Protein AF-0000000077524424 (afdb_homodimer)

Organism: NCBI:txid2777116

Nearest PDB structures (foldseek):
  2on5-assembly4_E  TM=9.846E-01  e=3.321E-24  Necator americanus
  4oft-assembly1_B  TM=9.859E-01  e=3.679E-24  Necator americanus
  3w8s-assembly1_A-2  TM=9.842E-01  e=3.004E-23  Necator americanus
  4q5f-assembly1_A  TM=9.660E-01  e=2.588E-21  Ascaris suum
  2ws2-assembly1_B  TM=9.306E-01  e=5.580E-21  Haemonchus contortus

Solvent-accessible surface area (backbone atoms only — not comparable to full-atom values): 22034 Å² total; per-residue (Å²): 132,87,58,40,36,41,36,33,55,77,39,41,65,73,46,38,47,46,52,45,50,30,35,60,63,69,46,77,65,42,79,44,58,44,57,74,87,52,40,78,76,47,32,82,75,35,82,76,59,58,74,30,35,38,35,42,91,92,40,79,44,41,44,46,68,25,44,36,52,46,52,18,56,75,63,72,20,39,50,93,44,76,62,42,28,30,50,39,42,21,52,44,52,50,49,52,53,43,49,62,58,28,38,72,32,49,37,30,66,72,65,76,43,85,73,61,52,67,58,28,40,63,71,32,35,35,56,42,41,53,54,50,51,50,42,53,44,51,42,27,60,73,55,64,58,67,26,60,56,65,83,50,76,30,54,48,47,50,44,53,26,51,53,49,52,53,34,55,74,76,44,44,73,60,46,68,90,34,62,67,55,54,51,36,24,52,56,56,51,58,37,67,45,36,33,52,43,68,72,66,50,82,91,49,94,67,133,85,59,38,35,42,37,34,54,73,42,40,61,73,47,36,46,45,53,44,51,29,34,61,62,69,46,76,64,42,79,44,58,45,56,74,87,52,40,80,75,48,30,82,77,35,83,75,58,58,76,30,36,39,34,42,91,93,40,79,42,41,43,46,67,24,44,36,52,45,52,18,55,76,63,74,20,40,49,92,42,77,66,43,28,29,51,38,41,21,52,42,52,49,49,51,51,43,49,60,57,27,38,71,31,52,37,30,66,73,64,78,44,84,74,59,52,67,57,28,39,64,71,32,35,36,56,41,42,54,53,50,50,48,42,53,45,50,41,27,60,73,55,64,58,68,25,60,53,66,83,50,75,31,54,49,46,49,43,52,26,52,51,48,52,53,35,54,73,75,44,46,74,61,46,66,90,35,61,68,54,52,51,34,24,50,54,56,51,58,36,66,45,36,32,53,43,67,73,66,50,80,90,52,64,95

Secondary structure (DSSP, 8-state):
-PPPEEEE-SSSGGGHHHHHHHHHHT---EEEE--GGGHHHHGGGSSSS-S-EEEETTEEEESHHHHHHHHHHHTT-S-SSHHHHHHHHHHHHHHHHHHHHHHHHHHHHTTSS-S-HHHHIIIIIHHHHHHHHHHHHHHHHHH-SSSSSSSS--HHHHHHHHHHHHHHHH-GGGGTT-HHHHHHHHHHHTSHHHHHHHHHSPP---/-PPPEEEE-SSSGGGHHHHHHHHHHT---EEEE--GGGHHHHGGGSSSS-S-EEEETTEEEESHHHHHHHHHHHTT-S-SSHHHHHHHHHHHHHHHHHHHHHHHHHHHHTTSS-S-HHHHIIIIIHHHHHHHHHHHHHHHHHH-SSSSSSSS--HHHHHHHHHHHHHHHH-GGGGTT-HHHHHHHHHHHTSHHHHHHHHHS-----

Foldseek 3Di:
DKEKEKEEALACPLCVLVVLLCLLLVHDYHDHHDYPVCLVVCQVVAPNSDDIWMDIPNDIGHDSVVSQCVSLVVRVQQADDPVLNVVLVVLVVLVVVLCVQLVVLVCVVVPVDDDDNVVSCVPGNLVSLVPSVVVQLVQCVVQPCLESGDNDHHSSLSVLLVVLVLCCVPPVPSCVVPVSSVSSSVVVCVPPSNVVCVVPPDDHND/DKEKEKEEALACPLQVLVVLLCLLLVHDYHDHHDYPVCLVVCQVVAPNSDDIWMDIPNDIGHDSVVSQCVSLVVRVQQADDPVLNVVLVVLVVLVVVLCVQLVVLVCVVVPVDDDDNVVSCVPGNLVSCVPSVVVQLVQCVVQPCLESGDNDHHSSLSVLLVVLVLCCVPPVPSCVVPVSSVSSSVVVCVPPSNVVCVVPPDDHDD

Structure (mmCIF, N/CA/C/O backbone):
data_AF-0000000077524424-model_v1
#
loop_
_entity.id
_entity.type
_entity.pdbx_description
1 polymer 'glutathione transferase'
#
loop_
_atom_site.group_PDB
_atom_site.id
_atom_site.type_symbol
_atom_site.label_atom_id
_atom_site.label_alt_id
_atom_site.label_comp_id
_atom_site.label_asym_id
_atom_site.label_entity_id
_atom_site.label_seq_id
_atom_site.pdbx_PDB_ins_code
_atom_site.Cartn_x
_atom_site.Cartn_y
_atom_site.Cartn_z
_atom_site.occupancy
_atom_site.B_iso_or_equiv
_atom_site.auth_seq_id
_atom_site.auth_comp_id
_atom_site.auth_asym_id
_atom_site.auth_atom_id
_atom_site.pdbx_PDB_model_num
ATOM 1 N N . MET A 1 1 ? 12.211 1.437 -28.141 1 83.12 1 MET A N 1
ATOM 2 C CA . MET A 1 1 ? 11.383 0.75 -27.141 1 83.12 1 MET A CA 1
ATOM 3 C C . MET A 1 1 ? 11.969 0.907 -25.75 1 83.12 1 MET A C 1
ATOM 5 O O . MET A 1 1 ? 13.188 0.968 -25.578 1 83.12 1 MET A O 1
ATOM 9 N N . THR A 1 2 ? 11.094 1.125 -24.641 1 92.94 2 THR A N 1
ATOM 10 C CA . THR A 1 2 ? 11.57 1.375 -23.281 1 92.94 2 THR A CA 1
ATOM 11 C C . THR A 1 2 ? 12.297 0.15 -22.734 1 92.94 2 THR A C 1
ATOM 13 O O . THR A 1 2 ? 11.812 -0.977 -22.875 1 92.94 2 THR A O 1
ATOM 16 N N . HIS A 1 3 ? 13.453 0.315 -22.344 1 97.56 3 HIS A N 1
ATOM 17 C CA . HIS A 1 3 ? 14.211 -0.736 -21.672 1 97.56 3 HIS A CA 1
ATOM 18 C C . HIS A 1 3 ? 13.961 -0.728 -20.172 1 97.56 3 HIS A C 1
ATOM 20 O O . HIS A 1 3 ? 14.305 0.239 -19.484 1 97.56 3 HIS A O 1
ATOM 26 N N . TYR A 1 4 ? 13.375 -1.815 -19.688 1 98.75 4 TYR A N 1
ATOM 27 C CA . TYR A 1 4 ? 13.109 -1.957 -18.266 1 98.75 4 TYR A CA 1
ATOM 28 C C . TYR A 1 4 ? 14.172 -2.818 -17.594 1 98.75 4 TYR A C 1
ATOM 30 O O . TYR A 1 4 ? 14.539 -3.875 -18.109 1 98.75 4 TYR A O 1
ATOM 38 N N . LYS A 1 5 ? 14.656 -2.367 -16.453 1 98.88 5 LYS A N 1
ATOM 39 C CA . LYS A 1 5 ? 15.547 -3.145 -15.594 1 98.88 5 LYS A CA 1
ATOM 40 C C . LYS A 1 5 ? 14.992 -3.275 -14.188 1 98.88 5 LYS A C 1
ATOM 42 O O . LYS A 1 5 ? 14.852 -2.281 -13.469 1 98.88 5 LYS A O 1
ATOM 47 N N . LEU A 1 6 ? 14.609 -4.496 -13.836 1 98.94 6 LEU A N 1
ATOM 48 C CA . LEU A 1 6 ? 14.109 -4.793 -12.5 1 98.94 6 LEU A CA 1
ATOM 49 C C . LEU A 1 6 ? 15.211 -5.379 -11.617 1 98.94 6 LEU A C 1
ATOM 51 O O . LEU A 1 6 ? 15.828 -6.383 -11.984 1 98.94 6 LEU A O 1
ATOM 55 N N . THR A 1 7 ? 15.453 -4.746 -10.484 1 98.88 7 THR A N 1
ATOM 56 C CA . THR A 1 7 ? 16.547 -5.156 -9.602 1 98.88 7 THR A CA 1
ATOM 57 C C . THR A 1 7 ? 16 -5.699 -8.289 1 98.88 7 THR A C 1
ATOM 59 O O . THR A 1 7 ? 15.195 -5.043 -7.621 1 98.88 7 THR A O 1
ATOM 62 N N . TYR A 1 8 ? 16.438 -6.902 -7.938 1 98.31 8 TYR A N 1
ATOM 63 C CA . TYR A 1 8 ? 16.031 -7.566 -6.699 1 98.31 8 TYR A CA 1
ATOM 64 C C . TYR A 1 8 ? 17.016 -8.672 -6.336 1 98.31 8 TYR A C 1
ATOM 66 O O . TYR A 1 8 ? 18.016 -8.875 -7.027 1 98.31 8 TYR A O 1
ATOM 74 N N . PHE A 1 9 ? 16.828 -9.289 -5.156 1 96.75 9 PHE A N 1
ATOM 75 C CA . PHE A 1 9 ? 17.609 -10.453 -4.762 1 96.75 9 PHE A CA 1
ATOM 76 C C . PHE A 1 9 ? 17.297 -11.648 -5.664 1 96.75 9 PHE A C 1
ATOM 78 O O . PHE A 1 9 ? 16.281 -11.648 -6.371 1 96.75 9 PHE A O 1
ATOM 85 N N . PRO A 1 10 ? 18.172 -12.664 -5.672 1 95.81 10 PRO A N 1
ATOM 86 C CA . PRO A 1 10 ? 17.891 -13.852 -6.488 1 95.81 10 PRO A CA 1
ATOM 87 C C . PRO A 1 10 ? 16.828 -14.758 -5.871 1 95.81 10 PRO A C 1
ATOM 89 O O . PRO A 1 10 ? 17.078 -15.953 -5.672 1 95.81 10 PRO A O 1
ATOM 92 N N . ILE A 1 11 ? 15.664 -14.219 -5.633 1 94.94 11 ILE A N 1
ATOM 93 C CA . ILE A 1 11 ? 14.477 -14.891 -5.121 1 94.94 11 ILE A CA 1
ATOM 94 C C . ILE A 1 11 ? 13.234 -14.32 -5.805 1 94.94 11 ILE A C 1
ATOM 96 O O . ILE A 1 11 ? 13.32 -13.344 -6.551 1 94.94 11 ILE A O 1
ATOM 100 N N . ARG A 1 12 ? 12.094 -14.883 -5.703 1 95 12 ARG A N 1
ATOM 101 C CA . ARG A 1 12 ? 10.852 -14.359 -6.266 1 95 12 ARG A CA 1
ATOM 102 C C . ARG A 1 12 ? 10.367 -13.141 -5.488 1 95 12 ARG A C 1
ATOM 104 O O . ARG A 1 12 ? 10.398 -12.016 -6 1 95 12 ARG A O 1
ATOM 111 N N . GLY A 1 13 ? 10.094 -13.359 -4.141 1 93.81 13 GLY A N 1
ATOM 112 C CA . GLY A 1 13 ? 9.758 -12.328 -3.174 1 93.81 13 GLY A CA 1
ATOM 113 C C . GLY A 1 13 ? 8.938 -11.195 -3.773 1 93.81 13 GLY A C 1
ATOM 114 O O . GLY A 1 13 ? 8.016 -11.438 -4.547 1 93.81 13 GLY A O 1
ATOM 115 N N . ALA A 1 14 ? 9.281 -10.031 -3.455 1 96.25 14 ALA A N 1
ATOM 116 C CA . ALA A 1 14 ? 8.508 -8.828 -3.75 1 96.25 14 ALA A CA 1
ATOM 117 C C . ALA A 1 14 ? 8.609 -8.461 -5.227 1 96.25 14 ALA A C 1
ATOM 119 O O . ALA A 1 14 ? 7.84 -7.633 -5.719 1 96.25 14 ALA A O 1
ATOM 120 N N . ALA A 1 15 ? 9.477 -9.062 -6.008 1 98.12 15 ALA A N 1
ATOM 121 C CA . ALA A 1 15 ? 9.688 -8.672 -7.398 1 98.12 15 ALA A CA 1
ATOM 122 C C . ALA A 1 15 ? 8.93 -9.586 -8.352 1 98.12 15 ALA A C 1
ATOM 124 O O . ALA A 1 15 ? 8.805 -9.289 -9.547 1 98.12 15 ALA A O 1
ATOM 125 N N . GLU A 1 16 ? 8.43 -10.672 -7.82 1 98.25 16 GLU A N 1
ATOM 126 C CA . GLU A 1 16 ? 7.887 -11.695 -8.711 1 98.25 16 GLU A CA 1
ATOM 127 C C . GLU A 1 16 ? 6.641 -11.195 -9.438 1 98.25 16 GLU A C 1
ATOM 129 O O . GLU A 1 16 ? 6.414 -11.523 -10.602 1 98.25 16 GLU A O 1
ATOM 134 N N . CYS A 1 17 ? 5.785 -10.469 -8.742 1 98.81 17 CYS A N 1
ATOM 135 C CA . CYS A 1 17 ? 4.594 -9.945 -9.406 1 98.81 17 CYS A CA 1
ATOM 136 C C . CYS A 1 17 ? 4.969 -9.094 -10.609 1 98.81 17 CYS A C 1
ATOM 138 O O . CYS A 1 17 ? 4.375 -9.234 -11.68 1 98.81 17 CYS A O 1
ATOM 140 N N . ALA A 1 18 ? 5.965 -8.219 -10.477 1 98.94 18 ALA A N 1
ATOM 141 C CA . ALA A 1 18 ? 6.418 -7.395 -11.594 1 98.94 18 ALA A CA 1
ATOM 142 C C . ALA A 1 18 ? 6.93 -8.258 -12.742 1 98.94 18 ALA A C 1
ATOM 144 O O . ALA A 1 18 ? 6.641 -7.988 -13.914 1 98.94 18 ALA A O 1
ATOM 145 N N . ARG A 1 19 ? 7.684 -9.305 -12.422 1 98.88 19 ARG A N 1
ATOM 146 C CA . ARG A 1 19 ? 8.18 -10.227 -13.438 1 98.88 19 ARG A CA 1
ATOM 147 C C . ARG A 1 19 ? 7.031 -10.875 -14.195 1 98.88 19 ARG A C 1
ATOM 149 O O . ARG A 1 19 ? 7.082 -11.008 -15.422 1 98.88 19 ARG A O 1
ATOM 156 N N . GLN A 1 20 ? 6.039 -11.211 -13.469 1 98.88 20 GLN A N 1
ATOM 157 C CA . GLN A 1 20 ? 4.879 -11.852 -14.086 1 98.88 20 GLN A CA 1
ATOM 158 C C . GLN A 1 20 ? 4.086 -10.852 -14.93 1 98.88 20 GLN A C 1
ATOM 160 O O . GLN A 1 20 ? 3.512 -11.211 -15.953 1 98.88 20 GLN A O 1
ATOM 165 N N . ILE A 1 21 ? 4.02 -9.578 -14.5 1 98.94 21 ILE A N 1
ATOM 166 C CA . ILE A 1 21 ? 3.385 -8.555 -15.32 1 98.94 21 ILE A CA 1
ATOM 167 C C . ILE A 1 21 ? 4.113 -8.438 -16.656 1 98.94 21 ILE A C 1
ATOM 169 O O . ILE A 1 21 ? 3.479 -8.406 -17.719 1 98.94 21 ILE A O 1
ATOM 173 N N . PHE A 1 22 ? 5.477 -8.391 -16.641 1 98.88 22 PHE A N 1
ATOM 174 C CA . PHE A 1 22 ? 6.262 -8.344 -17.859 1 98.88 22 PHE A CA 1
ATOM 175 C C . PHE A 1 22 ? 5.957 -9.555 -18.75 1 98.88 22 PHE A C 1
ATOM 177 O O . PHE A 1 22 ? 5.758 -9.414 -19.953 1 98.88 22 PHE A O 1
ATOM 184 N N . ALA A 1 23 ? 5.895 -10.703 -18.125 1 98.62 23 ALA A N 1
ATOM 185 C CA . ALA A 1 23 ? 5.641 -11.945 -18.859 1 98.62 23 ALA A CA 1
ATOM 186 C C . ALA A 1 23 ? 4.27 -11.914 -19.531 1 98.62 23 ALA A C 1
ATOM 188 O O . ALA A 1 23 ? 4.145 -12.203 -20.719 1 98.62 23 ALA A O 1
ATOM 189 N N . LEU A 1 24 ? 3.291 -11.602 -18.719 1 98.56 24 LEU A N 1
ATOM 190 C CA . LEU A 1 24 ? 1.925 -11.578 -19.234 1 98.56 24 LEU A CA 1
ATOM 191 C C . LEU A 1 24 ? 1.793 -10.586 -20.391 1 98.56 24 LEU A C 1
ATOM 193 O O . LEU A 1 24 ? 1.052 -10.836 -21.344 1 98.56 24 LEU A O 1
ATOM 197 N N . ALA A 1 25 ? 2.5 -9.492 -20.344 1 97.94 25 ALA A N 1
ATOM 198 C CA . ALA A 1 25 ? 2.434 -8.43 -21.344 1 97.94 25 ALA A CA 1
ATOM 199 C C . ALA A 1 25 ? 3.309 -8.766 -22.547 1 97.94 25 ALA A C 1
ATOM 201 O O . ALA A 1 25 ? 3.244 -8.086 -23.578 1 97.94 25 ALA A O 1
ATOM 202 N N . GLY A 1 26 ? 4.176 -9.781 -22.406 1 97.62 26 GLY A N 1
ATOM 203 C CA . GLY A 1 26 ? 5.148 -10.086 -23.453 1 97.62 26 GLY A CA 1
ATOM 204 C C . GLY A 1 26 ? 6.227 -9.023 -23.578 1 97.62 26 GLY A C 1
ATOM 205 O O . GLY A 1 26 ? 6.738 -8.781 -24.672 1 97.62 26 GLY A O 1
ATOM 206 N N . GLN A 1 27 ? 6.469 -8.281 -22.516 1 98.06 27 GLN A N 1
ATOM 207 C CA . GLN A 1 27 ? 7.457 -7.215 -22.484 1 98.06 27 GLN A CA 1
ATOM 208 C C . GLN A 1 27 ? 8.805 -7.73 -21.984 1 98.06 27 GLN A C 1
ATOM 210 O O . GLN A 1 27 ? 8.898 -8.281 -20.875 1 98.06 27 GLN A O 1
ATOM 215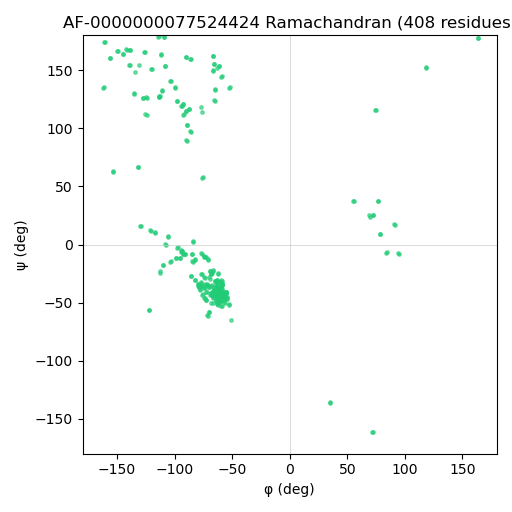 N N . GLU A 1 28 ? 9.82 -7.594 -22.812 1 97.75 28 GLU A N 1
ATOM 216 C CA . GLU A 1 28 ? 11.172 -7.938 -22.375 1 97.75 28 GLU A CA 1
ATOM 217 C C . GLU A 1 28 ? 11.656 -6.984 -21.281 1 97.75 28 GLU A C 1
ATOM 219 O O . GLU A 1 28 ? 11.297 -5.805 -21.281 1 97.75 28 GLU A O 1
ATOM 224 N N . PHE A 1 29 ? 12.477 -7.523 -20.438 1 98.56 29 PHE A N 1
ATOM 225 C CA . PHE A 1 29 ? 13.086 -6.723 -19.391 1 98.56 29 PHE A CA 1
ATOM 226 C C . PHE A 1 29 ? 14.391 -7.352 -18.922 1 98.56 29 PHE A C 1
ATOM 228 O O . PHE A 1 29 ? 14.648 -8.531 -19.172 1 98.56 29 PHE A O 1
ATOM 235 N N . GLU A 1 30 ? 15.203 -6.523 -18.281 1 98.62 30 GLU A N 1
ATOM 236 C CA . GLU A 1 30 ? 16.406 -7.016 -17.609 1 98.62 30 GLU A CA 1
ATOM 237 C C . GLU A 1 30 ? 16.109 -7.391 -16.172 1 98.62 30 GLU A C 1
ATOM 239 O O . GLU A 1 30 ? 15.742 -6.535 -15.359 1 98.62 30 GLU A O 1
ATOM 244 N N . ASP A 1 31 ? 16.234 -8.664 -15.883 1 98.38 31 ASP A N 1
ATOM 245 C CA . ASP A 1 31 ? 16.062 -9.172 -14.531 1 98.38 31 ASP A CA 1
ATOM 246 C C . ASP A 1 31 ? 17.375 -9.164 -13.766 1 98.38 31 ASP A C 1
ATOM 248 O O . ASP A 1 31 ? 18.094 -10.172 -13.742 1 98.38 31 ASP A O 1
ATOM 252 N N . ASN A 1 32 ? 17.672 -8.07 -13.094 1 98.56 32 ASN A N 1
ATOM 253 C CA . ASN A 1 32 ? 18.922 -7.914 -12.375 1 98.56 32 ASN A CA 1
ATOM 254 C C . ASN A 1 32 ? 18.844 -8.5 -10.969 1 98.56 32 ASN A C 1
ATOM 256 O O . ASN A 1 32 ? 18.375 -7.84 -10.039 1 98.56 32 ASN A O 1
ATOM 260 N N . ARG A 1 33 ? 19.312 -9.68 -10.852 1 97.69 33 ARG A N 1
ATOM 261 C CA . ARG A 1 33 ? 19.312 -10.383 -9.57 1 97.69 33 ARG A CA 1
ATOM 262 C C . ARG A 1 33 ? 20.609 -10.156 -8.82 1 97.69 33 ARG A C 1
ATOM 264 O O . ARG A 1 33 ? 21.672 -10.648 -9.234 1 97.69 33 ARG A O 1
ATOM 271 N N . VAL A 1 34 ? 20.531 -9.438 -7.707 1 97.69 34 VAL A N 1
ATOM 272 C CA . VAL A 1 34 ? 21.688 -8.984 -6.938 1 97.69 34 VAL A CA 1
ATOM 273 C C . VAL A 1 34 ? 21.984 -9.977 -5.824 1 97.69 34 VAL A C 1
ATOM 275 O O . VAL A 1 34 ? 21.156 -10.203 -4.938 1 97.69 34 VAL A O 1
ATOM 278 N N . PRO A 1 35 ? 23.188 -10.57 -5.855 1 96.06 35 PRO A N 1
ATOM 279 C CA . PRO A 1 35 ? 23.562 -11.43 -4.73 1 96.06 35 PRO A CA 1
ATOM 280 C C . PRO A 1 35 ? 23.625 -10.672 -3.404 1 96.06 35 PRO A C 1
ATOM 282 O O . PRO A 1 35 ? 23.953 -9.484 -3.377 1 96.06 35 PRO A O 1
ATOM 285 N N . ARG A 1 36 ? 23.422 -11.352 -2.375 1 93.12 36 ARG A N 1
ATOM 286 C CA . ARG A 1 36 ? 23.328 -10.766 -1.04 1 93.12 36 ARG A CA 1
ATOM 287 C C . ARG A 1 36 ? 24.609 -10.023 -0.676 1 93.12 36 ARG A C 1
ATOM 289 O O . ARG A 1 36 ? 24.562 -9.008 0.022 1 93.12 36 ARG A O 1
ATOM 296 N N . GLU A 1 37 ? 25.672 -10.492 -1.13 1 96.5 37 GLU A N 1
ATOM 297 C CA . GLU A 1 37 ? 26.969 -9.93 -0.791 1 96.5 37 GLU A CA 1
ATOM 298 C C . GLU A 1 37 ? 27.125 -8.523 -1.359 1 96.5 37 GLU A C 1
ATOM 300 O O . GLU A 1 37 ? 27.922 -7.727 -0.845 1 96.5 37 GLU A O 1
ATOM 305 N N . GLN A 1 38 ? 26.406 -8.195 -2.354 1 97.81 38 GLN A N 1
ATOM 306 C CA . GLN A 1 38 ? 26.516 -6.898 -3.016 1 97.81 38 GLN A CA 1
ATOM 307 C C . GLN A 1 38 ? 25.531 -5.891 -2.418 1 97.81 38 GLN A C 1
ATOM 309 O O . GLN A 1 38 ? 25.641 -4.691 -2.68 1 97.81 38 GLN A O 1
ATOM 314 N N . TRP A 1 39 ? 24.688 -6.348 -1.595 1 96.81 39 TRP A N 1
ATOM 315 C CA . TRP A 1 39 ? 23.594 -5.527 -1.077 1 96.81 39 TRP A CA 1
ATOM 316 C C . TRP A 1 39 ? 24.141 -4.352 -0.271 1 96.81 39 TRP A C 1
ATOM 318 O O . TRP A 1 39 ? 23.703 -3.211 -0.463 1 96.81 39 TRP A O 1
ATOM 328 N N . PRO A 1 40 ? 25.141 -4.531 0.598 1 97.25 40 PRO A N 1
ATOM 329 C CA . PRO A 1 40 ? 25.625 -3.402 1.399 1 97.25 40 PRO A CA 1
ATOM 330 C C . PRO A 1 40 ? 26.125 -2.242 0.543 1 97.25 40 PRO A C 1
ATOM 332 O O . PRO A 1 40 ? 25.938 -1.078 0.905 1 97.25 40 PRO A O 1
ATOM 335 N N . THR A 1 41 ? 26.656 -2.516 -0.597 1 97.94 41 THR A N 1
ATOM 336 C CA . THR A 1 41 ? 27.172 -1.488 -1.497 1 97.94 41 THR A CA 1
ATOM 337 C C . THR A 1 41 ? 26.031 -0.83 -2.271 1 97.94 41 THR A C 1
ATOM 339 O O . THR A 1 41 ? 26.062 0.376 -2.527 1 97.94 41 THR A O 1
ATOM 342 N N . LEU A 1 42 ? 25.047 -1.608 -2.568 1 98.12 42 LEU A N 1
ATOM 343 C CA . LEU A 1 42 ? 23.953 -1.141 -3.4 1 98.12 42 LEU A CA 1
ATOM 344 C C . LEU A 1 42 ? 22.938 -0.362 -2.568 1 98.12 42 LEU A C 1
ATOM 346 O O . LEU A 1 42 ? 22.312 0.582 -3.064 1 98.12 42 LEU A O 1
ATOM 350 N N . LYS A 1 43 ? 22.797 -0.712 -1.315 1 97.69 43 LYS A N 1
ATOM 351 C CA . LYS A 1 43 ? 21.719 -0.248 -0.442 1 97.69 43 LYS A CA 1
ATOM 352 C C . LYS A 1 43 ? 21.656 1.276 -0.412 1 97.69 43 LYS A C 1
ATOM 354 O O . LYS A 1 43 ? 20.594 1.863 -0.624 1 97.69 43 LYS A O 1
ATOM 359 N N . PRO A 1 44 ? 22.734 1.983 -0.283 1 97 44 PRO A N 1
ATOM 360 C CA . PRO A 1 44 ? 22.672 3.441 -0.173 1 97 44 PRO A CA 1
ATOM 361 C C . PRO A 1 44 ? 22.281 4.113 -1.488 1 97 44 PRO A C 1
ATOM 363 O O . PRO A 1 44 ? 21.953 5.305 -1.505 1 97 44 PRO A O 1
ATOM 366 N N . THR A 1 45 ? 22.312 3.363 -2.586 1 97.06 45 THR A N 1
ATOM 367 C CA . THR A 1 45 ? 22.016 3.947 -3.889 1 97.06 45 THR A CA 1
ATOM 368 C C . THR A 1 45 ? 20.531 3.766 -4.238 1 97.06 45 THR A C 1
ATOM 370 O O . THR A 1 45 ? 20.062 4.285 -5.254 1 97.06 45 THR A O 1
ATOM 373 N N . THR A 1 46 ? 19.812 3.041 -3.41 1 98.12 46 THR A N 1
ATOM 374 C CA . THR A 1 46 ? 18.391 2.781 -3.668 1 98.12 46 THR A CA 1
ATOM 375 C C . THR A 1 46 ? 17.531 3.908 -3.109 1 98.12 46 THR A C 1
ATOM 377 O O . THR A 1 46 ? 17.953 4.637 -2.209 1 98.12 46 THR A O 1
ATOM 380 N N . PRO A 1 47 ? 16.344 4.047 -3.588 1 98.12 47 PRO A N 1
ATOM 381 C CA . PRO A 1 47 ? 15.5 5.168 -3.176 1 98.12 47 PRO A CA 1
ATOM 382 C C . PRO A 1 47 ? 15.156 5.137 -1.688 1 98.12 47 PRO A C 1
ATOM 384 O O . PRO A 1 47 ? 15.094 6.188 -1.043 1 98.12 47 PRO A O 1
ATOM 387 N N . PHE A 1 48 ? 14.922 3.941 -1.15 1 98.56 48 PHE A N 1
ATOM 388 C CA . PHE A 1 48 ? 14.461 3.855 0.231 1 98.56 48 PHE A CA 1
ATOM 389 C C . PHE A 1 48 ? 15.312 2.867 1.022 1 98.56 48 PHE A C 1
ATOM 391 O O . PHE A 1 48 ? 14.867 2.338 2.043 1 98.56 48 PHE A O 1
ATOM 398 N N . GLY A 1 49 ? 16.484 2.51 0.476 1 97.69 49 GLY A N 1
ATOM 399 C CA . GLY A 1 49 ? 17.328 1.535 1.163 1 97.69 49 GLY A CA 1
ATOM 400 C C . GLY A 1 49 ? 16.766 0.125 1.098 1 97.69 49 GLY A C 1
ATOM 401 O O . GLY A 1 49 ? 17 -0.684 1.997 1 97.69 49 GLY A O 1
ATOM 402 N N . GLN A 1 50 ? 16 -0.122 0.105 1 97.19 50 GLN A N 1
ATOM 403 C CA . GLN A 1 50 ? 15.375 -1.425 -0.072 1 97.19 50 GLN A CA 1
ATOM 404 C C . GLN A 1 50 ? 15.273 -1.794 -1.549 1 97.19 50 GLN A C 1
ATOM 406 O O . GLN A 1 50 ? 15.5 -0.952 -2.422 1 97.19 50 GLN A O 1
ATOM 411 N N . MET A 1 51 ? 15.047 -3.02 -1.835 1 97.81 51 MET A N 1
ATOM 412 C CA . MET A 1 51 ? 14.695 -3.568 -3.143 1 97.81 51 MET A CA 1
ATOM 413 C C . MET A 1 51 ? 13.336 -4.258 -3.098 1 97.81 51 MET A C 1
ATOM 415 O O . MET A 1 51 ? 12.852 -4.613 -2.023 1 97.81 51 MET A O 1
ATOM 419 N N . PRO A 1 52 ? 12.625 -4.27 -4.223 1 98.62 52 PRO A N 1
ATOM 420 C CA . PRO A 1 52 ? 13.023 -4.039 -5.609 1 98.62 52 PRO A CA 1
ATOM 421 C C . PRO A 1 52 ? 12.922 -2.568 -6.016 1 98.62 52 PRO A C 1
ATOM 423 O O . PRO A 1 52 ? 12.273 -1.777 -5.324 1 98.62 52 PRO A O 1
ATOM 426 N N . TYR A 1 53 ? 13.594 -2.24 -7.07 1 98.88 53 TYR A N 1
ATOM 427 C CA . TYR A 1 53 ? 13.352 -1.01 -7.812 1 98.88 53 TYR A CA 1
ATOM 428 C C . TYR A 1 53 ? 13.438 -1.254 -9.312 1 98.88 53 TYR A C 1
ATOM 430 O O . TYR A 1 53 ? 14.039 -2.234 -9.758 1 98.88 53 TYR A O 1
ATOM 438 N N . LEU A 1 54 ? 12.766 -0.437 -10.047 1 98.94 54 LEU A N 1
ATOM 439 C CA . LEU A 1 54 ? 12.664 -0.49 -11.5 1 98.94 54 LEU A CA 1
ATOM 440 C C . LEU A 1 54 ? 13.344 0.715 -12.141 1 98.94 54 LEU A C 1
ATOM 442 O O . LEU A 1 54 ? 13.109 1.855 -11.734 1 98.94 54 LEU A O 1
ATOM 446 N N . GLU A 1 55 ? 14.219 0.476 -13.07 1 98.81 55 GLU A N 1
ATOM 447 C CA . GLU A 1 55 ? 14.875 1.539 -13.828 1 98.81 55 GLU A CA 1
ATOM 448 C C . GLU A 1 55 ? 14.406 1.544 -15.281 1 98.81 55 GLU A C 1
ATOM 450 O O . GLU A 1 55 ? 14.289 0.488 -15.906 1 98.81 55 GLU A O 1
ATOM 455 N N . PHE A 1 56 ? 14.055 2.652 -15.805 1 98.44 56 PHE A N 1
ATOM 456 C CA . PHE A 1 56 ? 13.664 2.854 -17.203 1 98.44 56 PHE A CA 1
ATOM 457 C C . PHE A 1 56 ? 13.758 4.324 -17.578 1 98.44 56 PHE A C 1
ATOM 459 O O . PHE A 1 56 ? 13.43 5.203 -16.781 1 98.44 56 PHE A O 1
ATOM 466 N N . ASP A 1 57 ? 14.305 4.637 -18.734 1 96.75 57 ASP A N 1
ATOM 467 C CA . ASP A 1 57 ? 14.367 5.988 -19.297 1 96.75 57 ASP A CA 1
ATOM 468 C C . ASP A 1 57 ? 15.031 6.953 -18.312 1 96.75 57 ASP A C 1
ATOM 470 O O . ASP A 1 57 ? 14.539 8.062 -18.094 1 96.75 57 ASP A O 1
ATOM 474 N N . GLY A 1 58 ? 16 6.461 -17.656 1 96.5 58 GLY A N 1
ATOM 475 C CA . GLY A 1 58 ? 16.766 7.297 -16.734 1 96.5 58 GLY A CA 1
ATOM 476 C C . GLY A 1 58 ? 16.062 7.531 -15.414 1 96.5 58 GLY A C 1
ATOM 477 O O . GLY A 1 58 ? 16.516 8.328 -14.594 1 96.5 58 GLY A O 1
ATOM 478 N N . LYS A 1 59 ? 14.961 6.82 -15.195 1 97.06 59 LYS A N 1
ATOM 479 C CA . LYS A 1 59 ? 14.172 6.953 -13.977 1 97.06 59 LYS A CA 1
ATOM 480 C C . LYS A 1 59 ? 14.328 5.723 -13.086 1 97.06 59 LYS A C 1
ATOM 482 O O . LYS A 1 59 ? 14.688 4.645 -13.57 1 97.06 59 LYS A O 1
ATOM 487 N N . LYS A 1 60 ? 14.133 5.949 -11.812 1 98.56 60 LYS A N 1
ATOM 488 C CA . LYS A 1 60 ? 14.156 4.879 -10.82 1 98.56 60 LYS A CA 1
ATOM 489 C C . LYS A 1 60 ? 12.891 4.895 -9.961 1 98.56 60 LYS A C 1
ATOM 491 O O . LYS A 1 60 ? 12.508 5.938 -9.422 1 98.56 60 LYS A O 1
ATOM 496 N N . LEU A 1 61 ? 12.203 3.736 -9.898 1 98.81 61 LEU A N 1
ATOM 497 C CA . LEU A 1 61 ? 10.961 3.582 -9.148 1 98.81 61 LEU A CA 1
ATOM 498 C C . LEU A 1 61 ? 11.07 2.441 -8.141 1 98.81 61 LEU A C 1
ATOM 500 O O . LEU A 1 61 ? 11.453 1.324 -8.5 1 98.81 61 LEU A O 1
ATOM 504 N N . ALA A 1 62 ? 10.773 2.762 -6.871 1 98.69 62 ALA A N 1
ATOM 505 C CA . ALA A 1 62 ? 10.82 1.735 -5.836 1 98.69 62 ALA A CA 1
ATOM 506 C C . ALA A 1 62 ? 9.43 1.458 -5.273 1 98.69 62 ALA A C 1
ATOM 508 O O . ALA A 1 62 ? 8.445 2.061 -5.707 1 98.69 62 ALA A O 1
ATOM 509 N N . GLN A 1 63 ? 9.391 0.512 -4.328 1 98.69 63 GLN A N 1
ATOM 510 C CA . GLN A 1 63 ? 8.172 -0.025 -3.744 1 98.69 63 GLN A CA 1
ATOM 511 C C . GLN A 1 63 ? 7.453 -0.955 -4.719 1 98.69 63 GLN A C 1
ATOM 513 O O . GLN A 1 63 ? 6.98 -0.516 -5.77 1 98.69 63 GLN A O 1
ATOM 518 N N . SER A 1 64 ? 7.375 -2.203 -4.32 1 98.69 64 SER A N 1
ATOM 519 C CA . SER A 1 64 ? 6.922 -3.262 -5.219 1 98.69 64 SER A CA 1
ATOM 520 C C . SER A 1 64 ? 5.516 -2.98 -5.738 1 98.69 64 SER A C 1
ATOM 522 O O . SER A 1 64 ? 5.258 -3.098 -6.938 1 98.69 64 SER A O 1
ATOM 524 N N .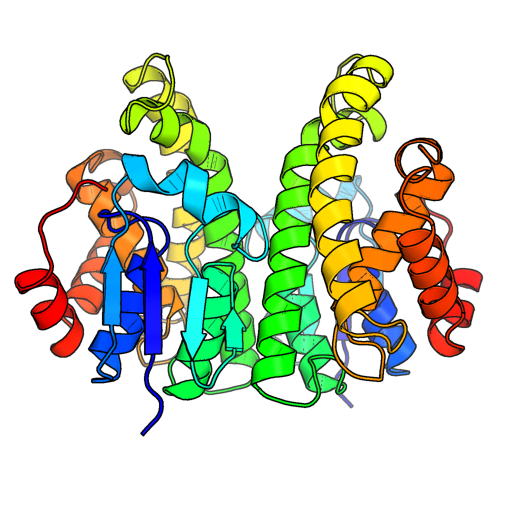 HIS A 1 65 ? 4.629 -2.498 -4.863 1 98.81 65 HIS A N 1
ATOM 525 C CA . HIS A 1 65 ? 3.262 -2.254 -5.312 1 98.81 65 HIS A CA 1
ATOM 526 C C . HIS A 1 65 ? 3.197 -1.066 -6.266 1 98.81 65 HIS A C 1
ATOM 528 O O . HIS A 1 65 ? 2.385 -1.054 -7.195 1 98.81 65 HIS A O 1
ATOM 534 N N . ALA A 1 66 ? 4.027 -0.04 -6 1 98.88 66 ALA A N 1
ATOM 535 C CA . ALA A 1 66 ? 4.09 1.094 -6.918 1 98.88 66 ALA A CA 1
ATOM 536 C C . ALA A 1 66 ? 4.609 0.664 -8.289 1 98.88 66 ALA A C 1
ATOM 538 O O . ALA A 1 66 ? 4.09 1.092 -9.32 1 98.88 66 ALA A O 1
ATOM 539 N N . ILE A 1 67 ? 5.641 -0.193 -8.305 1 98.94 67 ILE A N 1
ATOM 540 C CA . ILE A 1 67 ? 6.176 -0.75 -9.539 1 98.94 67 ILE A CA 1
ATOM 541 C C . ILE A 1 67 ? 5.082 -1.519 -10.273 1 98.94 67 ILE A C 1
ATOM 543 O O . ILE A 1 67 ? 4.855 -1.299 -11.469 1 98.94 67 ILE A O 1
ATOM 547 N N . ASN A 1 68 ? 4.406 -2.375 -9.523 1 98.94 68 ASN A N 1
ATOM 548 C CA . ASN A 1 68 ? 3.355 -3.193 -10.117 1 98.94 68 ASN A CA 1
ATOM 549 C C . ASN A 1 68 ? 2.236 -2.332 -10.695 1 98.94 68 ASN A C 1
ATOM 551 O O . ASN A 1 68 ? 1.775 -2.576 -11.812 1 98.94 68 ASN A O 1
ATOM 555 N N . ARG A 1 69 ? 1.789 -1.314 -9.938 1 98.81 69 ARG A N 1
ATOM 556 C CA . ARG A 1 69 ? 0.729 -0.424 -10.398 1 98.81 69 ARG A CA 1
ATOM 557 C C . ARG A 1 69 ? 1.142 0.303 -11.68 1 98.81 69 ARG A C 1
ATOM 559 O O . ARG A 1 69 ? 0.347 0.428 -12.609 1 98.81 69 ARG A O 1
ATOM 566 N N . TYR A 1 70 ? 2.387 0.78 -11.703 1 98.88 70 TYR A N 1
ATOM 567 C CA . TYR A 1 70 ? 2.877 1.498 -12.875 1 98.88 70 TYR A CA 1
ATOM 568 C C . TYR A 1 70 ? 2.889 0.595 -14.102 1 98.88 70 TYR A C 1
ATOM 570 O O . TYR A 1 70 ? 2.314 0.939 -15.141 1 98.88 70 TYR A O 1
ATOM 578 N N . LEU A 1 71 ? 3.469 -0.586 -13.992 1 98.94 71 LEU A N 1
ATOM 579 C CA . LEU A 1 71 ? 3.566 -1.521 -15.109 1 98.94 71 LEU A CA 1
ATOM 580 C C . LEU A 1 71 ? 2.182 -1.972 -15.562 1 98.94 71 LEU A C 1
ATOM 582 O O . LEU A 1 71 ? 1.921 -2.082 -16.766 1 98.94 71 LEU A O 1
ATOM 586 N N . ALA A 1 72 ? 1.331 -2.236 -14.57 1 98.81 72 ALA A N 1
ATOM 587 C CA . ALA A 1 72 ? -0.015 -2.709 -14.883 1 98.81 72 ALA A CA 1
ATOM 588 C C . ALA A 1 72 ? -0.773 -1.685 -15.727 1 98.81 72 ALA A C 1
ATOM 590 O O . ALA A 1 72 ? -1.524 -2.051 -16.625 1 98.81 72 ALA A O 1
ATOM 591 N N . ARG A 1 73 ? -0.617 -0.414 -15.383 1 98.31 73 ARG A N 1
ATOM 592 C CA . ARG A 1 73 ? -1.257 0.632 -16.172 1 98.31 73 ARG A CA 1
ATOM 593 C C . ARG A 1 73 ? -0.667 0.692 -17.578 1 98.31 73 ARG A C 1
ATOM 595 O O . ARG A 1 73 ? -1.4 0.844 -18.562 1 98.31 73 ARG A O 1
ATOM 602 N N . GLN A 1 74 ? 0.646 0.54 -17.672 1 98.06 74 GLN A N 1
ATOM 603 C CA . GLN A 1 74 ? 1.319 0.596 -18.953 1 98.06 74 GLN A CA 1
ATOM 604 C C . GLN A 1 74 ? 0.854 -0.534 -19.875 1 98.06 74 GLN A C 1
ATOM 606 O O . GLN A 1 74 ? 0.765 -0.359 -21.094 1 98.06 74 GLN A O 1
ATOM 611 N N . PHE A 1 75 ? 0.484 -1.64 -19.281 1 98.25 75 PHE A N 1
ATOM 612 C CA . PHE A 1 75 ? 0.277 -2.826 -20.094 1 98.25 75 PHE A CA 1
ATOM 613 C C . PHE A 1 75 ? -1.175 -3.285 -20.031 1 98.25 75 PHE A C 1
ATOM 615 O O . PHE A 1 75 ? -1.498 -4.402 -20.438 1 98.25 75 PHE A O 1
ATOM 622 N N . GLY A 1 76 ? -2.051 -2.467 -19.453 1 97.88 76 GLY A N 1
ATOM 623 C CA . GLY A 1 76 ? -3.482 -2.721 -19.484 1 97.88 76 GLY A CA 1
ATOM 624 C C . GLY A 1 76 ? -3.918 -3.801 -18.516 1 97.88 76 GLY A C 1
ATOM 625 O O . GLY A 1 76 ? -4.809 -4.594 -18.828 1 97.88 76 GLY A O 1
ATOM 626 N N . LEU A 1 77 ? -3.312 -3.857 -17.344 1 98.69 77 LEU A N 1
ATOM 627 C CA . LEU A 1 77 ? -3.582 -4.898 -16.359 1 98.69 77 LEU A CA 1
ATOM 628 C C . LEU A 1 77 ? -4.082 -4.293 -15.055 1 98.69 77 LEU A C 1
ATOM 630 O O . LEU A 1 77 ? -4.125 -4.973 -14.023 1 98.69 77 LEU A O 1
ATOM 634 N N . ALA A 1 78 ? -4.441 -2.98 -15.039 1 98.62 78 ALA A N 1
ATOM 635 C CA . ALA A 1 78 ? -4.75 -2.268 -13.797 1 98.62 78 ALA A CA 1
ATOM 636 C C . ALA A 1 78 ? -6.25 -2.295 -13.508 1 98.62 78 ALA A C 1
ATOM 638 O O . ALA A 1 78 ? -6.68 -1.944 -12.406 1 98.62 78 ALA A O 1
ATOM 639 N N . GLY A 1 79 ? -7.07 -2.82 -14.391 1 98.06 79 GLY A N 1
ATOM 640 C CA . GLY A 1 79 ? -8.523 -2.736 -14.328 1 98.06 79 GLY A CA 1
ATOM 641 C C . GLY A 1 79 ? -9.125 -2.012 -15.516 1 98.06 79 GLY A C 1
ATOM 642 O O . GLY A 1 79 ? -8.516 -1.094 -16.078 1 98.06 79 GLY A O 1
ATOM 643 N N . ALA A 1 80 ? -10.359 -2.322 -15.898 1 97.69 80 ALA A N 1
ATOM 644 C CA . ALA A 1 80 ? -10.969 -1.843 -17.141 1 97.69 80 ALA A CA 1
ATOM 645 C C . ALA A 1 80 ? -11.602 -0.468 -16.938 1 97.69 80 ALA A C 1
ATOM 647 O O . ALA A 1 80 ? -11.797 0.273 -17.906 1 97.69 80 ALA A O 1
ATOM 648 N N . THR A 1 81 ? -12.023 -0.131 -15.766 1 97.81 81 THR A N 1
ATOM 649 C CA . THR A 1 81 ? -12.617 1.154 -15.422 1 97.81 81 THR A CA 1
ATOM 650 C C . THR A 1 81 ? -11.883 1.792 -14.242 1 97.81 81 THR A C 1
ATOM 652 O O . THR A 1 81 ? -11.078 1.137 -13.578 1 97.81 81 THR A O 1
ATOM 655 N N . ALA A 1 82 ? -12.148 3.062 -14.039 1 97.38 82 ALA A N 1
ATOM 656 C CA . ALA A 1 82 ? -11.57 3.756 -12.898 1 97.38 82 ALA A CA 1
ATOM 657 C C . ALA A 1 82 ? -11.898 3.035 -11.594 1 97.38 82 ALA A C 1
ATOM 659 O O . ALA A 1 82 ? -11.039 2.918 -10.711 1 97.38 82 ALA A O 1
ATOM 660 N N . PHE A 1 83 ? -13.094 2.568 -11.492 1 98 83 PHE A N 1
ATOM 661 C CA . PHE A 1 83 ? -13.484 1.876 -10.266 1 98 83 PHE A CA 1
ATOM 662 C C . PHE A 1 83 ? -12.82 0.507 -10.188 1 98 83 PHE A C 1
ATOM 664 O O . PHE A 1 83 ? -12.398 0.079 -9.109 1 98 83 PHE A O 1
ATOM 671 N N . ASP A 1 84 ? -12.742 -0.243 -11.305 1 98.56 84 ASP A N 1
ATOM 672 C CA . ASP A 1 84 ? -12.031 -1.518 -11.305 1 98.56 84 ASP A CA 1
ATOM 673 C C . ASP A 1 84 ? -10.602 -1.346 -10.812 1 98.56 84 ASP A C 1
ATOM 675 O O . ASP A 1 84 ? -10.117 -2.141 -10 1 98.56 84 ASP A O 1
ATOM 679 N N . GLU A 1 85 ? -9.945 -0.321 -11.352 1 98.69 85 GLU A N 1
ATOM 680 C CA . GLU A 1 85 ? -8.578 -0.054 -10.914 1 98.69 85 GLU A CA 1
ATOM 681 C C . GLU A 1 85 ? -8.516 0.225 -9.414 1 98.69 85 GLU A C 1
ATOM 683 O O . GLU A 1 85 ? -7.59 -0.216 -8.734 1 98.69 85 GLU A O 1
ATOM 688 N N . ALA A 1 86 ? -9.484 0.946 -8.867 1 98.81 86 ALA A N 1
ATOM 689 C CA . ALA A 1 86 ? -9.547 1.246 -7.441 1 98.81 86 ALA A CA 1
ATOM 690 C C . ALA A 1 86 ? -9.734 -0.027 -6.621 1 98.81 86 ALA A C 1
ATOM 692 O O . ALA A 1 86 ? -9.133 -0.184 -5.559 1 98.81 86 ALA A O 1
ATOM 693 N N . LEU A 1 87 ? -10.586 -0.896 -7.098 1 98.81 87 LEU A N 1
ATOM 694 C CA . LEU A 1 87 ? -10.82 -2.162 -6.414 1 98.81 87 LEU A CA 1
ATOM 695 C C . LEU A 1 87 ? -9.562 -3.027 -6.426 1 98.81 87 LEU A C 1
ATOM 697 O O . LEU A 1 87 ? -9.234 -3.662 -5.426 1 98.81 87 LEU A O 1
ATOM 701 N N . VAL A 1 88 ? -8.883 -3.021 -7.559 1 98.88 88 VAL A N 1
ATOM 702 C CA . VAL A 1 88 ? -7.613 -3.729 -7.668 1 98.88 88 VAL A CA 1
ATOM 703 C C . VAL A 1 88 ? -6.637 -3.203 -6.621 1 98.88 88 VAL A C 1
ATOM 705 O O . VAL A 1 88 ? -6.02 -3.982 -5.895 1 98.88 88 VAL A O 1
ATOM 708 N N . ASP A 1 89 ? -6.551 -1.91 -6.516 1 98.81 89 ASP A N 1
ATOM 709 C CA . ASP A 1 89 ? -5.664 -1.285 -5.539 1 98.81 89 ASP A CA 1
ATOM 710 C C . ASP A 1 89 ? -6.074 -1.652 -4.113 1 98.81 89 ASP A C 1
ATOM 712 O O . ASP A 1 89 ? -5.215 -1.873 -3.256 1 98.81 89 ASP A O 1
ATOM 716 N N . SER A 1 90 ? -7.336 -1.686 -3.875 1 98.88 90 SER A N 1
ATOM 717 C CA . SER A 1 90 ? -7.859 -2.029 -2.557 1 98.88 90 SER A CA 1
ATOM 718 C C . SER A 1 90 ? -7.461 -3.445 -2.156 1 98.88 90 SER A C 1
ATOM 720 O O . SER A 1 90 ? -6.992 -3.672 -1.038 1 98.88 90 SER A O 1
ATOM 722 N N . LEU A 1 91 ? -7.617 -4.367 -3.045 1 98.94 91 LEU A N 1
ATOM 723 C CA . LEU A 1 91 ? -7.258 -5.762 -2.801 1 98.94 91 LEU A CA 1
ATOM 724 C C . LEU A 1 91 ? -5.75 -5.91 -2.627 1 98.94 91 LEU A C 1
ATOM 726 O O . LEU A 1 91 ? -5.293 -6.68 -1.775 1 98.94 91 LEU A O 1
ATOM 730 N N . ALA A 1 92 ? -5 -5.176 -3.416 1 98.88 92 ALA A N 1
ATOM 731 C CA . ALA A 1 92 ? -3.545 -5.207 -3.299 1 98.88 92 ALA A CA 1
ATOM 732 C C . ALA A 1 92 ? -3.094 -4.688 -1.937 1 98.88 92 ALA A C 1
ATOM 734 O O . ALA A 1 92 ? -2.176 -5.238 -1.327 1 98.88 92 ALA A O 1
ATOM 735 N N . ASP A 1 93 ? -3.725 -3.586 -1.541 1 98.69 93 ASP A N 1
ATOM 736 C CA . ASP A 1 93 ? -3.396 -3.035 -0.23 1 98.69 93 ASP A CA 1
ATOM 737 C C . ASP A 1 93 ? -3.76 -4.012 0.884 1 98.69 93 ASP A C 1
ATOM 739 O O . ASP A 1 93 ? -3.043 -4.121 1.881 1 98.69 93 ASP A O 1
ATOM 743 N N . GLN A 1 94 ? -4.859 -4.746 0.712 1 98.81 94 GLN A N 1
ATOM 744 C CA . GLN A 1 94 ? -5.219 -5.766 1.69 1 98.81 94 GLN A CA 1
ATOM 745 C C . GLN A 1 94 ? -4.195 -6.898 1.705 1 98.81 94 GLN A C 1
ATOM 747 O O . GLN A 1 94 ? -3.861 -7.426 2.768 1 98.81 94 GLN A O 1
ATOM 752 N N . MET A 1 95 ? -3.756 -7.238 0.563 1 98.75 95 MET A N 1
ATOM 753 C CA . MET A 1 95 ? -2.707 -8.25 0.481 1 98.75 95 MET A CA 1
ATOM 754 C C . MET A 1 95 ? -1.445 -7.789 1.203 1 98.75 95 MET A C 1
ATOM 756 O O . MET A 1 95 ? -0.787 -8.578 1.881 1 98.75 95 MET A O 1
ATOM 760 N N . LYS A 1 96 ? -1.09 -6.535 1.049 1 97.94 96 LYS A N 1
ATOM 761 C CA . LYS A 1 96 ? 0.061 -5.992 1.766 1 97.94 96 LYS A CA 1
ATOM 762 C C . LYS A 1 96 ? -0.13 -6.109 3.275 1 97.94 96 LYS A C 1
ATOM 764 O O . LYS A 1 96 ? 0.813 -6.426 4.004 1 97.94 96 LYS A O 1
ATOM 769 N N . ASP A 1 97 ? -1.334 -5.801 3.762 1 97.31 97 ASP A N 1
ATOM 770 C CA . ASP A 1 97 ? -1.64 -5.977 5.18 1 97.31 97 ASP A CA 1
ATOM 771 C C . ASP A 1 97 ? -1.465 -7.434 5.602 1 97.31 97 ASP A C 1
ATOM 773 O O . ASP A 1 97 ? -0.913 -7.711 6.668 1 97.31 97 ASP A O 1
ATOM 777 N N . HIS A 1 98 ? -1.922 -8.344 4.77 1 98.31 98 HIS A N 1
ATOM 778 C CA . HIS A 1 98 ? -1.771 -9.773 5.012 1 98.31 98 HIS A CA 1
ATOM 779 C C . HIS A 1 98 ? -0.302 -10.156 5.145 1 98.31 98 HIS A C 1
ATOM 781 O O . HIS A 1 98 ? 0.073 -10.883 6.07 1 98.31 98 HIS A O 1
ATOM 787 N N . MET A 1 99 ? 0.491 -9.625 4.25 1 97.06 99 MET A N 1
ATOM 788 C CA . MET A 1 99 ? 1.914 -9.953 4.266 1 97.06 99 MET A CA 1
ATOM 789 C C . MET A 1 99 ? 2.58 -9.422 5.531 1 97.06 99 MET A C 1
ATOM 791 O O . MET A 1 99 ? 3.469 -10.062 6.09 1 97.06 99 MET A O 1
ATOM 795 N N . SER A 1 100 ? 2.17 -8.25 5.957 1 95.19 100 SER A N 1
ATOM 796 C CA . SER A 1 100 ? 2.682 -7.699 7.207 1 95.19 100 SER A CA 1
ATOM 797 C C . SER A 1 100 ? 2.32 -8.586 8.391 1 95.19 100 SER A C 1
ATOM 799 O O . SER A 1 100 ? 3.143 -8.805 9.289 1 95.19 100 SER A O 1
ATOM 801 N N . GLU A 1 101 ? 1.125 -9.094 8.406 1 95.75 101 GLU A N 1
ATOM 802 C CA . GLU A 1 101 ? 0.665 -9.977 9.477 1 95.75 101 GLU A CA 1
ATOM 803 C C . GLU A 1 101 ? 1.457 -11.281 9.5 1 95.75 101 GLU A C 1
ATOM 805 O O . GLU A 1 101 ? 1.686 -11.859 10.562 1 95.75 101 GLU A O 1
ATOM 810 N N . CYS A 1 102 ? 1.896 -11.719 8.367 1 96.88 102 CYS A N 1
ATOM 811 C CA . CYS A 1 102 ? 2.562 -13.008 8.234 1 96.88 102 CYS A CA 1
ATOM 812 C C . CYS A 1 102 ? 4.07 -12.859 8.398 1 96.88 102 CYS A C 1
ATOM 814 O O . CYS A 1 102 ? 4.789 -13.859 8.5 1 96.88 102 CYS A O 1
ATOM 816 N N . ARG A 1 103 ? 4.527 -11.703 8.461 1 93.94 103 ARG A N 1
ATOM 817 C CA . ARG A 1 103 ? 5.953 -11.398 8.375 1 93.94 103 ARG A CA 1
ATOM 818 C C . ARG A 1 103 ? 6.742 -12.18 9.422 1 93.94 103 ARG A C 1
ATOM 820 O O . ARG A 1 103 ? 7.797 -12.742 9.117 1 93.94 103 ARG A O 1
ATOM 827 N N . PRO A 1 104 ? 6.242 -12.297 10.695 1 94.94 104 PRO A N 1
ATOM 828 C CA . PRO A 1 104 ? 7.016 -13.062 11.68 1 94.94 104 PRO A CA 1
ATOM 829 C C . PRO A 1 104 ? 7.238 -14.516 11.25 1 94.94 104 PRO A C 1
ATOM 831 O O . PRO A 1 104 ? 8.305 -15.07 11.5 1 94.94 104 PRO A O 1
ATOM 834 N N . TYR A 1 105 ? 6.285 -15.078 10.609 1 96.56 105 TYR A N 1
ATOM 835 C CA . TYR A 1 105 ? 6.426 -16.453 10.117 1 96.56 105 TYR A CA 1
ATOM 836 C C . TYR A 1 105 ? 7.465 -16.516 9.008 1 96.56 105 TYR A C 1
ATOM 838 O O . TYR A 1 105 ? 8.383 -17.344 9.062 1 96.56 105 TYR A O 1
ATOM 846 N N . PHE A 1 106 ? 7.441 -15.609 8.117 1 93.62 106 PHE A N 1
ATOM 847 C CA . PHE A 1 106 ? 8.266 -15.711 6.922 1 93.62 106 PHE A CA 1
ATOM 848 C C . PHE A 1 106 ? 9.719 -15.367 7.238 1 93.62 106 PHE A C 1
ATOM 850 O O . PHE A 1 106 ? 10.641 -15.93 6.641 1 93.62 106 PHE A O 1
ATOM 857 N N . VAL A 1 107 ? 9.922 -14.461 8.164 1 92.38 107 VAL A N 1
ATOM 858 C CA . VAL A 1 107 ? 11.273 -14.102 8.578 1 92.38 107 VAL A CA 1
ATOM 859 C C . VAL A 1 107 ? 11.984 -15.328 9.133 1 92.38 107 VAL A C 1
ATOM 861 O O . VAL A 1 107 ? 13.141 -15.594 8.797 1 92.38 107 VAL A O 1
ATOM 864 N N . VAL A 1 108 ? 11.305 -16.109 9.938 1 93.81 108 VAL A N 1
ATOM 865 C CA . VAL A 1 108 ? 11.875 -17.312 10.555 1 93.81 108 VAL A CA 1
ATOM 866 C C . VAL A 1 108 ? 11.961 -18.422 9.523 1 93.81 108 VAL A C 1
ATOM 868 O O . VAL A 1 108 ? 12.984 -19.109 9.414 1 93.81 108 VAL A O 1
ATOM 871 N N . PHE A 1 109 ? 10.938 -18.547 8.766 1 92.94 109 PHE A N 1
ATOM 872 C CA . PHE A 1 109 ? 10.852 -19.578 7.742 1 92.94 109 PHE A CA 1
ATOM 873 C C . PHE A 1 109 ? 11.992 -19.453 6.738 1 92.94 109 PHE A C 1
ATOM 875 O O . PHE A 1 109 ? 12.586 -20.453 6.324 1 92.94 109 PHE A O 1
ATOM 882 N N . ALA A 1 110 ? 12.336 -18.219 6.398 1 89.12 110 ALA A N 1
ATOM 883 C CA . ALA A 1 110 ? 13.367 -17.953 5.398 1 89.12 110 ALA A CA 1
ATOM 884 C C . ALA A 1 110 ? 14.758 -17.969 6.027 1 89.12 110 ALA A C 1
ATOM 886 O O . ALA A 1 110 ? 15.766 -17.828 5.328 1 89.12 110 ALA A O 1
ATOM 887 N N . GLY A 1 111 ? 14.852 -18.047 7.367 1 88.62 111 GLY A N 1
ATOM 888 C CA . GLY A 1 111 ? 16.141 -18.172 8.047 1 88.62 111 GLY A CA 1
ATOM 889 C C . GLY A 1 111 ? 16.734 -16.828 8.43 1 88.62 111 GLY A C 1
ATOM 890 O O . GLY A 1 111 ? 17.938 -16.75 8.711 1 88.62 111 GLY A O 1
ATOM 891 N N . PHE A 1 112 ? 15.898 -15.781 8.43 1 86.69 112 PHE A N 1
ATOM 892 C CA . PHE A 1 112 ? 16.406 -14.445 8.734 1 86.69 112 PHE A CA 1
ATOM 893 C C . PHE A 1 112 ? 16.156 -14.094 10.203 1 86.69 112 PHE A C 1
ATOM 895 O O . PHE A 1 112 ? 16.547 -13.016 10.656 1 86.69 112 PHE A O 1
ATOM 902 N N . GLY A 1 113 ? 15.539 -14.961 10.867 1 90.31 113 GLY A N 1
ATOM 903 C CA . GLY A 1 113 ? 15.242 -14.781 12.281 1 90.31 113 GLY A CA 1
ATOM 904 C C . GLY A 1 113 ? 15.188 -16.078 13.047 1 90.31 113 GLY A C 1
ATOM 905 O O . GLY A 1 113 ? 15.234 -17.172 12.453 1 90.31 113 GLY A O 1
ATOM 906 N N . GLU A 1 114 ? 15.203 -15.859 14.289 1 93.38 114 GLU A N 1
ATOM 907 C CA . GLU A 1 114 ? 15.117 -17.031 15.148 1 93.38 114 GLU A CA 1
ATOM 908 C C . GLU A 1 114 ? 13.727 -17.188 15.75 1 93.38 114 GLU A C 1
ATOM 910 O O . GLU A 1 114 ? 13.039 -16.188 16 1 93.38 114 GLU A O 1
ATOM 915 N N . GLY A 1 115 ? 13.32 -18.516 15.789 1 95.44 115 GLY A N 1
ATOM 916 C CA . GLY A 1 115 ? 12.031 -18.781 16.391 1 95.44 115 GLY A CA 1
ATOM 917 C C . GLY A 1 115 ? 11.492 -20.156 16.047 1 95.44 115 GLY A C 1
ATOM 918 O O . GLY A 1 115 ? 12.156 -20.938 15.359 1 95.44 115 GLY A O 1
ATOM 919 N N . ASP A 1 116 ? 10.375 -20.438 16.594 1 97.19 116 ASP A N 1
ATOM 920 C CA . ASP A 1 116 ? 9.672 -21.703 16.328 1 97.19 116 ASP A CA 1
ATOM 921 C C . ASP A 1 116 ? 8.742 -21.562 15.133 1 97.19 116 ASP A C 1
ATOM 923 O O . ASP A 1 116 ? 7.625 -21.062 15.258 1 97.19 116 ASP A O 1
ATOM 927 N N . VAL A 1 117 ? 9.227 -22.109 14.008 1 95.81 117 VAL A N 1
ATOM 928 C CA . VAL A 1 117 ? 8.523 -21.953 12.734 1 95.81 117 VAL A CA 1
ATOM 929 C C . VAL A 1 117 ? 7.137 -22.594 12.828 1 95.81 117 VAL A C 1
ATOM 931 O O . VAL A 1 117 ? 6.16 -22.047 12.312 1 95.81 117 VAL A O 1
ATOM 934 N N . ASP A 1 118 ? 7 -23.688 13.484 1 96.62 118 ASP A N 1
ATOM 935 C CA . ASP A 1 118 ? 5.727 -24.391 13.609 1 96.62 118 ASP A CA 1
ATOM 936 C C . ASP A 1 118 ? 4.742 -23.594 14.461 1 96.62 118 ASP A C 1
ATOM 938 O O . ASP A 1 118 ? 3.551 -23.531 14.156 1 96.62 118 ASP A O 1
ATOM 942 N N . LYS A 1 119 ? 5.297 -23.078 15.477 1 97.69 119 LYS A N 1
ATOM 943 C CA . LYS A 1 119 ? 4.461 -22.234 16.328 1 97.69 119 LYS A CA 1
ATOM 944 C C . LYS A 1 119 ? 3.957 -21.016 15.555 1 97.69 119 LYS A C 1
ATOM 946 O O . LYS A 1 119 ? 2.773 -20.672 15.625 1 97.69 119 LYS A O 1
ATOM 951 N N . LEU A 1 120 ? 4.801 -20.391 14.789 1 97.69 120 LEU A N 1
ATOM 952 C CA . LEU A 1 120 ? 4.438 -19.219 14.016 1 97.69 120 LEU A CA 1
ATOM 953 C C . LEU A 1 120 ? 3.457 -19.562 12.906 1 97.69 120 LEU A C 1
ATOM 955 O O . LEU A 1 120 ? 2.586 -18.766 12.555 1 97.69 120 LEU A O 1
ATOM 959 N N . ARG A 1 121 ? 3.615 -20.703 12.367 1 97.5 121 ARG A N 1
ATOM 960 C CA . ARG A 1 121 ? 2.674 -21.172 11.352 1 97.5 121 ARG A CA 1
ATOM 961 C C . ARG A 1 121 ? 1.262 -21.266 11.922 1 97.5 121 ARG A C 1
ATOM 963 O O . ARG A 1 121 ? 0.303 -20.797 11.297 1 97.5 121 ARG A O 1
ATOM 970 N N . ARG A 1 122 ? 1.14 -21.797 13.125 1 97.12 122 ARG A N 1
ATOM 971 C CA . ARG A 1 122 ? -0.153 -22.047 13.758 1 97.12 122 ARG A CA 1
ATOM 972 C C . ARG A 1 122 ? -0.748 -20.766 14.32 1 97.12 122 ARG A C 1
ATOM 974 O O . ARG A 1 122 ? -1.957 -20.531 14.234 1 97.12 122 ARG A O 1
ATOM 981 N N . GLU A 1 123 ? 0.14 -19.938 14.805 1 97.69 123 GLU A N 1
ATOM 982 C CA . GLU A 1 123 ? -0.367 -18.844 15.609 1 97.69 123 GLU A CA 1
ATOM 983 C C . GLU A 1 123 ? -0.344 -17.531 14.836 1 97.69 123 GLU A C 1
ATOM 985 O O . GLU A 1 123 ? -0.989 -16.547 15.227 1 97.69 123 GLU A O 1
ATOM 990 N N . THR A 1 124 ? 0.383 -17.531 13.734 1 97.88 124 THR A N 1
ATOM 991 C CA . THR A 1 124 ? 0.523 -16.297 12.977 1 97.88 124 THR A CA 1
ATOM 992 C C . THR A 1 124 ? 0.04 -16.469 11.547 1 97.88 124 THR A C 1
ATOM 994 O O . THR A 1 124 ? -0.922 -15.828 11.117 1 97.88 124 THR A O 1
ATOM 997 N N . LEU A 1 125 ? 0.603 -17.422 10.867 1 98.44 125 LEU A N 1
ATOM 998 C CA . LEU A 1 125 ? 0.283 -17.594 9.453 1 98.44 125 LEU A CA 1
ATOM 999 C C . LEU A 1 125 ? -1.16 -18.062 9.281 1 98.44 125 LEU A C 1
ATOM 1001 O O . LEU A 1 125 ? -1.917 -17.469 8.508 1 98.44 125 LEU A O 1
ATOM 1005 N N . ALA A 1 126 ? -1.55 -19.078 9.992 1 98.31 126 ALA A N 1
ATOM 1006 C CA . ALA A 1 126 ? -2.857 -19.688 9.797 1 98.31 126 ALA A CA 1
ATOM 1007 C C . ALA A 1 126 ? -3.982 -18.703 10.078 1 98.31 126 ALA A C 1
ATOM 1009 O O . ALA A 1 126 ? -4.879 -18.516 9.25 1 98.31 126 ALA A O 1
ATOM 1010 N N . PRO A 1 127 ? -3.949 -18 11.211 1 98.25 127 PRO A N 1
ATOM 1011 C CA . PRO A 1 127 ? -5.016 -17.031 11.453 1 98.25 127 PRO A CA 1
ATOM 1012 C C . PRO A 1 127 ? -5.031 -15.906 10.414 1 98.25 127 PRO A C 1
ATOM 1014 O O . PRO A 1 127 ? -6.102 -15.422 10.039 1 98.25 127 PRO A O 1
ATOM 1017 N N . ALA A 1 128 ? -3.83 -15.469 9.977 1 98.56 128 ALA A N 1
ATOM 1018 C CA . ALA A 1 128 ? -3.754 -14.414 8.969 1 98.56 128 ALA A CA 1
ATOM 1019 C C . ALA A 1 128 ? -4.379 -14.859 7.656 1 98.56 128 ALA A C 1
ATOM 1021 O O . ALA A 1 128 ? -5.129 -14.109 7.027 1 98.56 128 ALA A O 1
ATOM 1022 N N . VAL A 1 129 ? -4.07 -16.062 7.277 1 98.75 129 VAL A N 1
ATOM 1023 C CA . VAL A 1 129 ? -4.602 -16.609 6.031 1 98.75 129 VAL A CA 1
ATOM 1024 C C . VAL A 1 129 ? -6.113 -16.781 6.148 1 98.75 129 VAL A C 1
ATOM 1026 O O . VAL A 1 129 ? -6.863 -16.391 5.25 1 98.75 129 VAL A O 1
ATOM 1029 N N . LEU A 1 130 ? -6.574 -17.344 7.262 1 98.56 130 LEU A N 1
ATOM 1030 C CA . LEU A 1 130 ? -8 -17.547 7.461 1 98.56 130 LEU A CA 1
ATOM 1031 C C . LEU A 1 130 ? -8.773 -16.234 7.324 1 98.56 130 LEU A C 1
ATOM 1033 O O . LEU A 1 130 ? -9.797 -16.188 6.641 1 98.56 130 LEU A O 1
ATOM 1037 N N . LYS A 1 131 ? -8.234 -15.242 7.871 1 98.38 131 LYS A N 1
ATOM 1038 C CA . LYS A 1 131 ? -8.867 -13.93 7.852 1 98.38 131 LYS A CA 1
ATOM 1039 C C . LYS A 1 131 ? -8.836 -13.328 6.449 1 98.38 131 LYS A C 1
ATOM 1041 O O . LYS A 1 131 ? -9.883 -13.078 5.852 1 98.38 131 LYS A O 1
ATOM 1046 N N . ASN A 1 132 ? -7.73 -13.18 5.906 1 98.81 132 ASN A N 1
ATOM 1047 C CA . ASN A 1 132 ? -7.562 -12.391 4.691 1 98.81 132 ASN A CA 1
ATOM 1048 C C . ASN A 1 132 ? -8.016 -13.156 3.453 1 98.81 132 ASN A C 1
ATOM 1050 O O . ASN A 1 132 ? -8.586 -12.57 2.529 1 98.81 132 ASN A O 1
ATOM 1054 N N . TYR A 1 133 ? -7.758 -14.445 3.383 1 98.88 133 TYR A N 1
ATOM 1055 C CA . TYR A 1 133 ? -8.242 -15.234 2.254 1 98.88 133 TYR A CA 1
ATOM 1056 C C . TYR A 1 133 ? -9.758 -15.367 2.289 1 98.88 133 TYR A C 1
ATOM 1058 O O . TYR A 1 133 ? -10.391 -15.602 1.256 1 98.88 133 TYR A O 1
ATOM 1066 N N . GLY A 1 134 ? -10.305 -15.25 3.525 1 98.75 134 GLY A N 1
ATOM 1067 C CA . GLY A 1 134 ? -11.75 -15.109 3.586 1 98.75 134 GLY A CA 1
ATOM 1068 C C . GLY A 1 134 ? -12.258 -13.898 2.822 1 98.75 134 GLY A C 1
ATOM 1069 O O . GLY A 1 134 ? -13.25 -13.992 2.092 1 98.75 134 GLY A O 1
ATOM 1070 N N . PHE A 1 135 ? -11.594 -12.789 2.969 1 98.75 135 PHE A N 1
ATOM 1071 C CA . PHE A 1 135 ? -11.953 -11.578 2.24 1 98.75 135 PHE A CA 1
ATOM 1072 C C . PHE A 1 135 ? -11.766 -11.773 0.74 1 98.75 135 PHE A C 1
ATOM 1074 O O . PHE A 1 135 ? -12.656 -11.453 -0.047 1 98.75 135 PHE A O 1
ATOM 1081 N N . PHE A 1 136 ? -10.602 -12.305 0.329 1 98.88 136 PHE A N 1
ATOM 1082 C CA . PHE A 1 136 ? -10.32 -12.484 -1.091 1 98.88 136 PHE A CA 1
ATOM 1083 C C . PHE A 1 136 ? -11.328 -13.422 -1.735 1 98.88 136 PHE A C 1
ATOM 1085 O O . PHE A 1 136 ? -11.773 -13.188 -2.861 1 98.88 136 PHE A O 1
ATOM 1092 N N . THR A 1 137 ? -11.688 -14.469 -0.992 1 98.81 137 THR A N 1
ATOM 1093 C CA . THR A 1 137 ? -12.672 -15.43 -1.487 1 98.81 137 THR A CA 1
ATOM 1094 C C . THR A 1 137 ? -14.016 -14.75 -1.721 1 98.81 137 THR A C 1
ATOM 1096 O O . THR A 1 137 ? -14.688 -15.016 -2.721 1 98.81 137 THR A O 1
ATOM 1099 N N . LYS A 1 138 ? -14.391 -13.891 -0.812 1 98.31 138 LYS A N 1
ATOM 1100 C CA . LYS A 1 138 ? -15.641 -13.156 -0.973 1 98.31 138 LYS A CA 1
ATOM 1101 C C . LYS A 1 138 ? -15.633 -12.336 -2.262 1 98.31 138 LYS A C 1
ATOM 1103 O O . LYS A 1 138 ? -16.609 -12.352 -3.018 1 98.31 138 LYS A O 1
ATOM 1108 N N . PHE A 1 139 ? -14.547 -11.656 -2.555 1 98.44 139 PHE A N 1
ATOM 1109 C CA . PHE A 1 139 ? -14.43 -10.859 -3.77 1 98.44 139 PHE A CA 1
ATOM 1110 C C . PHE A 1 139 ? -14.477 -11.75 -5.008 1 98.44 139 PHE A C 1
ATOM 1112 O O . PHE A 1 139 ? -15.109 -11.398 -6.008 1 98.44 139 PHE A O 1
ATOM 1119 N N . LEU A 1 140 ? -13.805 -12.859 -4.918 1 98.56 140 LEU A N 1
ATOM 1120 C CA . LEU A 1 140 ? -13.766 -13.805 -6.027 1 98.56 140 LEU A CA 1
ATOM 1121 C C . LEU A 1 140 ? -15.164 -14.328 -6.348 1 98.56 140 LEU A C 1
ATOM 1123 O O . LEU A 1 140 ? -15.578 -14.344 -7.512 1 98.56 140 LEU A O 1
ATOM 1127 N N . LYS A 1 141 ? -15.891 -14.672 -5.344 1 98.31 141 LYS A N 1
ATOM 1128 C CA . LYS A 1 141 ? -17.234 -15.211 -5.516 1 98.31 141 LYS A CA 1
ATOM 1129 C C . LYS A 1 141 ? -18.203 -14.148 -6.039 1 98.31 141 LYS A C 1
ATOM 1131 O O . LYS A 1 141 ? -19 -14.422 -6.934 1 98.31 141 LYS A O 1
ATOM 1136 N N . GLU A 1 142 ? -18.109 -12.984 -5.5 1 97.5 142 GLU A N 1
ATOM 1137 C CA . GLU A 1 142 ? -18.984 -11.891 -5.91 1 97.5 142 GLU A CA 1
ATOM 1138 C C . GLU A 1 142 ? -18.734 -11.5 -7.363 1 97.5 142 GLU A C 1
ATOM 1140 O O . GLU A 1 142 ? -19.672 -11.133 -8.078 1 97.5 142 GLU A O 1
ATOM 1145 N N . ASN A 1 143 ? -17.516 -11.562 -7.766 1 98.06 143 ASN A N 1
ATOM 1146 C CA . ASN A 1 143 ? -17.188 -11.219 -9.148 1 98.06 143 ASN A CA 1
ATOM 1147 C C . ASN A 1 143 ? -17.656 -12.305 -10.117 1 98.06 143 ASN A C 1
ATOM 1149 O O . ASN A 1 143 ? -18.203 -12 -11.18 1 98.06 143 ASN A O 1
ATOM 1153 N N . GLY A 1 144 ? -17.391 -13.57 -9.852 1 97.81 144 GLY A N 1
ATOM 1154 C CA . GLY A 1 144 ? -17.938 -14.711 -10.562 1 97.81 144 GLY A CA 1
ATOM 1155 C C . GLY A 1 144 ? -17.188 -15.047 -11.836 1 97.81 144 GLY A C 1
ATOM 1156 O O . GLY A 1 144 ? -17.469 -16.062 -12.477 1 97.81 144 GLY A O 1
ATOM 1157 N N . SER A 1 145 ? -16.219 -14.25 -12.305 1 98 145 SER A N 1
ATOM 1158 C CA . SER A 1 145 ? -15.516 -14.453 -13.562 1 98 145 SER A CA 1
ATOM 1159 C C . SER A 1 145 ? -14.359 -15.438 -13.398 1 98 145 SER A C 1
ATOM 1161 O O . SER A 1 145 ? -13.789 -15.906 -14.391 1 98 145 SER A O 1
ATOM 1163 N N . GLY A 1 146 ? -13.984 -15.703 -12.125 1 98.25 146 GLY A N 1
ATOM 1164 C CA . GLY A 1 146 ? -12.781 -16.469 -11.844 1 98.25 146 GLY A CA 1
ATOM 1165 C C . GLY A 1 146 ? -11.57 -15.586 -11.586 1 98.25 146 GLY A C 1
ATOM 1166 O O . GLY A 1 146 ? -10.5 -16.078 -11.219 1 98.25 14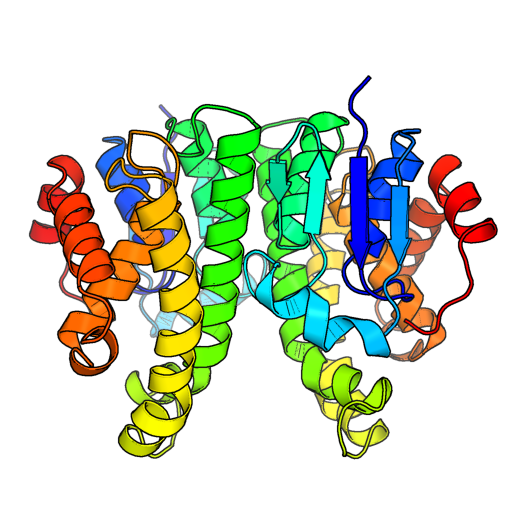6 GLY A O 1
ATOM 1167 N N . PHE A 1 147 ? -11.742 -14.305 -11.812 1 98.75 147 PHE A N 1
ATOM 1168 C CA . PHE A 1 147 ? -10.75 -13.297 -11.438 1 98.75 147 PHE A CA 1
ATOM 1169 C C . PHE A 1 147 ? -11.281 -12.414 -10.312 1 98.75 147 PHE A C 1
ATOM 1171 O O . PHE A 1 147 ? -12.469 -12.445 -10 1 98.75 147 PHE A O 1
ATOM 1178 N N . LEU A 1 148 ? -10.406 -11.711 -9.664 1 98.81 148 LEU A N 1
ATOM 1179 C CA . LEU A 1 148 ? -10.797 -10.938 -8.492 1 98.81 148 LEU A CA 1
ATOM 1180 C C . LEU A 1 148 ? -11.586 -9.695 -8.891 1 98.81 148 LEU A C 1
ATOM 1182 O O . LEU A 1 148 ? -12.508 -9.289 -8.188 1 98.81 148 LEU A O 1
ATOM 1186 N N . VAL A 1 149 ? -11.172 -9.086 -10.008 1 98.69 149 VAL A N 1
ATOM 1187 C CA . VAL A 1 149 ? -11.828 -7.883 -10.508 1 98.69 149 VAL A CA 1
ATOM 1188 C C . VAL A 1 149 ? -12.031 -7.996 -12.016 1 98.69 149 VAL A C 1
ATOM 1190 O O . VAL A 1 149 ? -11.102 -8.336 -12.75 1 98.69 149 VAL A O 1
ATOM 1193 N N . GLY A 1 150 ? -13.203 -7.758 -12.484 1 98.25 150 GLY A N 1
ATOM 1194 C CA . GLY A 1 150 ? -13.469 -7.754 -13.914 1 98.25 150 GLY A CA 1
ATOM 1195 C C . GLY A 1 150 ? -13.453 -9.141 -14.531 1 98.25 150 GLY A C 1
ATOM 1196 O O . GLY A 1 150 ? -13.602 -10.141 -13.82 1 98.25 150 GLY A O 1
ATOM 1197 N N . SER A 1 151 ? -13.312 -9.195 -15.844 1 98 151 SER A N 1
ATOM 1198 C CA . SER A 1 151 ? -13.492 -10.453 -16.562 1 98 151 SER A CA 1
ATOM 1199 C C . SER A 1 151 ? -12.156 -11.008 -17.047 1 98 151 SER A C 1
ATOM 1201 O O . SER A 1 151 ? -12.117 -12.039 -17.719 1 98 151 SER A O 1
ATOM 1203 N N . SER A 1 152 ? -11.102 -10.312 -16.766 1 97.69 152 SER A N 1
ATOM 1204 C CA . SER A 1 152 ? -9.758 -10.742 -17.141 1 97.69 152 SER A CA 1
ATOM 1205 C C . SER A 1 152 ? -8.758 -10.484 -16.016 1 97.69 152 SER A C 1
ATOM 1207 O O . SER A 1 152 ? -9.07 -9.781 -15.055 1 97.69 152 SER A O 1
ATOM 1209 N N . ALA A 1 153 ? -7.582 -11.07 -16.156 1 98.56 153 ALA A N 1
ATOM 1210 C CA . ALA A 1 153 ? -6.562 -10.953 -15.109 1 98.56 153 ALA A CA 1
ATOM 1211 C C . ALA A 1 153 ? -6.098 -9.508 -14.961 1 98.56 153 ALA A C 1
ATOM 1213 O O . ALA A 1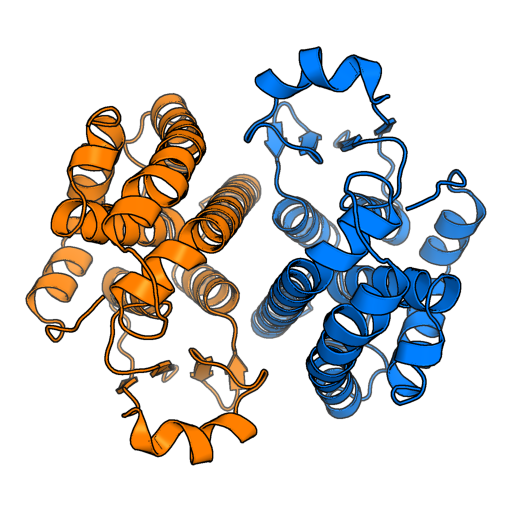 153 ? -5.871 -8.812 -15.953 1 98.56 153 ALA A O 1
ATOM 1214 N N . THR A 1 154 ? -6.023 -9.055 -13.766 1 98.81 154 THR A N 1
ATOM 1215 C CA . THR A 1 154 ? -5.301 -7.844 -13.398 1 98.81 154 THR A CA 1
ATOM 1216 C C . THR A 1 154 ? -4.043 -8.188 -12.609 1 98.81 154 THR A C 1
ATOM 1218 O O . THR A 1 154 ? -3.799 -9.352 -12.289 1 98.81 154 THR A O 1
ATOM 1221 N N . TRP A 1 155 ? -3.258 -7.199 -12.219 1 98.88 155 TRP A N 1
ATOM 1222 C CA . TRP A 1 155 ? -2.006 -7.484 -11.523 1 98.88 155 TRP A CA 1
ATOM 1223 C C . TRP A 1 155 ? -2.271 -8.039 -10.133 1 98.88 155 TRP A C 1
ATOM 1225 O O . TRP A 1 155 ? -1.446 -8.773 -9.578 1 98.88 155 TRP A O 1
ATOM 1235 N N . VAL A 1 156 ? -3.453 -7.777 -9.547 1 98.94 156 VAL A N 1
ATOM 1236 C CA . VAL A 1 156 ? -3.717 -8.281 -8.203 1 98.94 156 VAL A CA 1
ATOM 1237 C C . VAL A 1 156 ? -3.979 -9.789 -8.258 1 98.94 156 VAL A C 1
ATOM 1239 O O . VAL A 1 156 ? -3.723 -10.5 -7.285 1 98.94 156 VAL A O 1
ATOM 1242 N N . ASP A 1 157 ? -4.504 -10.273 -9.406 1 98.94 157 ASP A N 1
ATOM 1243 C CA . ASP A 1 157 ? -4.617 -11.719 -9.578 1 98.94 157 ASP A CA 1
ATOM 1244 C C . ASP A 1 157 ? -3.244 -12.383 -9.555 1 98.94 157 ASP A C 1
ATOM 1246 O O . ASP A 1 157 ? -3.07 -13.438 -8.93 1 98.94 157 ASP A O 1
ATOM 1250 N N . LEU A 1 158 ? -2.273 -11.766 -10.227 1 98.94 158 LEU A N 1
ATOM 1251 C CA . LEU A 1 158 ? -0.911 -12.289 -10.242 1 98.94 158 LEU A CA 1
ATOM 1252 C C . LEU A 1 158 ? -0.309 -12.289 -8.844 1 98.94 158 LEU A C 1
ATOM 1254 O O . LEU A 1 158 ? 0.311 -13.273 -8.43 1 98.94 158 LEU A O 1
ATOM 1258 N N . LEU A 1 159 ? -0.484 -11.242 -8.148 1 98.88 159 LEU A N 1
ATOM 1259 C CA . LEU A 1 159 ? 0.054 -11.039 -6.809 1 98.88 159 LEU A CA 1
ATOM 1260 C C . LEU A 1 159 ? -0.454 -12.109 -5.848 1 98.88 159 LEU A C 1
ATOM 1262 O O . LEU A 1 159 ? 0.34 -12.781 -5.188 1 98.88 159 LEU A O 1
ATOM 1266 N N . ILE A 1 160 ? -1.758 -12.258 -5.809 1 98.88 160 ILE A N 1
ATOM 1267 C CA . 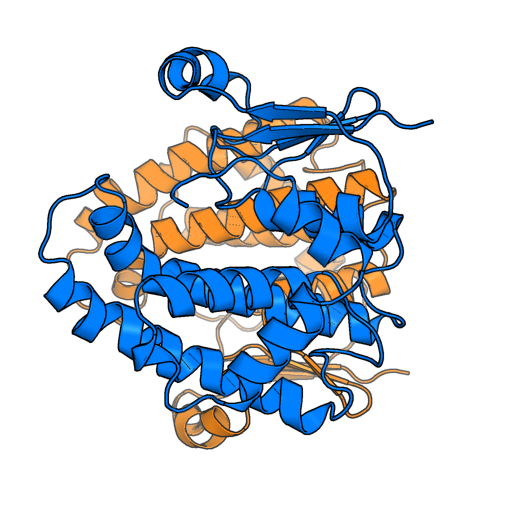ILE A 1 160 ? -2.377 -13.156 -4.836 1 98.88 160 ILE A CA 1
ATOM 1268 C C . ILE A 1 160 ? -2.18 -14.602 -5.266 1 98.88 160 ILE A C 1
ATOM 1270 O O . ILE A 1 160 ? -1.944 -15.477 -4.43 1 98.88 160 ILE A O 1
ATOM 1274 N N . ALA A 1 161 ? -2.213 -14.891 -6.562 1 98.81 161 ALA A N 1
ATOM 1275 C CA . ALA A 1 161 ? -1.967 -16.25 -7.051 1 98.81 161 ALA A CA 1
ATOM 1276 C C . ALA A 1 161 ? -0.55 -16.703 -6.715 1 98.81 161 ALA A C 1
ATOM 1278 O O . ALA A 1 161 ? -0.331 -17.859 -6.367 1 98.81 161 ALA A O 1
ATOM 1279 N N . GLN A 1 162 ? 0.377 -15.797 -6.859 1 98.06 162 GLN A N 1
ATOM 1280 C CA . GLN A 1 162 ? 1.754 -16.156 -6.527 1 98.06 162 GLN A CA 1
ATOM 1281 C C . GLN A 1 162 ? 1.895 -16.5 -5.047 1 98.06 162 GLN A C 1
ATOM 1283 O O . GLN A 1 162 ? 2.566 -17.469 -4.691 1 98.06 162 GLN A O 1
ATOM 1288 N N . HIS A 1 163 ? 1.332 -15.68 -4.199 1 98.06 163 HIS A N 1
ATOM 1289 C CA . HIS A 1 163 ? 1.372 -15.969 -2.768 1 98.06 163 HIS A CA 1
ATOM 1290 C C . HIS A 1 163 ? 0.686 -17.297 -2.449 1 98.06 163 HIS A C 1
ATOM 1292 O O . HIS A 1 163 ? 1.188 -18.078 -1.646 1 98.06 163 HIS A O 1
ATOM 1298 N N . THR A 1 164 ? -0.475 -17.531 -3.07 1 98.56 164 THR A N 1
ATOM 1299 C CA . THR A 1 164 ? -1.197 -18.797 -2.896 1 98.56 164 THR A CA 1
ATOM 1300 C C . THR A 1 164 ? -0.327 -19.969 -3.305 1 98.56 164 THR A C 1
ATOM 1302 O O . THR A 1 164 ? -0.287 -20.984 -2.607 1 98.56 164 THR A O 1
ATOM 1305 N N . ALA A 1 165 ? 0.358 -19.844 -4.402 1 97.44 165 ALA A N 1
ATOM 1306 C CA . ALA A 1 165 ? 1.251 -20.906 -4.859 1 97.44 165 ALA A CA 1
ATOM 1307 C C . ALA A 1 165 ? 2.324 -21.219 -3.816 1 97.44 165 ALA A C 1
ATOM 1309 O O . ALA A 1 165 ? 2.645 -22.375 -3.561 1 97.44 165 ALA A O 1
ATOM 1310 N N . ASP A 1 166 ? 2.898 -20.172 -3.236 1 95.94 166 ASP A N 1
ATOM 1311 C CA . ASP A 1 166 ? 3.914 -20.344 -2.203 1 95.94 166 ASP A CA 1
ATOM 1312 C C . ASP A 1 166 ? 3.342 -21.047 -0.981 1 95.94 166 ASP A C 1
ATOM 1314 O O . ASP A 1 166 ? 4.012 -21.891 -0.375 1 95.94 166 ASP A O 1
ATOM 1318 N N . LEU A 1 167 ? 2.127 -20.719 -0.631 1 97.06 167 LEU A N 1
ATOM 1319 C CA . LEU A 1 167 ? 1.472 -21.359 0.503 1 97.06 167 LEU A CA 1
ATOM 1320 C C . LEU A 1 167 ? 1.196 -22.828 0.21 1 97.06 167 LEU A C 1
ATOM 1322 O O . LEU A 1 167 ? 1.385 -23.688 1.078 1 97.06 167 LEU A O 1
ATOM 1326 N N . LEU A 1 168 ? 0.75 -23.125 -0.996 1 97.31 168 LEU A N 1
ATOM 1327 C CA . LEU A 1 168 ? 0.459 -24.5 -1.384 1 97.31 168 LEU A CA 1
ATOM 1328 C C . LEU A 1 168 ? 1.71 -25.359 -1.284 1 97.31 168 LEU A C 1
ATOM 1330 O O . LEU A 1 168 ? 1.626 -26.547 -0.931 1 97.31 168 LEU A O 1
ATOM 1334 N N . LYS A 1 169 ? 2.807 -24.766 -1.522 1 95.12 169 LYS A N 1
ATOM 1335 C CA . LYS A 1 169 ? 4.074 -25.5 -1.483 1 95.12 169 LYS A CA 1
ATOM 1336 C C . LYS A 1 169 ? 4.551 -25.688 -0.048 1 95.12 169 LYS A C 1
ATOM 1338 O O . LYS A 1 169 ? 5.086 -26.75 0.297 1 95.12 169 LYS A O 1
ATOM 1343 N N . ASN A 1 170 ? 4.324 -24.703 0.817 1 94 170 ASN A N 1
ATOM 1344 C CA . ASN A 1 170 ? 5.039 -24.703 2.09 1 94 170 ASN A CA 1
ATOM 1345 C C . ASN A 1 170 ? 4.094 -24.938 3.266 1 94 170 ASN A C 1
ATOM 1347 O O . ASN A 1 170 ? 4.527 -25.359 4.34 1 94 170 ASN A O 1
ATOM 1351 N N . ALA A 1 171 ? 2.859 -24.641 3.047 1 96.38 171 ALA A N 1
ATOM 1352 C CA . ALA A 1 171 ? 1.845 -24.766 4.09 1 96.38 171 ALA A CA 1
ATOM 1353 C C . ALA A 1 171 ? 0.462 -25 3.484 1 96.38 171 ALA A C 1
ATOM 1355 O O . ALA A 1 171 ? -0.464 -24.219 3.732 1 96.38 171 ALA A O 1
ATOM 1356 N N . PRO A 1 172 ? 0.315 -26.109 2.787 1 97.31 172 PRO A N 1
ATOM 1357 C CA . PRO A 1 172 ? -0.923 -26.312 2.029 1 97.31 172 PRO A CA 1
ATOM 1358 C C . PRO A 1 172 ? -2.158 -26.375 2.924 1 97.31 172 PRO A C 1
ATOM 1360 O O . PRO A 1 172 ? -3.256 -26 2.496 1 97.31 172 PRO A O 1
ATOM 1363 N N . GLU A 1 173 ? -2.014 -26.719 4.145 1 97.31 173 GLU A N 1
ATOM 1364 C CA . GLU A 1 173 ? -3.139 -26.938 5.051 1 97.31 173 GLU A CA 1
ATOM 1365 C C . GLU A 1 173 ? -3.852 -25.625 5.355 1 97.31 173 GLU A C 1
ATOM 1367 O O . GLU A 1 173 ? -5.051 -25.609 5.641 1 97.31 173 GLU A O 1
ATOM 1372 N N . VAL A 1 174 ? -3.137 -24.531 5.23 1 97.94 174 VAL A N 1
ATOM 1373 C CA . VAL A 1 174 ? -3.746 -23.25 5.578 1 97.94 174 VAL A CA 1
ATOM 1374 C C . VAL A 1 174 ? -4.762 -22.844 4.512 1 97.94 174 VAL A C 1
ATOM 1376 O O . VAL A 1 174 ? -5.559 -21.938 4.715 1 97.94 174 VAL A O 1
ATOM 1379 N N . LEU A 1 175 ? -4.77 -23.547 3.377 1 98.5 175 LEU A N 1
ATOM 1380 C CA . LEU A 1 175 ? -5.668 -23.219 2.273 1 98.5 175 LEU A CA 1
ATOM 1381 C C . LEU A 1 175 ? -6.805 -24.234 2.178 1 98.5 175 LEU A C 1
ATOM 1383 O O . LEU A 1 175 ? -7.609 -24.172 1.244 1 98.5 175 LEU A O 1
ATOM 1387 N N . ASP A 1 176 ? -6.941 -25.125 3.094 1 98.19 176 ASP A N 1
ATOM 1388 C CA . ASP A 1 176 ? -7.926 -26.203 3.051 1 98.19 176 ASP A CA 1
ATOM 1389 C C . ASP A 1 176 ? -9.344 -25.641 2.979 1 98.19 176 ASP A C 1
ATOM 1391 O O . ASP A 1 176 ? -10.211 -26.219 2.311 1 98.19 176 ASP A O 1
ATOM 1395 N N . ALA A 1 177 ? -9.578 -24.547 3.623 1 98.12 177 ALA A N 1
ATOM 1396 C CA . ALA A 1 177 ? -10.922 -23.969 3.693 1 98.12 177 ALA A CA 1
ATOM 1397 C C . ALA A 1 177 ? -11.219 -23.109 2.465 1 98.12 177 ALA A C 1
ATOM 1399 O O . ALA A 1 177 ? -12.305 -22.547 2.344 1 98.12 177 ALA A O 1
ATOM 1400 N N . PHE A 1 178 ? -10.219 -23.094 1.519 1 98.69 178 PHE A N 1
ATOM 1401 C CA . PHE A 1 178 ? -10.352 -22.094 0.458 1 98.69 178 PHE A CA 1
ATOM 1402 C C . PHE A 1 178 ? -10.125 -22.734 -0.909 1 98.69 178 PHE A C 1
ATOM 1404 O O . PHE A 1 178 ? -9.219 -22.328 -1.64 1 98.69 178 PHE A O 1
ATOM 1411 N N . PRO A 1 179 ? -11.031 -23.625 -1.31 1 98.5 179 PRO A N 1
ATOM 1412 C CA . PRO A 1 179 ? -10.883 -24.25 -2.629 1 98.5 179 PRO A CA 1
ATOM 1413 C C . PRO A 1 179 ? -10.969 -23.234 -3.768 1 98.5 179 PRO A C 1
ATOM 1415 O O . PRO A 1 179 ? -10.328 -23.406 -4.805 1 98.5 179 PRO A O 1
ATOM 1418 N N . GLU A 1 180 ? -11.75 -22.203 -3.584 1 98.69 180 GLU A N 1
ATOM 1419 C CA . GLU A 1 180 ? -11.898 -21.172 -4.609 1 98.69 180 GLU A CA 1
ATOM 1420 C C . GLU A 1 180 ? -10.562 -20.484 -4.891 1 98.69 180 GLU A C 1
ATOM 1422 O O . GLU A 1 180 ? -10.266 -20.141 -6.039 1 98.69 180 GLU A O 1
ATOM 1427 N N . MET A 1 181 ? -9.797 -20.297 -3.832 1 98.81 181 MET A N 1
ATOM 1428 C CA . MET A 1 181 ? -8.516 -19.625 -3.996 1 98.81 181 MET A CA 1
ATOM 1429 C C . MET A 1 181 ? -7.508 -20.547 -4.684 1 98.81 181 MET A C 1
ATOM 1431 O O . MET A 1 181 ? -6.652 -20.078 -5.441 1 98.81 181 MET A O 1
ATOM 1435 N N . LYS A 1 182 ? -7.574 -21.812 -4.434 1 98.75 182 LYS A N 1
ATOM 1436 C CA . LYS A 1 182 ? -6.75 -22.781 -5.156 1 98.75 182 LYS A CA 1
ATOM 1437 C C . LYS A 1 182 ? -7.086 -22.797 -6.645 1 98.75 182 LYS A C 1
ATOM 1439 O O . LYS A 1 182 ? -6.188 -22.797 -7.488 1 98.75 182 LYS A O 1
ATOM 1444 N N . ALA A 1 183 ? -8.367 -22.75 -6.898 1 98.81 183 ALA A N 1
ATOM 1445 C CA . ALA A 1 183 ? -8.812 -22.703 -8.289 1 98.81 183 ALA A CA 1
ATOM 1446 C C . ALA A 1 183 ? -8.359 -21.422 -8.977 1 98.81 183 ALA A C 1
ATOM 1448 O O . ALA A 1 183 ? -7.953 -21.438 -10.141 1 98.81 183 ALA A O 1
ATOM 1449 N N . HIS A 1 184 ? -8.484 -20.328 -8.242 1 98.88 184 HIS A N 1
ATOM 1450 C CA . HIS A 1 184 ? -8.023 -19.031 -8.742 1 98.88 184 HIS A CA 1
ATOM 1451 C C . HIS A 1 184 ? -6.535 -19.078 -9.086 1 98.88 184 HIS A C 1
ATOM 1453 O O . HIS A 1 184 ? -6.125 -18.609 -10.141 1 98.88 184 HIS A O 1
ATOM 1459 N N . GLN A 1 185 ? -5.762 -19.641 -8.172 1 98.88 185 GLN A N 1
ATOM 1460 C CA . GLN A 1 185 ? -4.324 -19.766 -8.383 1 98.88 185 GLN A CA 1
ATOM 1461 C C . GLN A 1 185 ? -4.027 -20.578 -9.633 1 98.88 185 GLN A C 1
ATOM 1463 O O . GLN A 1 185 ? -3.193 -20.188 -10.453 1 98.88 185 GLN A O 1
ATOM 1468 N N . GLN A 1 186 ? -4.66 -21.656 -9.805 1 98.75 186 GLN A N 1
ATOM 1469 C CA . GLN A 1 186 ? -4.469 -22.516 -10.969 1 98.75 186 GLN A CA 1
ATOM 1470 C C . GLN A 1 186 ? -4.84 -21.797 -12.258 1 98.75 186 GLN A C 1
ATOM 1472 O O . GLN A 1 186 ? -4.113 -21.875 -13.25 1 98.75 186 GLN A O 1
ATOM 1477 N N . LYS A 1 187 ? -5.949 -21.141 -12.242 1 98.81 187 LYS A N 1
ATOM 1478 C CA . LYS A 1 187 ? -6.402 -20.391 -13.414 1 98.81 187 LYS A CA 1
ATOM 1479 C C . LYS A 1 187 ? -5.367 -19.359 -13.844 1 98.81 187 LYS A C 1
ATOM 1481 O O . LYS A 1 187 ? -5.004 -19.297 -15.016 1 98.81 187 LYS A O 1
ATOM 1486 N N . VAL A 1 188 ? -4.902 -18.594 -12.93 1 98.88 188 VAL A N 1
ATOM 1487 C CA . VAL A 1 188 ? -3.971 -17.5 -13.219 1 98.88 188 VAL A CA 1
ATOM 1488 C C . VAL A 1 188 ? -2.643 -18.078 -13.703 1 98.88 188 VAL A C 1
ATOM 1490 O O . VAL A 1 188 ? -2.09 -17.609 -14.703 1 98.88 188 VAL A O 1
ATOM 1493 N N . HIS A 1 189 ? -2.164 -19.125 -13.055 1 98.69 189 HIS A N 1
ATOM 1494 C CA . HIS A 1 189 ? -0.86 -19.703 -13.391 1 98.69 189 HIS A CA 1
ATOM 1495 C C . HIS A 1 189 ? -0.924 -20.516 -14.664 1 98.69 189 HIS A C 1
ATOM 1497 O O . HIS A 1 189 ? 0.111 -20.906 -15.219 1 98.69 189 HIS A O 1
ATOM 1503 N N . SER A 1 190 ? -2.111 -20.734 -15.188 1 98.44 190 SER A N 1
ATOM 1504 C CA . SER A 1 190 ? -2.27 -21.484 -16.422 1 98.44 190 SER A CA 1
ATOM 1505 C C . SER A 1 190 ? -2.354 -20.562 -17.625 1 98.44 190 SER A C 1
ATOM 1507 O O . SER A 1 190 ? -2.375 -21.016 -18.781 1 98.44 190 SER A O 1
ATOM 1509 N N . LEU A 1 191 ? -2.512 -19.266 -17.375 1 98.5 191 LEU A N 1
ATOM 1510 C CA . LEU A 1 191 ? -2.451 -18.344 -18.516 1 98.5 191 LEU A CA 1
ATOM 1511 C C . LEU A 1 191 ? -1.178 -18.578 -19.328 1 98.5 191 LEU A C 1
ATOM 1513 O O . LEU A 1 191 ? -0.09 -18.703 -18.75 1 98.5 191 LEU A O 1
ATOM 1517 N N . PRO A 1 192 ? -1.232 -18.625 -20.594 1 97.75 192 PRO A N 1
ATOM 1518 C CA . PRO A 1 192 ? -0.123 -19.094 -21.422 1 97.75 192 PRO A CA 1
ATOM 1519 C C . PRO A 1 192 ? 1.191 -18.391 -21.125 1 97.75 192 PRO A C 1
ATOM 1521 O O . PRO A 1 192 ? 2.203 -19.031 -20.844 1 97.75 192 PRO A O 1
ATOM 1524 N N . ASN A 1 193 ? 1.264 -17.078 -21.109 1 98 193 ASN A N 1
ATOM 1525 C CA . ASN A 1 193 ? 2.504 -16.344 -20.891 1 98 193 ASN A CA 1
ATOM 1526 C C . ASN A 1 193 ? 2.994 -16.484 -19.453 1 98 193 ASN A C 1
ATOM 1528 O O . ASN A 1 193 ? 4.199 -16.438 -19.203 1 98 193 ASN A O 1
ATOM 1532 N N . ILE A 1 194 ? 2.076 -16.688 -18.516 1 98.69 194 ILE A N 1
ATOM 1533 C CA . ILE A 1 194 ? 2.455 -16.906 -17.109 1 98.69 194 ILE A CA 1
ATOM 1534 C C . ILE A 1 194 ? 3.025 -18.312 -16.938 1 98.69 194 ILE A C 1
ATOM 1536 O O . ILE A 1 194 ? 4.066 -18.484 -16.312 1 98.69 194 ILE A O 1
ATOM 1540 N N . LYS A 1 195 ? 2.342 -19.25 -17.516 1 98.5 195 LYS A N 1
ATOM 1541 C CA . LYS A 1 195 ? 2.814 -20.625 -17.469 1 98.5 195 LYS A CA 1
ATOM 1542 C C . LYS A 1 195 ? 4.227 -20.734 -18.047 1 98.5 195 LYS A C 1
ATOM 1544 O O . LYS A 1 195 ? 5.094 -21.375 -17.453 1 98.5 195 LYS A O 1
ATOM 1549 N N . LYS A 1 196 ? 4.426 -20.125 -19.172 1 98.38 196 LYS A N 1
ATOM 1550 C CA . LYS A 1 196 ? 5.742 -20.125 -19.797 1 98.38 196 LYS A CA 1
ATOM 1551 C C . LYS A 1 196 ? 6.793 -19.516 -18.875 1 98.38 196 LYS A C 1
ATOM 1553 O O . LYS A 1 196 ? 7.898 -20.047 -18.75 1 98.38 196 LYS A O 1
ATOM 1558 N N . TRP A 1 197 ? 6.473 -18.391 -18.234 1 98.5 197 TRP A N 1
ATOM 1559 C CA . TRP A 1 197 ? 7.383 -17.75 -17.297 1 98.5 197 TRP A CA 1
ATOM 1560 C C . TRP A 1 197 ? 7.734 -18.688 -16.141 1 98.5 197 TRP A C 1
ATOM 1562 O O . TRP A 1 197 ? 8.906 -18.844 -15.805 1 98.5 197 TRP A O 1
ATOM 1572 N N . LEU A 1 198 ? 6.723 -19.312 -15.586 1 97.75 198 LEU A N 1
ATOM 1573 C CA . LEU A 1 198 ? 6.898 -20.172 -14.414 1 97.75 198 LEU A CA 1
ATOM 1574 C C . LEU A 1 198 ? 7.766 -21.391 -14.758 1 97.75 198 LEU A C 1
ATOM 1576 O O . LEU A 1 198 ? 8.539 -21.859 -13.922 1 97.75 198 LEU A O 1
ATOM 1580 N N . GLU A 1 199 ? 7.668 -21.812 -15.953 1 97.19 199 GLU A N 1
ATOM 1581 C CA . GLU A 1 199 ? 8.414 -23 -16.391 1 97.19 199 GLU A CA 1
ATOM 1582 C C . GLU A 1 199 ? 9.883 -22.656 -16.641 1 97.19 199 GLU A C 1
ATOM 1584 O O . GLU A 1 199 ? 10.758 -23.516 -16.516 1 97.19 199 GLU A O 1
ATOM 1589 N N . ASN A 1 200 ? 10.148 -21.375 -16.953 1 96.88 200 ASN A N 1
ATOM 1590 C CA . ASN A 1 200 ? 11.477 -21.031 -17.438 1 96.88 200 ASN A CA 1
ATOM 1591 C C . ASN A 1 200 ? 12.25 -20.219 -16.406 1 96.88 200 ASN A C 1
ATOM 1593 O O . ASN A 1 200 ? 13.477 -20.094 -16.484 1 96.88 200 ASN A O 1
ATOM 1597 N N . ARG A 1 201 ? 11.531 -19.656 -15.453 1 96 201 ARG A N 1
ATOM 1598 C CA . ARG A 1 201 ? 12.227 -18.812 -14.492 1 96 201 ARG A CA 1
ATOM 1599 C C . ARG A 1 201 ? 13.188 -19.625 -13.633 1 96 201 ARG A C 1
ATOM 1601 O O . ARG A 1 201 ? 13.008 -20.828 -13.469 1 96 201 ARG A O 1
ATOM 1608 N N . PRO A 1 202 ? 14.188 -18.984 -13.109 1 94.75 202 PRO A N 1
ATOM 1609 C CA . PRO A 1 202 ? 15.094 -19.703 -12.203 1 94.75 202 PRO A CA 1
ATOM 1610 C C . PRO A 1 202 ? 14.375 -20.266 -10.977 1 94.75 202 PRO A C 1
ATOM 1612 O O . PRO A 1 202 ? 13.453 -19.641 -10.453 1 94.75 202 PRO A O 1
ATOM 1615 N N . GLU A 1 203 ? 14.812 -21.406 -10.555 1 92.69 203 GLU A N 1
ATOM 1616 C CA . GLU A 1 203 ? 14.328 -21.969 -9.297 1 92.69 203 GLU A CA 1
ATOM 1617 C C . GLU A 1 203 ? 14.984 -21.266 -8.102 1 92.69 203 GLU A C 1
ATOM 1619 O O . GLU A 1 203 ? 16.203 -21.266 -7.98 1 92.69 203 GLU A O 1
ATOM 1624 N N . THR A 1 204 ? 14.117 -20.672 -7.34 1 91.19 204 THR A N 1
ATOM 1625 C CA . THR A 1 204 ? 14.594 -19.938 -6.168 1 91.19 204 THR A CA 1
ATOM 1626 C C . THR A 1 204 ? 13.742 -20.266 -4.945 1 91.19 204 THR A C 1
ATOM 1628 O O . THR A 1 204 ? 12.641 -20.797 -5.074 1 91.19 204 THR A O 1
ATOM 1631 N N . PRO A 1 205 ? 14.219 -20.281 -3.715 1 77.88 205 PRO A N 1
ATOM 1632 C CA . PRO A 1 205 ? 13.438 -20.578 -2.514 1 77.88 205 PRO A CA 1
ATOM 1633 C C . PRO A 1 205 ? 12.164 -19.75 -2.416 1 77.88 205 PRO A C 1
ATOM 1635 O O . PRO A 1 205 ? 11.109 -20.266 -2.041 1 77.88 205 PRO A O 1
ATOM 1638 N N . PHE A 1 206 ? 12.305 -18.609 -2.293 1 79.12 206 PHE A N 1
ATOM 1639 C CA . PHE A 1 206 ? 11.195 -17.672 -2.166 1 79.12 206 PHE A CA 1
ATOM 1640 C C . PHE A 1 206 ? 11.43 -16.438 -3.039 1 79.12 206 PHE A C 1
ATOM 1642 O O . PHE A 1 206 ? 12.57 -16.109 -3.365 1 79.12 206 PHE A O 1
ATOM 1649 N N . MET B 1 1 ? -24.641 15.016 -9.789 1 82.94 1 MET B N 1
ATOM 1650 C CA . MET B 1 1 ? -23.297 15.031 -9.227 1 82.94 1 MET B CA 1
ATOM 1651 C C . MET B 1 1 ? -23.094 13.859 -8.273 1 82.94 1 MET B C 1
ATOM 1653 O O . MET B 1 1 ? -24.016 13.43 -7.598 1 82.94 1 MET B O 1
ATOM 1657 N N . THR B 1 2 ? -21.828 13.156 -8.281 1 93.06 2 THR B N 1
ATOM 1658 C CA . THR B 1 2 ? -21.578 11.961 -7.473 1 93.06 2 THR B CA 1
ATOM 1659 C C . THR B 1 2 ? -21.609 12.305 -5.988 1 93.06 2 THR B C 1
ATOM 1661 O O . THR B 1 2 ? -21.031 13.312 -5.562 1 93.06 2 THR B O 1
ATOM 1664 N N . HIS B 1 3 ? -22.406 11.664 -5.277 1 97.62 3 HIS B N 1
ATOM 1665 C CA . HIS B 1 3 ? -22.438 11.797 -3.824 1 97.62 3 HIS B CA 1
ATOM 1666 C C . HIS B 1 3 ? -21.453 10.844 -3.158 1 97.62 3 HIS B C 1
ATOM 1668 O O . HIS B 1 3 ? -21.594 9.625 -3.258 1 97.62 3 HIS B O 1
ATOM 1674 N N . TYR B 1 4 ? -20.484 11.438 -2.488 1 98.75 4 TYR B N 1
ATOM 1675 C CA . TYR B 1 4 ? -19.484 10.648 -1.771 1 98.75 4 TYR B CA 1
ATOM 1676 C C . TYR B 1 4 ? -19.828 10.578 -0.285 1 98.75 4 TYR B C 1
ATOM 1678 O O . TYR B 1 4 ? -20.156 11.594 0.334 1 98.75 4 TYR B O 1
ATOM 1686 N N . LYS B 1 5 ? -19.719 9.391 0.281 1 98.88 5 LYS B N 1
ATOM 1687 C CA . LYS B 1 5 ? -19.844 9.172 1.72 1 98.88 5 LYS B CA 1
ATOM 1688 C C . LYS B 1 5 ? -18.625 8.445 2.273 1 98.88 5 LYS B C 1
ATOM 1690 O O . LYS B 1 5 ? -18.375 7.293 1.923 1 98.88 5 LYS B O 1
ATOM 1695 N N . LEU B 1 6 ? -17.859 9.156 3.076 1 98.94 6 LEU B N 1
ATOM 1696 C CA . LEU B 1 6 ? -16.688 8.586 3.73 1 98.94 6 LEU B CA 1
ATOM 1697 C C . LEU B 1 6 ? -17 8.172 5.16 1 98.94 6 LEU B C 1
ATOM 1699 O O . LEU B 1 6 ? -17.469 8.984 5.957 1 98.94 6 LEU B O 1
ATOM 1703 N N . THR B 1 7 ? -16.766 6.922 5.473 1 98.88 7 THR B N 1
ATOM 1704 C CA . THR B 1 7 ? -17.109 6.383 6.781 1 98.88 7 THR B CA 1
ATOM 1705 C C . THR B 1 7 ? -15.852 6.012 7.566 1 98.88 7 THR B C 1
ATOM 1707 O O . THR B 1 7 ? -15 5.277 7.07 1 98.88 7 THR B O 1
ATOM 1710 N N . TYR B 1 8 ? -15.766 6.539 8.773 1 98.25 8 TYR B N 1
ATOM 1711 C CA . TYR B 1 8 ? -14.641 6.277 9.672 1 98.25 8 TYR B CA 1
ATOM 1712 C C . TYR B 1 8 ? -15.008 6.609 11.109 1 98.25 8 TYR B C 1
ATOM 1714 O O . TYR B 1 8 ? -16.141 7.012 11.398 1 98.25 8 TYR B O 1
ATOM 1722 N N . PHE B 1 9 ? -14.094 6.301 12.055 1 96.56 9 PHE B N 1
ATOM 1723 C CA . PHE B 1 9 ? -14.266 6.691 13.445 1 96.56 9 PHE B CA 1
ATOM 1724 C C . PHE B 1 9 ? -14.203 8.211 13.594 1 96.56 9 PHE B C 1
ATOM 1726 O O . PHE B 1 9 ? -13.734 8.906 12.695 1 96.56 9 PHE B O 1
ATOM 1733 N N . PRO B 1 10 ? -14.703 8.742 14.719 1 95.62 10 PRO B N 1
ATOM 1734 C CA . PRO B 1 10 ? -14.633 10.195 14.93 1 95.62 10 PRO B CA 1
ATOM 1735 C C . PRO B 1 10 ? -13.234 10.664 15.32 1 95.62 10 PRO B C 1
ATOM 1737 O O . PRO B 1 10 ? -13.07 11.336 16.344 1 95.62 10 PRO B O 1
ATOM 1740 N N . ILE B 1 11 ? -12.266 10.383 14.5 1 94.81 11 ILE B N 1
ATOM 1741 C CA . ILE B 1 11 ? -10.867 10.781 14.602 1 94.81 11 ILE B CA 1
ATOM 1742 C C . ILE B 1 11 ? -10.328 11.125 13.211 1 94.81 11 ILE B C 1
ATOM 1744 O O . ILE B 1 11 ? -11 10.898 12.203 1 94.81 11 ILE B O 1
ATOM 1748 N N . ARG B 1 12 ? -9.211 11.727 13.047 1 94.69 12 ARG B N 1
ATOM 1749 C CA . ARG B 1 12 ? -8.594 12.008 11.758 1 94.69 12 ARG B CA 1
ATOM 1750 C C . ARG B 1 12 ? -8.078 10.727 11.102 1 94.69 12 ARG B C 1
ATOM 1752 O O . ARG B 1 12 ? -8.625 10.273 10.102 1 94.69 12 ARG B O 1
ATOM 1759 N N . GLY B 1 13 ? -7.09 10.047 11.836 1 93.56 13 GLY B N 1
ATOM 1760 C CA . GLY B 1 13 ? -6.555 8.742 11.492 1 93.56 13 GLY B CA 1
ATOM 1761 C C . GLY B 1 13 ? -6.453 8.516 9.992 1 93.56 13 GLY B C 1
ATOM 1762 O O . GLY B 1 13 ? -6.047 9.414 9.25 1 93.56 13 GLY B O 1
ATOM 1763 N N . ALA B 1 14 ? -6.824 7.398 9.562 1 96.12 14 ALA B N 1
ATOM 1764 C CA . ALA B 1 14 ? -6.609 6.91 8.203 1 96.12 14 ALA B CA 1
ATOM 1765 C C . ALA B 1 14 ? -7.547 7.609 7.215 1 96.12 14 ALA B C 1
ATOM 1767 O O . ALA B 1 14 ? -7.352 7.527 6 1 96.12 14 ALA B O 1
ATOM 1768 N N . ALA B 1 15 ? -8.531 8.367 7.652 1 98 15 ALA B N 1
ATOM 1769 C CA . ALA B 1 15 ? -9.516 8.961 6.754 1 98 15 ALA B CA 1
ATOM 1770 C C . ALA B 1 15 ? -9.172 10.422 6.457 1 98 15 ALA B C 1
ATOM 1772 O O . ALA B 1 15 ? -9.75 11.023 5.555 1 98 15 ALA B O 1
ATOM 1773 N N . GLU B 1 16 ? -8.25 10.953 7.203 1 98.12 16 GLU B N 1
ATOM 1774 C CA . GLU B 1 16 ? -8.039 12.391 7.125 1 98.12 16 GLU B CA 1
ATOM 1775 C C . GLU B 1 16 ? -7.496 12.797 5.754 1 98.12 16 GLU B C 1
ATOM 1777 O O . GLU B 1 16 ? -7.832 13.859 5.234 1 98.12 16 GLU B O 1
ATOM 1782 N N . CYS B 1 17 ? -6.594 12.008 5.199 1 98.75 17 CYS B N 1
ATOM 1783 C CA . CYS B 1 17 ? -6.07 12.344 3.881 1 98.75 17 CYS B CA 1
ATOM 1784 C C . CYS B 1 17 ? -7.195 12.461 2.859 1 98.75 17 CYS B C 1
ATOM 1786 O O . CYS B 1 17 ? -7.23 13.406 2.068 1 98.75 17 CYS B O 1
ATOM 1788 N N . ALA B 1 18 ? -8.148 11.531 2.863 1 98.94 18 ALA B N 1
ATOM 1789 C CA . ALA B 1 18 ? -9.289 11.586 1.949 1 98.94 18 ALA B CA 1
ATOM 1790 C C . ALA B 1 18 ? -10.109 12.852 2.178 1 98.94 18 ALA B C 1
ATOM 1792 O O . ALA B 1 18 ? -10.539 13.5 1.222 1 98.94 18 ALA B O 1
ATOM 1793 N N . ARG B 1 19 ? -10.336 13.203 3.441 1 98.88 19 ARG B N 1
ATOM 1794 C CA . ARG B 1 19 ? -11.062 14.422 3.771 1 98.88 19 ARG B CA 1
ATOM 1795 C C . ARG B 1 19 ? -10.367 15.648 3.197 1 98.88 19 ARG B C 1
ATOM 1797 O O . ARG B 1 19 ? -11.016 16.547 2.65 1 98.88 19 ARG B O 1
ATOM 1804 N N . GLN B 1 20 ? -9.086 15.633 3.297 1 98.88 20 GLN B N 1
ATOM 1805 C CA . GLN B 1 20 ? -8.312 16.766 2.787 1 98.88 20 GLN B CA 1
ATOM 1806 C C . GLN B 1 20 ? -8.32 16.781 1.261 1 98.88 20 GLN B C 1
ATOM 1808 O O . GLN B 1 20 ? -8.297 17.859 0.651 1 98.88 20 GLN B O 1
ATOM 1813 N N . ILE B 1 21 ? -8.328 15.609 0.612 1 98.94 21 ILE B N 1
ATOM 1814 C CA . ILE B 1 21 ? -8.461 15.562 -0.84 1 98.94 21 ILE B CA 1
ATOM 1815 C C . ILE B 1 21 ? -9.781 16.219 -1.258 1 98.94 21 ILE B C 1
ATOM 1817 O O . ILE B 1 21 ? -9.812 17.031 -2.178 1 98.94 21 ILE B O 1
ATOM 1821 N N . PHE B 1 22 ? -10.906 15.859 -0.574 1 98.88 22 PHE B N 1
ATOM 1822 C CA . PHE B 1 22 ? -12.203 16.469 -0.855 1 98.88 22 PHE B CA 1
ATOM 1823 C C . PHE B 1 22 ? -12.141 17.984 -0.683 1 98.88 22 PHE B C 1
ATOM 1825 O O . PHE B 1 22 ? -12.633 18.734 -1.528 1 98.88 22 PHE B O 1
ATOM 1832 N N . ALA B 1 23 ? -11.508 18.406 0.377 1 98.69 23 ALA B N 1
ATOM 1833 C CA . ALA B 1 23 ? -11.398 19.828 0.677 1 98.69 23 ALA B CA 1
ATOM 1834 C C . ALA B 1 23 ? -10.617 20.562 -0.412 1 98.69 23 ALA B C 1
ATOM 1836 O O . ALA B 1 23 ? -11.07 21.594 -0.925 1 98.69 23 ALA B O 1
ATOM 1837 N N . LEU B 1 24 ? -9.461 20.016 -0.698 1 98.56 24 LEU B N 1
ATOM 1838 C CA . LEU B 1 24 ? -8.609 20.641 -1.697 1 98.56 24 LEU B CA 1
ATOM 1839 C C . LEU B 1 24 ? -9.32 20.734 -3.043 1 98.56 24 LEU B C 1
ATOM 1841 O O . LEU B 1 24 ? -9.148 21.719 -3.773 1 98.56 24 LEU B O 1
ATOM 1845 N N . ALA B 1 25 ? -10.125 19.766 -3.375 1 98 25 ALA B N 1
ATOM 1846 C CA . ALA B 1 25 ? -10.836 19.703 -4.652 1 98 25 ALA B CA 1
ATOM 1847 C C . ALA B 1 25 ? -12.102 20.547 -4.625 1 98 25 ALA B C 1
ATOM 1849 O O . ALA B 1 25 ? -12.742 20.75 -5.664 1 98 25 ALA B O 1
ATOM 1850 N N . GLY B 1 26 ? -12.516 20.984 -3.426 1 97.62 26 GLY B N 1
ATOM 1851 C CA . GLY B 1 26 ? -13.797 21.656 -3.279 1 97.62 26 GLY B CA 1
ATOM 1852 C C . GLY B 1 26 ? -14.984 20.75 -3.494 1 97.62 26 GLY B C 1
ATOM 1853 O O . GLY B 1 26 ? -16.031 21.188 -3.98 1 97.62 26 GLY B O 1
ATOM 1854 N N . GLN B 1 27 ? -14.805 19.484 -3.283 1 98.06 27 GLN B N 1
ATOM 1855 C CA . GLN B 1 27 ? -15.844 18.469 -3.457 1 98.06 27 GLN B CA 1
ATOM 1856 C C . GLN B 1 27 ? -16.578 18.203 -2.146 1 98.06 27 GLN B C 1
ATOM 1858 O O . GLN B 1 27 ? -15.961 17.844 -1.143 1 98.06 27 GLN B O 1
ATOM 1863 N N . GLU B 1 28 ? -17.875 18.422 -2.162 1 97.81 28 GLU B N 1
ATOM 1864 C CA . GLU B 1 28 ? -18.672 18.062 -0.999 1 97.81 28 GLU B CA 1
ATOM 1865 C C . GLU B 1 28 ? -18.719 16.562 -0.792 1 97.81 28 GLU B C 1
ATOM 1867 O O . GLU B 1 28 ? -18.688 15.789 -1.758 1 97.81 28 GLU B O 1
ATOM 1872 N N . PHE B 1 29 ? -18.844 16.203 0.442 1 98.56 29 PHE B N 1
ATOM 1873 C CA . PHE B 1 29 ? -18.969 14.789 0.792 1 98.56 29 PHE B CA 1
ATOM 1874 C C . PHE B 1 29 ? -19.672 14.633 2.141 1 98.56 29 PHE B C 1
ATOM 1876 O O . PHE B 1 29 ? -19.75 15.578 2.92 1 98.56 29 PHE B O 1
ATOM 1883 N N . GLU B 1 30 ? -20.188 13.445 2.352 1 98.62 30 GLU B N 1
ATOM 1884 C CA . GLU B 1 30 ? -20.719 13.078 3.66 1 98.62 30 GLU B CA 1
ATOM 1885 C C . GLU B 1 30 ? -19.641 12.445 4.539 1 98.62 30 GLU B C 1
ATOM 1887 O O . GLU B 1 30 ? -19.109 11.383 4.207 1 98.62 30 GLU B O 1
ATOM 1892 N N . ASP B 1 31 ? -19.328 13.133 5.594 1 98.38 31 ASP B N 1
ATOM 1893 C CA . ASP B 1 31 ? -18.359 12.625 6.57 1 98.38 31 ASP B CA 1
ATOM 1894 C C . ASP B 1 31 ? -19.062 11.812 7.66 1 98.38 31 ASP B C 1
ATOM 1896 O O . ASP B 1 31 ? -19.422 12.359 8.703 1 98.38 31 ASP B O 1
ATOM 1900 N N . ASN B 1 32 ? -19.188 10.531 7.43 1 98.56 32 ASN B N 1
ATOM 1901 C CA . ASN B 1 32 ? -19.891 9.656 8.367 1 98.56 32 ASN B CA 1
ATOM 1902 C C . ASN B 1 32 ? -18.953 9.148 9.469 1 98.56 32 ASN B C 1
ATOM 1904 O O . ASN B 1 32 ? -18.25 8.164 9.281 1 98.56 32 ASN B O 1
ATOM 1908 N N . ARG B 1 33 ? -19.016 9.805 10.555 1 97.62 33 ARG B N 1
ATOM 1909 C CA . ARG B 1 33 ? -18.188 9.453 11.711 1 97.62 33 ARG B CA 1
ATOM 1910 C C . ARG B 1 33 ? -18.922 8.5 12.641 1 97.62 33 ARG B C 1
ATOM 1912 O O . ARG B 1 33 ? -19.906 8.883 13.297 1 97.62 33 ARG B O 1
ATOM 1919 N N . VAL B 1 34 ? -18.453 7.273 12.711 1 97.56 34 VAL B N 1
ATOM 1920 C CA . VAL B 1 34 ? -19.109 6.176 13.414 1 97.56 34 VAL B CA 1
ATOM 1921 C C . VAL B 1 34 ? -18.562 6.078 14.836 1 97.56 34 VAL B C 1
ATOM 1923 O O . VAL B 1 34 ? -17.359 5.836 15.031 1 97.56 34 VAL B O 1
ATOM 1926 N N . PRO B 1 35 ? -19.438 6.238 15.828 1 95.94 35 PRO B N 1
ATOM 1927 C CA . PRO B 1 35 ? -18.969 6.02 17.203 1 95.94 35 PRO B CA 1
ATOM 1928 C C . PRO B 1 35 ? -18.484 4.586 17.438 1 95.94 35 PRO B C 1
ATOM 1930 O O . PRO B 1 35 ? -19.016 3.648 16.828 1 95.94 35 PRO B O 1
ATOM 1933 N N . ARG B 1 36 ? -17.625 4.418 18.344 1 92.94 36 ARG B N 1
ATOM 1934 C CA . ARG B 1 36 ? -17 3.135 18.625 1 92.94 36 ARG B CA 1
ATOM 1935 C C . ARG B 1 36 ? -18.031 2.074 18.984 1 92.94 36 ARG B C 1
ATOM 1937 O O . ARG B 1 36 ? -17.859 0.897 18.656 1 92.94 36 ARG B O 1
ATOM 1944 N N . GLU B 1 37 ? -19.031 2.477 19.609 1 96.38 37 GLU B N 1
ATOM 1945 C CA . GLU B 1 37 ? -20.047 1.559 20.094 1 96.38 37 GLU B CA 1
ATOM 1946 C C . GLU B 1 37 ? -20.797 0.902 18.938 1 96.38 37 GLU B C 1
ATOM 1948 O O . GLU B 1 37 ? -21.359 -0.186 19.078 1 96.38 37 GLU B O 1
ATOM 1953 N N . GLN B 1 38 ? -20.781 1.491 17.797 1 97.75 38 GLN B N 1
ATOM 1954 C CA . GLN B 1 38 ? -21.5 0.987 16.641 1 97.75 38 GLN B CA 1
ATOM 1955 C C . GLN B 1 38 ? -20.625 0.089 15.781 1 97.75 38 GLN B C 1
ATOM 1957 O O . GLN B 1 38 ? -21.109 -0.611 14.891 1 97.75 38 GLN B O 1
ATOM 1962 N N . TRP B 1 39 ? -19.391 0.054 16.094 1 96.69 39 TRP B N 1
ATOM 1963 C CA . TRP B 1 39 ? -18.406 -0.626 15.258 1 96.69 39 TRP B CA 1
ATOM 1964 C C . TRP B 1 39 ? -18.703 -2.121 15.18 1 96.69 39 TRP B C 1
ATOM 1966 O O . TRP B 1 39 ? -18.703 -2.705 14.094 1 96.69 39 TRP B O 1
ATOM 1976 N N . PRO B 1 40 ? -19.047 -2.799 16.281 1 97.19 40 PRO B N 1
ATOM 1977 C CA . PRO B 1 40 ? -19.281 -4.242 16.203 1 97.19 40 PRO B CA 1
ATOM 1978 C C . PRO B 1 40 ? -20.406 -4.605 15.234 1 97.19 40 PRO B C 1
ATOM 1980 O O . PRO B 1 40 ? -20.328 -5.637 14.562 1 97.19 40 PRO B O 1
ATOM 1983 N N . THR B 1 41 ? -21.359 -3.775 15.078 1 97.88 41 THR B N 1
ATOM 1984 C CA . THR B 1 41 ? -22.484 -4.02 14.18 1 97.88 41 THR B CA 1
ATOM 1985 C C . THR B 1 41 ? -22.094 -3.717 12.734 1 97.88 41 THR B C 1
ATOM 1987 O O . THR B 1 41 ? -22.531 -4.41 11.812 1 97.88 41 THR B O 1
ATOM 1990 N N . LEU B 1 42 ? -21.266 -2.742 12.602 1 98.06 42 LEU B N 1
ATOM 1991 C CA . LEU B 1 42 ? -20.891 -2.273 11.266 1 98.06 42 LEU B CA 1
ATOM 1992 C C . LEU B 1 42 ? -19.797 -3.152 10.672 1 98.06 42 LEU B C 1
ATOM 1994 O O . LEU B 1 42 ? -19.75 -3.348 9.453 1 98.06 42 LEU B O 1
ATOM 1998 N N . LYS B 1 43 ? -18.953 -3.717 11.5 1 97.62 43 LYS B N 1
ATOM 1999 C CA . LYS B 1 43 ? -17.719 -4.387 11.102 1 97.62 43 LYS B CA 1
ATOM 2000 C C . LYS B 1 43 ? -18 -5.477 10.07 1 97.62 43 LYS B C 1
ATOM 2002 O O . LYS B 1 43 ? -17.359 -5.512 9.016 1 97.62 43 LYS B O 1
ATOM 2007 N N . PRO B 1 44 ? -18.969 -6.305 10.227 1 96.94 44 PRO B N 1
ATOM 2008 C CA . PRO B 1 44 ? -19.188 -7.398 9.281 1 96.94 44 PRO B CA 1
ATOM 2009 C C . PRO B 1 44 ? -19.703 -6.914 7.926 1 96.94 44 PRO B C 1
ATOM 2011 O O . PRO B 1 44 ? -19.719 -7.676 6.957 1 96.94 44 PRO B O 1
ATOM 2014 N N . THR B 1 45 ? -20.125 -5.66 7.848 1 97 45 THR B N 1
ATOM 2015 C CA . THR B 1 45 ? -20.688 -5.141 6.605 1 97 45 THR B CA 1
ATOM 2016 C C . THR B 1 45 ? -19.609 -4.445 5.773 1 97 45 THR B C 1
ATOM 2018 O O . THR B 1 45 ? -19.875 -4.031 4.641 1 97 45 THR B O 1
ATOM 2021 N N . THR B 1 46 ? -18.422 -4.312 6.332 1 98.12 46 THR B N 1
ATOM 2022 C CA . THR B 1 46 ? -17.344 -3.639 5.629 1 98.12 46 THR B CA 1
ATOM 2023 C C . THR B 1 46 ? -16.594 -4.617 4.727 1 98.12 46 THR B C 1
ATOM 2025 O O . THR B 1 46 ? -16.641 -5.832 4.938 1 98.12 46 THR B O 1
ATOM 2028 N N . PRO B 1 47 ? -15.891 -4.129 3.758 1 98.12 47 PRO B N 1
ATOM 2029 C CA . PRO B 1 47 ? -15.234 -5.012 2.791 1 98.12 47 PRO B CA 1
ATOM 2030 C C . PRO B 1 47 ? -14.172 -5.906 3.43 1 98.12 47 PRO B C 1
ATOM 2032 O O . PRO B 1 47 ? -14.023 -7.066 3.043 1 98.12 47 PRO B O 1
ATOM 2035 N N . PHE B 1 48 ? -13.438 -5.363 4.406 1 98.56 48 PHE B N 1
ATOM 2036 C CA . PHE B 1 48 ? -12.32 -6.117 4.965 1 98.56 48 PHE B CA 1
ATOM 2037 C C . PHE B 1 48 ? -12.383 -6.133 6.488 1 98.56 48 PHE B C 1
ATOM 2039 O O . PHE B 1 48 ? -11.367 -6.328 7.156 1 98.56 48 PHE B O 1
ATOM 2046 N N . GLY B 1 49 ? -13.562 -5.777 7.047 1 97.62 49 GLY B N 1
ATOM 2047 C CA . GLY B 1 49 ? -13.672 -5.727 8.5 1 97.62 49 GLY B CA 1
ATOM 2048 C C . GLY B 1 49 ? -12.93 -4.555 9.109 1 97.62 49 GLY B C 1
ATOM 2049 O O . GLY B 1 49 ? -12.469 -4.633 10.25 1 97.62 49 GLY B O 1
ATOM 2050 N N . GLN B 1 50 ? -12.766 -3.547 8.336 1 97.12 50 GLN B N 1
ATOM 2051 C CA . GLN B 1 50 ? -12.039 -2.361 8.781 1 97.12 50 GLN B CA 1
ATOM 2052 C C . GLN B 1 50 ? -12.648 -1.092 8.188 1 97.12 50 GLN B C 1
ATOM 2054 O O . GLN B 1 50 ? -13.477 -1.16 7.277 1 97.12 50 GLN B O 1
ATOM 2059 N N . MET B 1 51 ? -12.32 0.03 8.734 1 97.75 51 MET B N 1
ATOM 2060 C CA . MET B 1 51 ? -12.586 1.37 8.219 1 97.75 51 MET B CA 1
ATOM 2061 C C . MET B 1 51 ? -11.281 2.135 7.996 1 97.75 51 MET B C 1
ATOM 2063 O O . MET B 1 51 ? -10.25 1.783 8.562 1 97.75 51 MET B O 1
ATOM 2067 N N . PRO B 1 52 ? -11.281 3.055 7.031 1 98.62 52 PRO B N 1
ATOM 2068 C CA . PRO B 1 52 ? -12.383 3.723 6.34 1 98.62 52 PRO B CA 1
ATOM 2069 C C . PRO B 1 52 ? -12.836 2.969 5.09 1 98.62 52 PRO B C 1
ATOM 2071 O O . PRO B 1 52 ? -12.125 2.094 4.598 1 98.62 52 PRO B O 1
ATOM 2074 N N . TYR B 1 53 ? -14.023 3.283 4.664 1 98.88 53 TYR B N 1
ATOM 2075 C CA . TYR B 1 53 ? -14.477 2.961 3.316 1 98.88 53 TYR B CA 1
ATOM 2076 C C . TYR B 1 53 ? -15.273 4.117 2.719 1 98.88 53 TYR B C 1
ATOM 2078 O O . TYR B 1 53 ? -15.781 4.973 3.447 1 98.88 53 TYR B O 1
ATOM 2086 N N . LEU B 1 54 ? -15.281 4.172 1.441 1 98.94 54 LEU B N 1
ATOM 2087 C CA . LEU B 1 54 ? -15.938 5.203 0.643 1 98.94 54 LEU B CA 1
ATOM 2088 C C . LEU B 1 54 ? -17.109 4.617 -0.147 1 98.94 54 LEU B C 1
ATOM 2090 O O . LEU B 1 54 ? -16.953 3.588 -0.808 1 98.94 54 LEU B O 1
ATOM 2094 N N . GLU B 1 55 ? -18.266 5.215 -0.027 1 98.81 55 GLU B N 1
ATOM 2095 C CA . GLU B 1 55 ? -19.438 4.816 -0.804 1 98.81 55 GLU B CA 1
ATOM 2096 C C . GLU B 1 55 ? -19.797 5.887 -1.829 1 98.81 55 GLU B C 1
ATOM 2098 O O . GLU B 1 55 ? -19.797 7.082 -1.521 1 98.81 55 GLU B O 1
ATOM 2103 N N . PHE B 1 56 ? -20.047 5.52 -3.035 1 98.44 56 PHE B N 1
ATOM 2104 C CA . PHE B 1 56 ? -20.484 6.391 -4.117 1 98.44 56 PHE B CA 1
ATOM 2105 C C . PHE B 1 56 ? -21.094 5.578 -5.254 1 98.44 56 PHE B C 1
ATOM 2107 O O . PHE B 1 56 ? -20.609 4.492 -5.578 1 98.44 56 PHE B O 1
ATOM 2114 N N . ASP B 1 57 ? -22.219 6 -5.789 1 96.75 57 ASP B N 1
ATOM 2115 C CA . ASP B 1 57 ? -22.859 5.395 -6.945 1 96.75 57 ASP B CA 1
ATOM 2116 C C . ASP 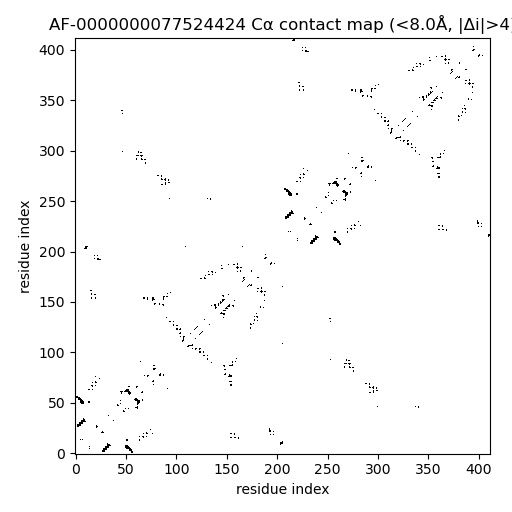B 1 57 ? -23.125 3.904 -6.719 1 96.75 57 ASP B C 1
ATOM 2118 O O . ASP B 1 57 ? -22.859 3.084 -7.602 1 96.75 57 ASP B O 1
ATOM 2122 N N . GLY B 1 58 ? -23.469 3.604 -5.535 1 96.5 58 GLY B N 1
ATOM 2123 C CA . GLY B 1 58 ? -23.812 2.229 -5.203 1 96.5 58 GLY B CA 1
ATOM 2124 C C . GLY B 1 58 ? -22.594 1.339 -5.02 1 96.5 58 GLY B C 1
ATOM 2125 O O . GLY B 1 58 ? -22.719 0.122 -4.871 1 96.5 58 GLY B O 1
ATOM 2126 N N . LYS B 1 59 ? -21.422 1.941 -5.004 1 97.06 59 LYS B N 1
ATOM 2127 C CA . LYS B 1 59 ? -20.156 1.21 -4.848 1 97.06 59 LYS B CA 1
ATOM 2128 C C . LYS B 1 59 ? -19.547 1.457 -3.471 1 97.06 59 LYS B C 1
ATOM 2130 O O . LYS B 1 59 ? -19.844 2.465 -2.826 1 97.06 59 LYS B O 1
ATOM 2135 N N . LYS B 1 60 ? -18.766 0.493 -3.045 1 98.56 60 LYS B N 1
ATOM 2136 C CA . LYS B 1 60 ? -18.031 0.588 -1.789 1 98.56 60 LYS B CA 1
ATOM 2137 C C . LYS B 1 60 ? -16.547 0.292 -2 1 98.56 60 LYS B C 1
ATOM 2139 O O . LYS B 1 60 ? -16.188 -0.718 -2.611 1 98.56 60 LYS B O 1
ATOM 2144 N N . LEU B 1 61 ? -15.68 1.219 -1.555 1 98.81 61 LEU B N 1
ATOM 2145 C CA . LEU B 1 61 ? -14.234 1.107 -1.693 1 98.81 61 LEU B CA 1
ATOM 2146 C C . LEU B 1 61 ? -13.547 1.225 -0.337 1 98.81 61 LEU B C 1
ATOM 2148 O O . LEU B 1 61 ? -13.797 2.172 0.411 1 98.81 61 LEU B O 1
ATOM 2152 N N . ALA B 1 62 ? -12.711 0.225 -0.032 1 98.69 62 ALA B N 1
ATOM 2153 C CA . ALA B 1 62 ? -11.984 0.255 1.234 1 98.69 62 ALA B CA 1
ATOM 2154 C C . ALA B 1 62 ? -10.484 0.389 1.001 1 98.69 62 ALA B C 1
ATOM 2156 O O . ALA B 1 62 ? -10.031 0.462 -0.144 1 98.69 62 ALA B O 1
ATOM 2157 N N . GLN B 1 63 ? -9.75 0.45 2.105 1 98.69 63 GLN B N 1
ATOM 2158 C CA . GLN B 1 63 ? -8.312 0.72 2.139 1 98.69 63 GLN B CA 1
ATOM 2159 C C . GLN B 1 63 ? -8.023 2.193 1.868 1 98.69 63 GLN B C 1
ATOM 2161 O O . GLN B 1 63 ? -8.281 2.689 0.77 1 98.69 63 GLN B O 1
ATOM 2166 N N . SER B 1 64 ? -7.477 2.832 2.887 1 98.69 64 SER B N 1
ATOM 2167 C CA . SER B 1 64 ? -7.332 4.285 2.873 1 98.69 64 SER B CA 1
ATOM 2168 C C . SER B 1 64 ? -6.504 4.746 1.677 1 98.69 64 SER B C 1
ATOM 2170 O O . SER B 1 64 ? -6.887 5.688 0.979 1 98.69 64 SER B O 1
ATOM 2172 N N . HIS B 1 65 ? -5.43 4.016 1.362 1 98.81 65 HIS B N 1
ATOM 2173 C CA . HIS B 1 65 ? -4.594 4.445 0.25 1 98.81 65 HIS B CA 1
ATOM 2174 C C . HIS B 1 65 ? -5.305 4.25 -1.085 1 98.81 65 HIS B C 1
ATOM 2176 O O . HIS B 1 65 ? -5.117 5.039 -2.014 1 98.81 65 HIS B O 1
ATOM 2182 N N . ALA B 1 66 ? -6.082 3.158 -1.194 1 98.88 66 ALA B N 1
ATOM 2183 C CA . ALA B 1 66 ? -6.863 2.949 -2.41 1 98.88 66 ALA B CA 1
ATOM 2184 C C . ALA B 1 66 ? -7.906 4.051 -2.588 1 98.88 66 ALA B C 1
ATOM 2186 O O . ALA B 1 66 ? -8.102 4.551 -3.697 1 98.88 66 ALA B O 1
ATOM 2187 N N . ILE B 1 67 ? -8.57 4.438 -1.49 1 98.94 67 ILE B N 1
ATOM 2188 C CA . ILE B 1 67 ? -9.523 5.535 -1.505 1 98.94 67 ILE B CA 1
ATOM 2189 C C . ILE B 1 67 ? -8.836 6.82 -1.954 1 98.94 67 ILE B C 1
ATOM 2191 O O . ILE B 1 67 ? -9.312 7.508 -2.859 1 98.94 67 ILE B O 1
ATOM 2195 N N . ASN B 1 68 ? -7.695 7.078 -1.328 1 98.94 68 ASN B N 1
ATOM 2196 C CA . ASN B 1 68 ? -6.953 8.289 -1.649 1 98.94 68 ASN B CA 1
ATOM 2197 C C . ASN B 1 68 ? -6.523 8.312 -3.113 1 98.94 68 ASN B C 1
ATOM 2199 O O . ASN B 1 68 ? -6.668 9.336 -3.789 1 98.94 68 ASN B O 1
ATOM 2203 N N . ARG B 1 69 ? -5.992 7.188 -3.615 1 98.81 69 ARG B N 1
ATOM 2204 C CA . ARG B 1 69 ? -5.559 7.098 -5.004 1 98.81 69 ARG B CA 1
ATOM 2205 C C . ARG B 1 69 ? -6.723 7.336 -5.961 1 98.81 69 ARG B C 1
ATOM 2207 O O . ARG B 1 69 ? -6.582 8.047 -6.953 1 98.81 69 ARG B O 1
ATOM 2214 N N . TYR B 1 70 ? -7.871 6.738 -5.645 1 98.88 70 TYR B N 1
ATOM 2215 C CA . TYR B 1 70 ? -9.039 6.898 -6.496 1 98.88 70 TYR B CA 1
ATOM 2216 C C . TYR B 1 70 ? -9.484 8.352 -6.551 1 98.88 70 TYR B C 1
ATOM 2218 O O . TYR B 1 70 ? -9.633 8.93 -7.633 1 98.88 70 TYR B O 1
ATOM 2226 N N . LEU B 1 71 ? -9.641 8.992 -5.406 1 98.94 71 LEU B N 1
ATOM 2227 C CA . LEU B 1 71 ? -10.086 10.383 -5.332 1 98.94 71 LEU B CA 1
ATOM 2228 C C . LEU B 1 71 ? -9.078 11.312 -5.996 1 98.94 71 LEU B C 1
ATOM 2230 O O . LEU B 1 71 ? -9.461 12.25 -6.703 1 98.94 71 LEU B O 1
ATOM 2234 N N . ALA B 1 72 ? -7.809 11.031 -5.727 1 98.81 72 ALA B N 1
ATOM 2235 C CA . ALA B 1 72 ? -6.75 11.875 -6.277 1 98.81 72 ALA B CA 1
ATOM 2236 C C . ALA B 1 72 ? -6.793 11.883 -7.805 1 98.81 72 ALA B C 1
ATOM 2238 O O . ALA B 1 72 ? -6.566 12.914 -8.438 1 98.81 72 ALA B O 1
ATOM 2239 N N . ARG B 1 73 ? -7.031 10.719 -8.383 1 98.31 73 ARG B N 1
ATOM 2240 C CA . ARG B 1 73 ? -7.148 10.648 -9.836 1 98.31 73 ARG B CA 1
ATOM 2241 C C . ARG B 1 73 ? -8.375 11.406 -10.328 1 98.31 73 ARG B C 1
ATOM 2243 O O . ARG B 1 73 ? -8.32 12.117 -11.336 1 98.31 73 ARG B O 1
ATOM 2250 N N . GLN B 1 74 ? -9.477 11.281 -9.594 1 98.06 74 GLN B N 1
ATOM 2251 C CA . GLN B 1 74 ? -10.711 11.945 -9.969 1 98.06 74 GLN B CA 1
ATOM 2252 C C . GLN B 1 74 ? -10.547 13.469 -9.945 1 98.06 74 GLN B C 1
ATOM 2254 O O . GLN B 1 74 ? -11.148 14.172 -10.758 1 98.06 74 GLN B O 1
ATOM 2259 N N . PHE B 1 75 ? -9.688 13.938 -9.078 1 98.25 75 PHE B N 1
ATOM 2260 C CA . PHE B 1 75 ? -9.68 15.375 -8.836 1 98.25 75 PHE B CA 1
ATOM 2261 C C . PHE B 1 75 ? -8.344 15.977 -9.25 1 98.25 75 PHE B C 1
ATOM 2263 O O . PHE B 1 75 ? -8.031 17.109 -8.883 1 98.25 75 PHE B O 1
ATOM 2270 N N . GLY B 1 76 ? -7.508 15.211 -9.938 1 97.88 76 GLY B N 1
ATOM 2271 C CA . GLY B 1 76 ? -6.289 15.742 -10.531 1 97.88 76 GLY B CA 1
ATOM 2272 C C . GLY B 1 76 ? -5.184 15.961 -9.516 1 97.88 76 GLY B C 1
ATOM 2273 O O . GLY B 1 76 ? -4.434 16.938 -9.609 1 97.88 76 GLY B O 1
ATOM 2274 N N . LEU B 1 77 ? -5.051 15.086 -8.539 1 98.69 77 LEU B N 1
ATOM 2275 C CA . LEU B 1 77 ? -4.082 15.234 -7.457 1 98.69 77 LEU B CA 1
ATOM 2276 C C . LEU B 1 77 ? -3.129 14.039 -7.418 1 98.69 77 LEU B C 1
ATOM 2278 O O . LEU B 1 77 ? -2.408 13.852 -6.438 1 98.69 77 LEU B O 1
ATOM 2282 N N . ALA B 1 78 ? -3.109 13.18 -8.477 1 98.62 78 ALA B N 1
ATOM 2283 C CA . ALA B 1 78 ? -2.373 11.922 -8.445 1 98.62 78 ALA B CA 1
ATOM 2284 C C . ALA B 1 78 ? -0.981 12.086 -9.055 1 98.62 78 ALA B C 1
ATOM 2286 O O . ALA B 1 78 ? -0.132 11.203 -8.922 1 98.62 78 ALA B O 1
ATOM 2287 N N . GLY B 1 79 ? -0.649 13.227 -9.602 1 98.06 79 GLY B N 1
ATOM 2288 C CA . GLY B 1 79 ? 0.559 13.461 -10.375 1 98.06 79 GLY B CA 1
ATOM 2289 C C . GLY B 1 79 ? 0.277 13.867 -11.812 1 98.06 79 GLY B C 1
ATOM 2290 O O . GLY B 1 79 ? -0.727 13.453 -12.391 1 98.06 79 GLY B O 1
ATOM 2291 N N . ALA B 1 80 ? 1.172 14.609 -12.445 1 97.69 80 ALA B N 1
ATOM 2292 C CA . ALA B 1 80 ? 0.923 15.227 -13.75 1 97.69 80 ALA B CA 1
ATOM 2293 C C . ALA B 1 80 ? 1.232 14.258 -14.883 1 97.69 80 ALA B C 1
ATOM 2295 O O . ALA B 1 80 ? 0.733 14.422 -16 1 97.69 80 ALA B O 1
ATOM 2296 N N . THR B 1 81 ? 2.109 13.328 -14.695 1 97.81 81 THR B N 1
ATOM 2297 C CA . THR B 1 81 ? 2.49 12.32 -15.68 1 97.81 81 THR B CA 1
ATOM 2298 C C . THR B 1 81 ? 2.352 10.914 -15.086 1 97.81 81 THR B C 1
ATOM 2300 O O . THR B 1 81 ? 2.184 10.758 -13.875 1 97.81 81 THR B O 1
ATOM 2303 N N . ALA B 1 82 ? 2.385 9.93 -15.961 1 97.38 82 ALA B N 1
ATOM 2304 C CA . ALA B 1 82 ? 2.338 8.539 -15.508 1 97.38 82 ALA B CA 1
ATOM 2305 C C . ALA B 1 82 ? 3.449 8.258 -14.5 1 97.38 82 ALA B C 1
ATOM 2307 O O . ALA B 1 82 ? 3.229 7.562 -13.5 1 97.38 82 ALA B O 1
ATOM 2308 N N . PHE B 1 83 ? 4.602 8.789 -14.758 1 98 83 PHE B N 1
ATOM 2309 C CA . PHE B 1 83 ? 5.715 8.555 -13.852 1 98 83 PHE B CA 1
ATOM 2310 C C . PHE B 1 83 ? 5.52 9.328 -12.547 1 98 83 PHE B C 1
ATOM 2312 O O . PHE B 1 83 ? 5.828 8.82 -11.469 1 98 83 PHE B O 1
ATOM 2319 N N . ASP B 1 84 ? 5.043 10.586 -12.602 1 98.56 84 ASP B N 1
ATOM 2320 C CA . ASP B 1 84 ? 4.746 11.336 -11.383 1 98.56 84 ASP B CA 1
ATOM 2321 C C . ASP B 1 84 ? 3.779 10.562 -10.484 1 98.56 84 ASP B C 1
ATOM 2323 O O . ASP B 1 84 ? 3.982 10.484 -9.273 1 98.56 84 ASP B O 1
ATOM 2327 N N . GLU B 1 85 ? 2.729 10.055 -11.125 1 98.69 85 GLU B N 1
ATOM 2328 C CA . GLU B 1 85 ? 1.765 9.266 -10.359 1 98.69 85 GLU B CA 1
ATOM 2329 C C . GLU B 1 85 ? 2.43 8.055 -9.711 1 98.69 85 GLU B C 1
ATOM 2331 O O . GLU B 1 85 ? 2.119 7.707 -8.57 1 98.69 85 GLU B O 1
ATOM 2336 N N . ALA B 1 86 ? 3.354 7.395 -10.406 1 98.81 86 ALA B N 1
ATOM 2337 C CA . ALA B 1 86 ? 4.078 6.246 -9.867 1 98.81 86 ALA B CA 1
ATOM 2338 C C . ALA B 1 86 ? 4.949 6.645 -8.68 1 98.81 86 ALA B C 1
ATOM 2340 O O . ALA B 1 86 ? 5.039 5.914 -7.695 1 98.81 86 ALA B O 1
ATOM 2341 N N . LEU B 1 87 ? 5.598 7.773 -8.797 1 98.81 87 LEU B N 1
ATOM 2342 C CA . LEU B 1 87 ? 6.43 8.273 -7.711 1 98.81 87 LEU B CA 1
ATOM 2343 C C . LEU B 1 87 ? 5.586 8.609 -6.488 1 98.81 87 LEU B C 1
ATOM 2345 O O . LEU B 1 87 ? 5.977 8.32 -5.355 1 98.81 87 LEU B O 1
ATOM 2349 N N . VAL B 1 88 ? 4.438 9.203 -6.746 1 98.88 88 VAL B N 1
ATOM 2350 C CA . VAL B 1 88 ? 3.49 9.5 -5.672 1 98.88 88 VAL B CA 1
ATOM 2351 C C . VAL B 1 88 ? 3.107 8.211 -4.953 1 98.88 88 VAL B C 1
ATOM 2353 O O . VAL B 1 88 ? 3.154 8.141 -3.723 1 98.88 88 VAL B O 1
ATOM 2356 N N . ASP B 1 89 ? 2.799 7.207 -5.711 1 98.88 89 ASP B N 1
ATOM 2357 C CA . ASP B 1 89 ? 2.436 5.91 -5.145 1 98.88 89 ASP B CA 1
ATOM 2358 C C . ASP B 1 89 ? 3.596 5.316 -4.352 1 98.88 89 ASP B C 1
ATOM 2360 O O . ASP B 1 89 ? 3.389 4.711 -3.297 1 98.88 89 ASP B O 1
ATOM 2364 N N . SER B 1 90 ? 4.77 5.461 -4.855 1 98.88 90 SER B N 1
ATOM 2365 C CA . SER B 1 90 ? 5.965 4.941 -4.195 1 98.88 90 SER B CA 1
ATOM 2366 C C . SER B 1 90 ? 6.164 5.594 -2.83 1 98.88 90 SER B C 1
ATOM 2368 O O . SER B 1 90 ? 6.41 4.906 -1.838 1 98.88 90 SER B O 1
ATOM 2370 N N . LEU B 1 91 ? 6.043 6.875 -2.766 1 98.94 91 LEU B N 1
ATOM 2371 C CA . LEU B 1 91 ? 6.188 7.625 -1.521 1 98.94 91 LEU B CA 1
ATOM 2372 C C . LEU B 1 91 ? 5.07 7.277 -0.544 1 98.94 91 LEU B C 1
ATOM 2374 O O . LEU B 1 91 ? 5.305 7.156 0.66 1 98.94 91 LEU B O 1
ATOM 2378 N N . ALA B 1 92 ? 3.877 7.117 -1.072 1 98.88 92 ALA B N 1
ATOM 2379 C CA . ALA B 1 92 ? 2.744 6.73 -0.233 1 98.88 92 ALA B CA 1
ATOM 2380 C C . ALA B 1 92 ? 2.961 5.352 0.382 1 98.88 92 ALA B C 1
ATOM 2382 O O . ALA B 1 92 ? 2.645 5.133 1.554 1 98.88 92 ALA B O 1
ATOM 2383 N N . ASP B 1 93 ? 3.436 4.449 -0.465 1 98.69 93 ASP B N 1
ATOM 2384 C CA . ASP B 1 93 ? 3.723 3.111 0.039 1 98.69 93 ASP B CA 1
ATOM 2385 C C . ASP B 1 93 ? 4.82 3.146 1.1 1 98.69 93 ASP B C 1
ATOM 2387 O O . ASP B 1 93 ? 4.773 2.395 2.076 1 98.69 93 ASP B O 1
ATOM 2391 N N . GLN B 1 94 ? 5.809 4.027 0.928 1 98.81 94 GLN B N 1
ATOM 2392 C CA . GLN B 1 94 ? 6.844 4.184 1.945 1 98.81 94 GLN B CA 1
ATOM 2393 C C . GLN B 1 94 ? 6.262 4.746 3.24 1 98.81 94 GLN B C 1
ATOM 2395 O O . GLN B 1 94 ? 6.656 4.336 4.332 1 98.81 94 GLN B O 1
ATOM 2400 N N . MET B 1 95 ? 5.379 5.652 3.08 1 98.75 95 MET B N 1
ATOM 2401 C CA . MET B 1 95 ? 4.699 6.191 4.254 1 98.75 95 MET B CA 1
ATOM 2402 C C . MET B 1 95 ? 3.926 5.094 4.984 1 98.75 95 MET B C 1
ATOM 2404 O O . MET B 1 95 ? 3.91 5.059 6.215 1 98.75 95 MET B O 1
ATOM 2408 N N . LYS B 1 96 ? 3.275 4.23 4.25 1 97.94 96 LYS B N 1
ATOM 2409 C CA . LYS B 1 96 ? 2.576 3.109 4.867 1 97.94 96 LYS B CA 1
ATOM 2410 C C . LYS B 1 96 ? 3.543 2.227 5.652 1 97.94 96 LYS B C 1
ATOM 2412 O O . LYS B 1 96 ? 3.215 1.755 6.746 1 97.94 96 LYS B O 1
ATOM 2417 N N . ASP B 1 97 ? 4.715 1.958 5.09 1 97.31 97 ASP B N 1
ATOM 2418 C CA . ASP B 1 97 ? 5.742 1.209 5.809 1 97.31 97 ASP B CA 1
ATOM 2419 C C . ASP B 1 97 ? 6.145 1.923 7.098 1 97.31 97 ASP B C 1
ATOM 2421 O O . ASP B 1 97 ? 6.297 1.287 8.141 1 97.31 97 ASP B O 1
ATOM 2425 N N . HIS B 1 98 ? 6.297 3.229 7.016 1 98.31 98 HIS B N 1
ATOM 2426 C CA . HIS B 1 98 ? 6.621 4.047 8.18 1 98.31 98 HIS B CA 1
ATOM 2427 C C . HIS B 1 98 ? 5.566 3.902 9.266 1 98.31 98 HIS B C 1
ATOM 2429 O O . HIS B 1 98 ? 5.902 3.715 10.438 1 98.31 98 HIS B O 1
ATOM 2435 N N . MET B 1 99 ? 4.332 3.936 8.852 1 96.94 99 MET B N 1
ATOM 2436 C CA . MET B 1 99 ? 3.238 3.836 9.812 1 96.94 99 MET B CA 1
ATOM 2437 C C . MET B 1 99 ? 3.225 2.465 10.484 1 96.94 99 MET B C 1
ATOM 2439 O O . MET B 1 99 ? 2.92 2.354 11.672 1 96.94 99 MET B O 1
ATOM 2443 N N . SER B 1 100 ? 3.521 1.456 9.727 1 95.12 100 SER B N 1
ATOM 2444 C CA . SER B 1 100 ? 3.621 0.115 10.297 1 95.12 100 SER B CA 1
ATOM 2445 C C . SER B 1 100 ? 4.734 0.038 11.336 1 95.12 100 SER B C 1
ATOM 2447 O O . SER B 1 100 ? 4.566 -0.588 12.383 1 95.12 100 SER B O 1
ATOM 2449 N N . GLU B 1 101 ? 5.848 0.652 11.055 1 95.62 101 GLU B N 1
ATOM 2450 C CA . GLU B 1 101 ? 6.977 0.67 11.977 1 95.62 101 GLU B CA 1
ATOM 2451 C C . GLU B 1 101 ? 6.629 1.405 13.266 1 95.62 101 GLU B C 1
ATOM 2453 O O . GLU B 1 101 ? 7.121 1.055 14.344 1 95.62 101 GLU B O 1
ATOM 2458 N N . CYS B 1 102 ? 5.773 2.369 13.172 1 96.75 102 CYS B N 1
ATOM 2459 C CA . CYS B 1 102 ? 5.441 3.227 14.305 1 96.75 102 CYS B CA 1
ATOM 2460 C C . CYS B 1 102 ? 4.25 2.672 15.078 1 96.75 102 CYS B C 1
ATOM 2462 O O . CYS B 1 102 ? 3.939 3.146 16.172 1 96.75 102 CYS B O 1
ATOM 2464 N N . ARG B 1 103 ? 3.648 1.699 14.57 1 93.69 103 ARG B N 1
ATOM 2465 C CA . ARG B 1 103 ? 2.359 1.226 15.062 1 93.69 103 ARG B CA 1
ATOM 2466 C C . ARG B 1 103 ? 2.428 0.899 16.547 1 93.69 103 ARG B C 1
ATOM 2468 O O . ARG B 1 103 ? 1.531 1.266 17.312 1 93.69 103 ARG B O 1
ATOM 2475 N N . PRO B 1 104 ? 3.527 0.256 17.062 1 94.75 104 PRO B N 1
ATOM 2476 C CA . PRO B 1 104 ? 3.574 -0.032 18.5 1 94.75 104 PRO B CA 1
ATOM 2477 C C . PRO B 1 104 ? 3.494 1.229 19.344 1 94.75 104 PRO B C 1
ATOM 2479 O O . PRO B 1 104 ? 2.865 1.22 20.406 1 94.75 104 PRO B O 1
ATOM 2482 N N . TYR B 1 105 ? 4.074 2.273 18.891 1 96.44 105 TYR B N 1
ATOM 2483 C CA . TYR B 1 105 ? 4.012 3.539 19.609 1 96.44 105 TYR B CA 1
ATOM 2484 C C . TYR B 1 105 ? 2.596 4.098 19.609 1 96.44 105 TYR B C 1
ATOM 2486 O O . TYR B 1 105 ? 2.053 4.434 20.656 1 96.44 105 TYR B O 1
ATOM 2494 N N . PHE B 1 106 ? 1.946 4.047 18.516 1 93.31 106 PHE B N 1
ATOM 2495 C CA . PHE B 1 106 ? 0.665 4.73 18.375 1 93.31 106 PHE B CA 1
ATOM 2496 C C . PHE B 1 106 ? -0.446 3.945 19.062 1 93.31 106 PHE B C 1
ATOM 2498 O O . PHE B 1 106 ? -1.389 4.535 19.594 1 93.31 106 PHE B O 1
ATOM 2505 N N . VAL B 1 107 ? -0.327 2.646 19.062 1 91.88 107 VAL B N 1
ATOM 2506 C CA . VAL B 1 107 ? -1.31 1.812 19.75 1 91.88 107 VAL B CA 1
ATOM 2507 C C . VAL B 1 107 ? -1.33 2.148 21.234 1 91.88 107 VAL B C 1
ATOM 2509 O O . VAL B 1 107 ? -2.4 2.295 21.828 1 91.88 107 VAL B O 1
ATOM 2512 N N . VAL B 1 108 ? -0.177 2.314 21.828 1 93.5 108 VAL B N 1
ATOM 2513 C CA . VAL B 1 108 ? -0.059 2.625 23.25 1 93.5 108 VAL B CA 1
ATOM 2514 C C . VAL B 1 108 ? -0.409 4.094 23.484 1 93.5 108 VAL B C 1
ATOM 2516 O O . VAL B 1 108 ? -1.154 4.414 24.422 1 93.5 108 VAL B O 1
ATOM 2519 N N . PHE B 1 109 ? 0.077 4.914 22.641 1 92.62 109 PHE B N 1
ATOM 2520 C CA . PHE B 1 109 ? -0.148 6.352 22.75 1 92.62 109 PHE B CA 1
ATOM 2521 C C . PHE B 1 109 ? -1.639 6.672 22.719 1 92.62 109 PHE B C 1
ATOM 2523 O O . PHE B 1 109 ? -2.113 7.523 23.469 1 92.62 109 PHE B O 1
ATOM 2530 N N . ALA B 1 110 ? -2.375 5.941 21.891 1 88.5 110 ALA B N 1
ATOM 2531 C CA . ALA B 1 110 ? -3.805 6.184 21.703 1 88.5 110 ALA B CA 1
ATOM 2532 C C . ALA B 1 110 ? -4.621 5.465 22.781 1 88.5 110 ALA B C 1
ATOM 2534 O O . ALA B 1 110 ? -5.844 5.613 22.844 1 88.5 110 ALA B O 1
ATOM 2535 N N . GLY B 1 111 ? -3.988 4.613 23.594 1 88 111 GLY B N 1
ATOM 2536 C CA . GLY B 1 111 ? -4.664 3.957 24.703 1 88 111 GLY B CA 1
ATOM 2537 C C . GLY B 1 111 ? -5.27 2.619 24.328 1 88 111 GLY B C 1
ATOM 2538 O O . GLY B 1 111 ? -6.137 2.104 25.047 1 88 111 GLY B O 1
ATOM 2539 N N . PHE B 1 112 ? -4.82 2.039 23.203 1 86.06 112 PHE B N 1
ATOM 2540 C CA . PHE B 1 112 ? -5.375 0.776 22.734 1 86.06 112 PHE B CA 1
ATOM 2541 C C . PHE B 1 112 ? -4.496 -0.393 23.156 1 86.06 112 PHE B C 1
ATOM 2543 O O . PHE B 1 112 ? -4.816 -1.551 22.875 1 86.06 112 PHE B O 1
ATOM 2550 N N . GLY B 1 113 ? -3.445 -0.079 23.766 1 89.88 113 GLY B N 1
ATOM 2551 C CA . GLY B 1 113 ? -2.51 -1.082 24.25 1 89.88 113 GLY B CA 1
ATOM 2552 C C . GLY B 1 113 ? -1.77 -0.654 25.5 1 89.88 113 GLY B C 1
ATOM 2553 O O . GLY B 1 113 ? -1.859 0.503 25.922 1 89.88 113 GLY B O 1
ATOM 2554 N N . GLU B 1 114 ? -1.198 -1.64 26.031 1 93.12 114 GLU B N 1
ATOM 2555 C CA . GLU B 1 114 ? -0.417 -1.36 27.234 1 93.12 114 GLU B CA 1
ATOM 2556 C C . GLU B 1 114 ? 1.077 -1.332 26.922 1 93.12 114 GLU B C 1
ATOM 2558 O O . GLU B 1 114 ? 1.548 -2.049 26.031 1 93.12 114 GLU B O 1
ATOM 2563 N N . GLY B 1 115 ? 1.736 -0.335 27.609 1 95.25 115 GLY B N 1
ATOM 2564 C CA . GLY B 1 115 ? 3.18 -0.251 27.438 1 95.25 115 GLY B CA 1
ATOM 2565 C C . GLY B 1 115 ? 3.752 1.078 27.891 1 95.25 115 GLY B C 1
ATOM 2566 O O . GLY B 1 115 ? 3.02 1.944 28.375 1 95.25 115 GLY B O 1
ATOM 2567 N N . ASP B 1 116 ? 5.027 1.175 27.797 1 97.06 116 ASP B N 1
ATOM 2568 C CA . ASP B 1 116 ? 5.754 2.395 28.141 1 97.06 116 ASP B CA 1
ATOM 2569 C C . ASP B 1 116 ? 5.867 3.32 26.922 1 97.06 116 ASP B C 1
ATOM 2571 O O . ASP B 1 116 ? 6.738 3.133 26.078 1 97.06 116 ASP B O 1
ATOM 2575 N N . VAL B 1 117 ? 5.016 4.348 26.938 1 95.69 117 VAL B N 1
ATOM 2576 C CA . VAL B 1 117 ? 4.898 5.246 25.797 1 95.69 117 VAL B CA 1
ATOM 2577 C C . VAL B 1 117 ? 6.234 5.949 25.547 1 95.69 117 VAL B C 1
ATOM 2579 O O . VAL B 1 117 ? 6.648 6.125 24.406 1 95.69 117 VAL B O 1
ATOM 2582 N N . ASP B 1 118 ? 6.93 6.316 26.562 1 96.5 118 ASP B N 1
ATOM 2583 C CA . ASP B 1 118 ? 8.203 7.016 26.438 1 96.5 118 ASP B CA 1
ATOM 2584 C C . ASP B 1 118 ? 9.281 6.102 25.844 1 96.5 118 ASP B C 1
ATOM 2586 O O . ASP B 1 118 ? 10.094 6.531 25.031 1 96.5 118 ASP B O 1
ATOM 2590 N N . LYS B 1 119 ? 9.227 4.938 26.328 1 97.56 119 LYS B N 1
ATOM 2591 C CA . LYS B 1 119 ? 10.164 3.957 25.781 1 97.56 119 LYS B CA 1
ATOM 2592 C C . LYS B 1 119 ? 9.906 3.717 24.297 1 97.56 119 LYS B C 1
ATOM 2594 O O . LYS B 1 119 ? 10.844 3.699 23.5 1 97.56 119 LYS B O 1
ATOM 2599 N N . LEU B 1 120 ? 8.688 3.602 23.906 1 97.62 120 LEU B N 1
ATOM 2600 C CA . LEU B 1 120 ? 8.312 3.359 22.516 1 97.62 120 LEU B CA 1
ATOM 2601 C C . LEU B 1 120 ? 8.625 4.574 21.656 1 97.62 120 LEU B C 1
ATOM 2603 O O . LEU B 1 120 ? 8.984 4.434 20.484 1 97.62 120 LEU B O 1
ATOM 2607 N N . ARG B 1 121 ? 8.469 5.711 22.203 1 97.38 121 ARG B N 1
ATOM 2608 C CA . ARG B 1 121 ? 8.82 6.93 21.484 1 97.38 121 ARG B CA 1
ATOM 2609 C C . ARG B 1 121 ? 10.305 6.938 21.125 1 97.38 121 ARG B C 1
ATOM 2611 O O . ARG B 1 121 ? 10.664 7.238 19.984 1 97.38 121 ARG B O 1
ATOM 2618 N N . ARG B 1 122 ? 11.141 6.531 22.047 1 97.06 122 ARG B N 1
ATOM 2619 C CA . ARG B 1 122 ? 12.594 6.586 21.891 1 97.06 122 ARG B CA 1
ATOM 2620 C C . ARG B 1 122 ? 13.086 5.43 21.016 1 97.06 122 ARG B C 1
ATOM 2622 O O . ARG B 1 122 ? 13.984 5.602 20.203 1 97.06 122 ARG B O 1
ATOM 2629 N N . GLU B 1 123 ? 12.422 4.328 21.203 1 97.62 123 GLU B N 1
ATOM 2630 C CA . GLU B 1 123 ? 13.008 3.117 20.625 1 97.62 123 GLU B CA 1
ATOM 2631 C C . GLU B 1 123 ? 12.289 2.699 19.359 1 97.62 123 GLU B C 1
ATOM 2633 O O . GLU B 1 123 ? 12.805 1.892 18.578 1 97.62 123 GLU B O 1
ATOM 2638 N N . THR B 1 124 ? 11.125 3.27 19.141 1 97.81 124 THR B N 1
ATOM 2639 C CA . THR B 1 124 ? 10.336 2.857 17.984 1 97.81 124 THR B CA 1
ATOM 2640 C C . THR B 1 124 ? 10.031 4.051 17.078 1 97.81 124 THR B C 1
ATOM 2642 O O . THR B 1 124 ? 10.461 4.094 15.93 1 97.81 124 THR B O 1
ATOM 2645 N N . LEU B 1 125 ? 9.422 5.043 17.641 1 98.44 125 LEU B N 1
ATOM 2646 C CA . LEU B 1 125 ? 8.992 6.184 16.844 1 98.44 125 LEU B CA 1
ATOM 2647 C C . LEU B 1 125 ? 10.195 6.953 16.297 1 98.44 125 LEU B C 1
ATOM 2649 O O . LEU B 1 125 ? 10.281 7.215 15.102 1 98.44 125 LEU B O 1
ATOM 2653 N N . ALA B 1 126 ? 11.117 7.281 17.156 1 98.31 126 ALA B N 1
ATOM 2654 C CA . ALA B 1 126 ? 12.234 8.148 16.797 1 98.31 126 ALA B CA 1
ATOM 2655 C C . ALA B 1 126 ? 13.086 7.508 15.695 1 98.31 126 ALA B C 1
ATOM 2657 O O . ALA B 1 126 ? 13.352 8.133 14.672 1 98.31 126 ALA B O 1
ATOM 2658 N N . PRO B 1 127 ? 13.484 6.258 15.852 1 98.19 127 PRO B N 1
ATOM 2659 C CA . PRO B 1 127 ? 14.266 5.645 14.773 1 98.19 127 PRO B CA 1
ATOM 2660 C C . PRO B 1 127 ? 13.492 5.535 13.469 1 98.19 127 PRO B C 1
ATOM 2662 O O . PRO B 1 127 ? 14.07 5.688 12.383 1 98.19 127 PRO B O 1
ATOM 2665 N N . ALA B 1 128 ? 12.172 5.254 13.562 1 98.5 128 ALA B N 1
ATOM 2666 C CA . ALA B 1 128 ? 11.352 5.156 12.359 1 98.5 128 ALA B CA 1
ATOM 2667 C C . ALA B 1 128 ? 11.289 6.496 11.633 1 98.5 128 ALA B C 1
ATOM 2669 O O . ALA B 1 128 ? 11.406 6.547 10.406 1 98.5 128 ALA B O 1
ATOM 2670 N N . VAL B 1 129 ? 11.102 7.531 12.391 1 98.75 129 VAL B N 1
ATOM 2671 C CA . VAL B 1 129 ? 11.016 8.867 11.805 1 98.75 129 VAL B CA 1
ATOM 2672 C C . VAL B 1 129 ? 12.367 9.258 11.203 1 98.75 129 VAL B C 1
ATOM 2674 O O . VAL B 1 129 ? 12.43 9.742 10.07 1 98.75 129 VAL B O 1
ATOM 2677 N N . LEU B 1 130 ? 13.445 9.008 11.938 1 98.56 130 LEU B N 1
ATOM 2678 C CA . LEU B 1 130 ? 14.773 9.352 11.445 1 98.56 130 LEU B CA 1
ATOM 2679 C C . LEU B 1 130 ? 15.039 8.68 10.094 1 98.56 130 LEU B C 1
ATOM 2681 O O . LEU B 1 130 ? 15.516 9.328 9.164 1 98.56 130 LEU B O 1
ATOM 2685 N N . LYS B 1 131 ? 14.656 7.484 10 1 98.38 131 LYS B N 1
ATOM 2686 C CA . LYS B 1 131 ? 14.867 6.707 8.781 1 98.38 131 LYS B CA 1
ATOM 2687 C C . LYS B 1 131 ? 13.977 7.203 7.648 1 98.38 131 LYS B C 1
ATOM 2689 O O . LYS B 1 131 ? 14.477 7.66 6.617 1 98.38 131 LYS B O 1
ATOM 2694 N N . ASN B 1 132 ? 12.758 7.207 7.836 1 98.81 132 ASN B N 1
ATOM 2695 C CA . ASN B 1 132 ? 11.812 7.414 6.746 1 98.81 132 ASN B CA 1
ATOM 2696 C C . ASN B 1 132 ? 11.719 8.891 6.359 1 98.81 132 ASN B C 1
ATOM 2698 O O . ASN B 1 132 ? 11.57 9.219 5.18 1 98.81 132 ASN B O 1
ATOM 2702 N N . TYR B 1 133 ? 11.75 9.797 7.316 1 98.81 133 TYR B N 1
ATOM 2703 C CA . TYR B 1 133 ? 11.734 11.219 6.992 1 98.81 133 TYR B CA 1
ATOM 2704 C C . TYR B 1 133 ? 13.039 11.633 6.316 1 98.81 133 TYR B C 1
ATOM 2706 O O . TYR B 1 133 ? 13.078 12.633 5.594 1 98.81 133 TYR B O 1
ATOM 2714 N N . GLY B 1 134 ? 14.102 10.844 6.613 1 98.75 134 GLY B N 1
ATOM 2715 C CA . GLY B 1 134 ? 15.297 11.023 5.797 1 98.75 134 GLY B CA 1
ATOM 2716 C C . GLY B 1 134 ? 15.047 10.797 4.32 1 98.75 134 GLY B C 1
ATOM 2717 O O . GLY B 1 134 ? 15.508 11.57 3.48 1 98.75 134 GLY B O 1
ATOM 2718 N N . PHE B 1 135 ? 14.328 9.758 4.008 1 98.75 135 PHE B N 1
ATOM 2719 C CA . PHE B 1 135 ? 13.977 9.469 2.625 1 98.75 135 PHE B CA 1
ATOM 2720 C C . PHE B 1 135 ? 13.086 10.562 2.049 1 98.75 135 PHE B C 1
ATOM 2722 O O . PHE B 1 135 ? 13.344 11.062 0.948 1 98.75 135 PHE B O 1
ATOM 2729 N N . PHE B 1 136 ? 12.039 10.953 2.781 1 98.88 136 PHE B N 1
ATOM 2730 C CA . PHE B 1 136 ? 11.102 11.953 2.285 1 98.88 136 PHE B CA 1
ATOM 2731 C C . PHE B 1 136 ? 11.812 13.281 2.045 1 98.88 136 PHE B C 1
ATOM 2733 O O . PHE B 1 136 ? 11.547 13.969 1.056 1 98.88 136 PHE B O 1
ATOM 2740 N N . THR B 1 137 ? 12.734 13.617 2.955 1 98.81 137 THR B N 1
ATOM 2741 C CA . THR B 1 137 ? 13.5 14.852 2.818 1 98.81 137 THR B CA 1
ATOM 2742 C C . THR B 1 137 ? 14.336 14.828 1.542 1 98.81 137 THR B C 1
ATOM 2744 O O . THR B 1 137 ? 14.43 15.836 0.837 1 98.81 137 THR B O 1
ATOM 2747 N N . LYS B 1 138 ? 14.93 13.695 1.266 1 98.31 138 LYS B N 1
ATOM 2748 C CA . LYS B 1 138 ? 15.711 13.562 0.04 1 98.31 138 LYS B CA 1
ATOM 2749 C C . LYS B 1 138 ? 14.852 13.836 -1.192 1 98.31 138 LYS B C 1
ATOM 2751 O O . LYS B 1 138 ? 15.266 14.562 -2.094 1 98.31 138 LYS B O 1
ATOM 2756 N N . PHE B 1 139 ? 13.648 13.297 -1.232 1 98.44 139 PHE B N 1
ATOM 2757 C CA . PHE B 1 139 ? 12.75 13.516 -2.357 1 98.44 139 PHE B CA 1
ATOM 2758 C C . PHE B 1 139 ? 12.344 14.984 -2.453 1 98.44 139 PHE B C 1
ATOM 2760 O O . PHE B 1 139 ? 12.273 15.539 -3.549 1 98.44 139 PHE B O 1
ATOM 2767 N N . LEU B 1 140 ? 12.086 15.57 -1.321 1 98.56 140 LEU B N 1
ATOM 2768 C CA . LEU B 1 140 ? 11.695 16.969 -1.27 1 98.56 140 LEU B CA 1
ATOM 2769 C C . LEU B 1 140 ? 12.805 17.875 -1.823 1 98.56 140 LEU B C 1
ATOM 2771 O O . LEU B 1 140 ? 12.539 18.75 -2.65 1 98.56 140 LEU B O 1
ATOM 2775 N N . LYS B 1 141 ? 13.992 17.594 -1.433 1 98.31 141 LYS B N 1
ATOM 2776 C CA . LYS B 1 141 ? 15.141 18.391 -1.857 1 98.31 141 LYS B CA 1
ATOM 2777 C C . LYS B 1 141 ? 15.422 18.203 -3.344 1 98.31 141 LYS B C 1
ATOM 2779 O O . LYS B 1 141 ? 15.688 19.172 -4.062 1 98.31 141 LYS B O 1
ATOM 2784 N N . GLU B 1 142 ? 15.367 17 -3.791 1 97.5 142 GLU B N 1
ATOM 2785 C CA . GLU B 1 142 ? 15.633 16.688 -5.191 1 97.5 142 GLU B CA 1
ATOM 2786 C C . GLU B 1 142 ? 14.586 17.328 -6.105 1 97.5 142 GLU B C 1
ATOM 2788 O O . GLU B 1 142 ? 14.898 17.75 -7.219 1 97.5 142 GLU B O 1
ATOM 2793 N N . ASN B 1 143 ? 13.383 17.359 -5.648 1 98 143 ASN B N 1
ATOM 2794 C CA . ASN B 1 143 ? 12.32 17.953 -6.445 1 98 143 ASN B CA 1
ATOM 2795 C C . ASN B 1 143 ? 12.445 19.484 -6.488 1 98 143 ASN B C 1
ATOM 2797 O O . ASN B 1 143 ? 12.289 20.094 -7.547 1 98 143 ASN B O 1
ATOM 2801 N N . GLY B 1 144 ? 12.641 20.156 -5.367 1 97.81 144 GLY B N 1
ATOM 2802 C CA . GLY B 1 144 ? 12.992 21.562 -5.281 1 97.81 144 GLY B CA 1
ATOM 2803 C C . GLY B 1 144 ? 11.789 22.484 -5.348 1 97.81 144 GLY B C 1
ATOM 2804 O O . GLY B 1 144 ? 11.914 23.703 -5.16 1 97.81 144 GLY B O 1
ATOM 2805 N N . SER B 1 145 ? 10.555 22 -5.609 1 97.94 145 SER B N 1
ATOM 2806 C CA . SER B 1 145 ? 9.367 22.828 -5.781 1 97.94 145 SER B CA 1
ATOM 2807 C C . SER B 1 145 ? 8.719 23.156 -4.441 1 97.94 145 SER B C 1
ATOM 2809 O O . SER B 1 145 ? 7.852 24.031 -4.359 1 97.94 145 SER B O 1
ATOM 2811 N N . GLY B 1 146 ? 9.133 22.422 -3.387 1 98.19 146 GLY B N 1
ATOM 2812 C CA . GLY B 1 146 ? 8.461 22.5 -2.1 1 98.19 146 GLY B CA 1
ATOM 2813 C C . GLY B 1 146 ? 7.395 21.438 -1.917 1 98.19 146 GLY B C 1
ATOM 2814 O O . GLY B 1 146 ? 6.816 21.297 -0.836 1 98.19 146 GLY B O 1
ATOM 2815 N N . PHE B 1 147 ? 7.133 20.719 -2.992 1 98.75 147 PHE B N 1
ATOM 2816 C CA . PHE B 1 147 ? 6.285 19.531 -2.947 1 98.75 147 PHE B CA 1
ATOM 2817 C C . PHE B 1 147 ? 7.105 18.266 -3.215 1 98.75 147 PHE B C 1
ATOM 2819 O O . PHE B 1 147 ? 8.258 18.344 -3.641 1 98.75 147 PHE B O 1
ATOM 2826 N N . LEU B 1 148 ? 6.559 17.125 -2.887 1 98.81 148 LEU B N 1
ATOM 2827 C CA . LEU B 1 148 ? 7.316 15.891 -2.973 1 98.81 148 LEU B CA 1
ATOM 2828 C C . LEU B 1 148 ? 7.48 15.453 -4.426 1 98.81 148 LEU B C 1
ATOM 2830 O O . LEU B 1 148 ? 8.523 14.906 -4.801 1 98.81 148 LEU B O 1
ATOM 2834 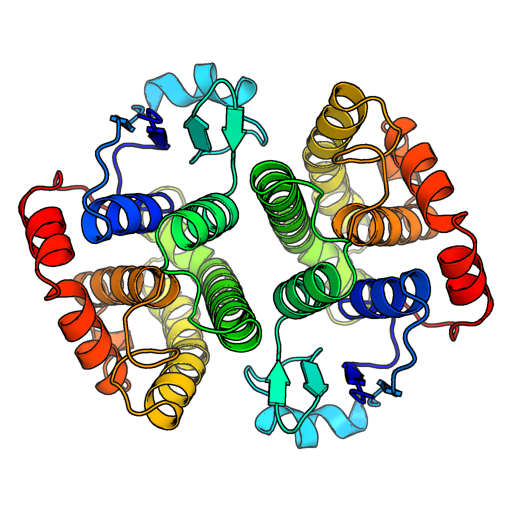N N . VAL B 1 149 ? 6.43 15.672 -5.207 1 98.75 149 VAL B N 1
ATOM 2835 C CA . VAL B 1 149 ? 6.441 15.297 -6.617 1 98.75 149 VAL B CA 1
ATOM 2836 C C . VAL B 1 149 ? 5.852 16.438 -7.457 1 98.75 149 VAL B C 1
ATOM 2838 O O . VAL B 1 149 ? 4.781 16.953 -7.137 1 98.75 149 VAL B O 1
ATOM 2841 N N . GLY B 1 150 ? 6.516 16.828 -8.469 1 98.25 150 GLY B N 1
ATOM 2842 C CA . GLY B 1 150 ? 5.992 17.844 -9.375 1 98.25 150 GLY B CA 1
ATOM 2843 C C . GLY B 1 150 ? 5.973 19.234 -8.773 1 98.25 150 GLY B C 1
ATOM 2844 O O . GLY B 1 150 ? 6.691 19.516 -7.812 1 98.25 150 GLY B O 1
ATOM 2845 N N . SER B 1 151 ? 5.168 20.109 -9.367 1 98.06 151 SER B N 1
ATOM 2846 C CA . SER B 1 151 ? 5.227 21.531 -9.008 1 98.06 151 SER B CA 1
ATOM 2847 C C . SER B 1 151 ? 3.998 21.953 -8.203 1 98.06 151 SER B C 1
ATOM 2849 O O . SER B 1 151 ? 3.844 23.125 -7.871 1 98.06 151 SER B O 1
ATOM 2851 N N . SER B 1 152 ? 3.121 21.031 -7.965 1 97.69 152 SER B N 1
ATOM 2852 C CA . SER B 1 152 ? 1.917 21.281 -7.18 1 97.69 152 SER B CA 1
ATOM 2853 C C . SER B 1 152 ? 1.616 20.125 -6.234 1 97.69 152 SER B C 1
ATOM 2855 O O . SER B 1 152 ? 2.209 19.047 -6.348 1 97.69 152 SER B O 1
ATOM 2857 N N . ALA B 1 153 ? 0.709 20.375 -5.312 1 98.56 153 ALA B N 1
ATOM 2858 C CA . ALA B 1 153 ? 0.381 19.359 -4.305 1 98.56 153 ALA B CA 1
ATOM 2859 C C . ALA B 1 153 ? -0.249 18.125 -4.941 1 98.56 153 ALA B C 1
ATOM 2861 O O . ALA B 1 153 ? -1.105 18.25 -5.82 1 98.56 153 ALA B O 1
ATOM 2862 N N . THR B 1 154 ? 0.209 17 -4.57 1 98.81 154 THR B N 1
ATOM 2863 C CA . THR B 1 154 ? -0.47 15.727 -4.805 1 98.81 154 THR B CA 1
ATOM 2864 C C . THR B 1 154 ? -1.019 15.156 -3.498 1 98.81 154 THR B C 1
ATOM 2866 O O . THR B 1 154 ? -0.792 15.719 -2.426 1 98.81 154 THR B O 1
ATOM 2869 N N . TRP B 1 155 ? -1.679 14.023 -3.547 1 98.88 155 TRP B N 1
ATOM 2870 C CA . TRP B 1 155 ? -2.285 13.484 -2.334 1 98.88 155 TRP B CA 1
ATOM 2871 C C . TRP B 1 155 ? -1.218 13.008 -1.354 1 98.88 155 TRP B C 1
ATOM 2873 O O . TRP B 1 155 ? -1.447 12.977 -0.143 1 98.88 155 TRP B O 1
ATOM 2883 N N . VAL B 1 156 ? 0.006 12.695 -1.824 1 98.94 156 VAL B N 1
ATOM 2884 C CA . VAL B 1 156 ? 1.036 12.227 -0.907 1 98.94 156 VAL B CA 1
ATOM 2885 C C . VAL B 1 156 ? 1.556 13.391 -0.068 1 98.94 156 VAL B C 1
ATOM 2887 O O . VAL B 1 156 ? 2.01 13.195 1.062 1 98.94 156 VAL B O 1
ATOM 2890 N N . ASP B 1 157 ? 1.505 14.625 -0.622 1 98.94 157 ASP B N 1
ATOM 2891 C CA . ASP B 1 157 ? 1.83 15.797 0.189 1 98.94 157 ASP B CA 1
ATOM 2892 C C . ASP B 1 157 ? 0.859 15.938 1.358 1 98.94 157 ASP B C 1
ATOM 2894 O O . ASP B 1 157 ? 1.272 16.234 2.482 1 98.94 157 ASP B O 1
ATOM 2898 N N . LEU B 1 158 ? -0.429 15.727 1.083 1 98.94 158 LEU B N 1
ATOM 2899 C CA . LEU B 1 158 ? -1.445 15.805 2.127 1 98.94 158 LEU B CA 1
ATOM 2900 C C . LEU B 1 158 ? -1.216 14.734 3.189 1 98.94 158 LEU B C 1
ATOM 2902 O O . LEU B 1 158 ? -1.294 15.023 4.387 1 98.94 158 LEU B O 1
ATOM 2906 N N . LEU B 1 159 ? -0.949 13.57 2.773 1 98.88 159 LEU B N 1
ATOM 2907 C CA . LEU B 1 159 ? -0.743 12.406 3.633 1 98.88 159 LEU B CA 1
ATOM 2908 C C . LEU B 1 159 ? 0.415 12.641 4.598 1 98.88 159 LEU B C 1
ATOM 2910 O O . LEU B 1 159 ? 0.254 12.508 5.812 1 98.88 159 LEU B O 1
ATOM 2914 N N . ILE B 1 160 ? 1.553 13.023 4.047 1 98.88 160 ILE B N 1
ATOM 2915 C CA . ILE B 1 160 ? 2.77 13.141 4.844 1 98.88 160 ILE B CA 1
ATOM 2916 C C . ILE B 1 160 ? 2.711 14.414 5.684 1 98.88 160 ILE B C 1
ATOM 2918 O O . ILE B 1 160 ? 3.146 14.43 6.836 1 98.88 160 ILE B O 1
ATOM 2922 N N . ALA B 1 161 ? 2.127 15.5 5.164 1 98.81 161 ALA B N 1
ATOM 2923 C CA . ALA B 1 161 ? 1.977 16.734 5.934 1 98.81 161 ALA B CA 1
ATOM 2924 C C . ALA B 1 161 ? 1.087 16.516 7.152 1 98.81 161 ALA B C 1
ATOM 2926 O O . ALA B 1 161 ? 1.35 17.062 8.227 1 98.81 161 ALA B O 1
ATOM 2927 N N . GLN B 1 162 ? 0.043 15.758 6.953 1 98 162 GLN B N 1
ATOM 2928 C CA . GLN B 1 162 ? -0.841 15.477 8.078 1 98 162 GLN B CA 1
ATOM 2929 C C . GLN B 1 162 ? -0.111 14.703 9.172 1 98 162 GLN B C 1
ATOM 2931 O O . GLN B 1 162 ? -0.262 15 10.359 1 98 162 GLN B O 1
ATOM 2936 N N . HIS B 1 163 ? 0.614 13.68 8.797 1 98 163 HIS B N 1
ATOM 2937 C CA . HIS B 1 163 ? 1.388 12.922 9.773 1 98 163 HIS B CA 1
ATOM 2938 C C . HIS B 1 163 ? 2.42 13.805 10.469 1 98 163 HIS B C 1
ATOM 2940 O O . HIS B 1 163 ? 2.602 13.719 11.688 1 98 163 HIS B O 1
ATOM 2946 N N . THR B 1 164 ? 3.107 14.656 9.695 1 98.5 164 THR B N 1
ATOM 2947 C CA . THR B 1 164 ? 4.078 15.594 10.25 1 98.5 164 THR B CA 1
ATOM 2948 C C . THR B 1 164 ? 3.418 16.516 11.273 1 98.5 164 THR B C 1
ATOM 2950 O O . THR B 1 164 ? 3.977 16.766 12.344 1 98.5 164 THR B O 1
ATOM 2953 N N . ALA B 1 165 ? 2.254 17 10.961 1 97.38 165 ALA B N 1
ATOM 2954 C CA . ALA B 1 165 ? 1.521 17.859 11.891 1 97.38 165 ALA B CA 1
ATOM 2955 C C . ALA B 1 165 ? 1.244 17.141 13.203 1 97.38 165 ALA B C 1
ATOM 2957 O O . ALA B 1 165 ? 1.372 17.719 14.281 1 97.38 165 ALA B O 1
ATOM 2958 N N . ASP B 1 166 ? 0.843 15.875 13.109 1 95.75 166 ASP B N 1
ATOM 2959 C CA . ASP B 1 166 ? 0.579 15.078 14.305 1 95.75 166 ASP B CA 1
ATOM 2960 C C . ASP B 1 166 ? 1.848 14.898 15.141 1 95.75 166 ASP B C 1
ATOM 2962 O O . ASP B 1 166 ? 1.8 14.945 16.375 1 95.75 166 ASP B O 1
ATOM 2966 N N . LEU B 1 167 ? 2.957 14.703 14.484 1 97 167 LEU B N 1
ATOM 2967 C CA . LEU B 1 167 ? 4.23 14.555 15.18 1 97 167 LEU B CA 1
ATOM 2968 C C . LEU B 1 167 ? 4.637 15.859 15.859 1 97 167 LEU B C 1
ATOM 2970 O O . LEU B 1 167 ? 5.129 15.844 16.984 1 97 167 LEU B O 1
ATOM 2974 N N . LEU B 1 168 ? 4.441 16.969 15.172 1 97.25 168 LEU B N 1
ATOM 2975 C CA . LEU B 1 168 ? 4.789 18.266 15.727 1 97.25 168 LEU B CA 1
ATOM 2976 C C . LEU B 1 168 ? 4.004 18.531 17.016 1 97.25 168 LEU B C 1
ATOM 2978 O O . LEU B 1 168 ? 4.523 19.156 17.938 1 97.25 168 LEU B O 1
ATOM 2982 N N . LYS B 1 169 ? 2.846 18.031 17.062 1 94.94 169 LYS B N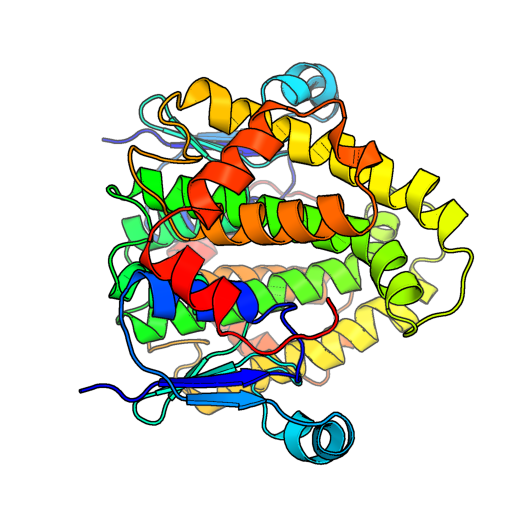 1
ATOM 2983 C CA . LYS B 1 169 ? 1.983 18.234 18.219 1 94.94 169 LYS B CA 1
ATOM 2984 C C . LYS B 1 169 ? 2.375 17.312 19.359 1 94.94 169 LYS B C 1
ATOM 2986 O O . LYS B 1 169 ? 2.352 17.703 20.531 1 94.94 169 LYS B O 1
ATOM 2991 N N . ASN B 1 170 ? 2.795 16.094 19.062 1 93.69 170 ASN B N 1
ATOM 2992 C CA . ASN B 1 170 ? 2.863 15.07 20.094 1 93.69 170 ASN B CA 1
ATOM 2993 C C . ASN B 1 170 ? 4.305 14.672 20.406 1 93.69 170 ASN B C 1
ATOM 2995 O O . ASN B 1 170 ? 4.598 14.164 21.484 1 93.69 170 ASN B O 1
ATOM 2999 N N . ALA B 1 171 ? 5.133 14.875 19.453 1 96.19 171 ALA B N 1
ATOM 3000 C CA . ALA B 1 171 ? 6.539 14.508 19.562 1 96.19 171 ALA B CA 1
ATOM 3001 C C . ALA B 1 171 ? 7.418 15.383 18.672 1 96.19 171 ALA B C 1
ATOM 3003 O O . ALA B 1 171 ? 8.133 14.875 17.812 1 96.19 171 ALA B O 1
ATOM 3004 N N . PRO B 1 172 ? 7.426 16.672 18.969 1 97.25 172 PRO B N 1
ATOM 3005 C CA . PRO B 1 172 ? 8.102 17.594 18.062 1 97.25 172 PRO B CA 1
ATOM 3006 C C . PRO B 1 172 ? 9.602 17.312 17.938 1 97.25 172 PRO B C 1
ATOM 3008 O O . PRO B 1 172 ? 10.203 17.594 16.906 1 97.25 172 PRO B O 1
ATOM 3011 N N . GLU B 1 173 ? 10.188 16.719 18.906 1 97.25 173 GLU B N 1
ATOM 3012 C CA . GLU B 1 173 ? 11.633 16.516 18.938 1 97.25 173 GLU B CA 1
ATOM 3013 C C . GLU B 1 173 ? 12.078 15.539 17.859 1 97.25 173 GLU B C 1
ATOM 3015 O O . GLU B 1 173 ? 13.219 15.609 17.391 1 97.25 173 GLU B O 1
ATOM 3020 N N . VAL B 1 174 ? 11.18 14.68 17.422 1 97.81 174 VAL B N 1
ATOM 3021 C CA . VAL B 1 174 ? 11.57 13.68 16.453 1 97.81 174 VAL B CA 1
ATOM 3022 C C . VAL B 1 174 ? 11.758 14.336 15.078 1 97.81 174 VAL B C 1
ATOM 3024 O O . VAL B 1 174 ? 12.305 13.719 14.164 1 97.81 174 VAL B O 1
ATOM 3027 N N . LEU B 1 175 ? 11.336 15.594 14.938 1 98.44 175 LEU B N 1
ATOM 3028 C CA . LEU B 1 175 ? 11.43 16.297 13.664 1 98.44 175 LEU B CA 1
ATOM 3029 C C . LEU B 1 175 ? 12.547 17.328 13.695 1 98.44 175 LEU B C 1
ATOM 3031 O O . LEU B 1 175 ? 12.719 18.094 12.75 1 98.44 175 LEU B O 1
ATOM 3035 N N . ASP B 1 176 ? 13.328 17.391 14.719 1 98.12 176 ASP B N 1
ATOM 3036 C CA . ASP B 1 176 ? 14.367 18.406 14.898 1 98.12 176 ASP B CA 1
ATOM 3037 C C . ASP B 1 176 ? 15.375 18.375 13.75 1 98.12 176 ASP B C 1
ATOM 3039 O O . ASP B 1 176 ? 15.867 19.422 13.328 1 98.12 176 ASP B O 1
ATOM 3043 N N . ALA B 1 177 ? 15.641 17.203 13.25 1 98.12 177 ALA B N 1
ATOM 3044 C CA . ALA B 1 177 ? 16.656 17.047 12.211 1 98.12 177 ALA B CA 1
ATOM 3045 C C . ALA B 1 177 ? 16.078 17.328 10.828 1 98.12 177 ALA B C 1
ATOM 3047 O O . ALA B 1 177 ? 16.781 17.25 9.82 1 98.12 177 ALA B O 1
ATOM 3048 N N . PHE B 1 178 ? 14.766 17.719 10.812 1 98.69 178 PHE B N 1
ATOM 3049 C CA . PHE B 1 178 ? 14.102 17.75 9.516 1 98.69 178 PHE B CA 1
ATOM 3050 C C . PHE B 1 178 ? 13.352 19.062 9.328 1 98.69 178 PHE B C 1
ATOM 3052 O O . PHE B 1 178 ? 12.133 19.062 9.141 1 98.69 178 PHE B O 1
ATOM 3059 N N . PRO B 1 179 ? 14.086 20.172 9.234 1 98.5 179 PRO B N 1
ATOM 3060 C CA . PRO B 1 179 ? 13.422 21.453 9.016 1 98.5 179 PRO B CA 1
ATOM 3061 C C . PRO B 1 179 ? 12.672 21.516 7.684 1 98.5 179 PRO B C 1
ATOM 3063 O O . PRO B 1 179 ? 11.641 22.188 7.582 1 98.5 179 PRO B O 1
ATOM 3066 N N . GLU B 1 180 ? 13.188 20.844 6.684 1 98.69 180 GLU B N 1
ATOM 3067 C CA . GLU B 1 180 ? 12.539 20.828 5.371 1 98.69 180 GLU B CA 1
ATOM 3068 C C . GLU B 1 180 ? 11.141 20.219 5.453 1 98.69 180 GLU B C 1
ATOM 3070 O O . GLU B 1 180 ? 10.227 20.672 4.766 1 98.69 180 GLU B O 1
ATOM 3075 N N . MET B 1 181 ? 11.016 19.219 6.285 1 98.81 181 MET B N 1
ATOM 3076 C CA . MET B 1 181 ? 9.719 18.562 6.418 1 98.81 181 MET B CA 1
ATOM 3077 C C . MET B 1 181 ? 8.734 19.453 7.18 1 98.81 181 MET B C 1
ATOM 3079 O O . MET B 1 181 ? 7.535 19.422 6.906 1 98.81 181 MET B O 1
ATOM 3083 N N . LYS B 1 182 ? 9.211 20.203 8.148 1 98.75 182 LYS B N 1
ATOM 3084 C CA . LYS B 1 182 ? 8.367 21.172 8.828 1 98.75 182 LYS B CA 1
ATOM 3085 C C . LYS B 1 182 ? 7.879 22.25 7.859 1 98.75 182 LYS B C 1
ATOM 3087 O O . LYS B 1 182 ? 6.703 22.625 7.883 1 98.75 182 LYS B O 1
ATOM 3092 N N . ALA B 1 183 ? 8.797 22.688 7.035 1 98.81 183 ALA B N 1
ATOM 3093 C CA . ALA B 1 183 ? 8.438 23.688 6.031 1 98.81 183 ALA B CA 1
ATOM 3094 C C . ALA B 1 183 ? 7.422 23.125 5.043 1 98.81 183 ALA B C 1
ATOM 3096 O O . ALA B 1 183 ? 6.484 23.828 4.645 1 98.81 183 ALA B O 1
ATOM 3097 N N . HIS B 1 184 ? 7.652 21.891 4.633 1 98.88 184 HIS B N 1
ATOM 3098 C CA . HIS B 1 184 ? 6.719 21.203 3.746 1 98.88 184 HIS B CA 1
ATOM 3099 C C . HIS B 1 184 ? 5.328 21.125 4.363 1 98.88 184 HIS B C 1
ATOM 3101 O O . HIS B 1 184 ? 4.332 21.391 3.691 1 98.88 184 HIS B O 1
ATOM 3107 N N . GLN B 1 185 ? 5.281 20.734 5.625 1 98.88 185 GLN B N 1
ATOM 3108 C CA . GLN B 1 185 ? 4.02 20.641 6.352 1 98.88 185 GLN B CA 1
ATOM 3109 C C . GLN B 1 185 ? 3.305 22 6.375 1 98.88 185 GLN B C 1
ATOM 3111 O O . GLN B 1 185 ? 2.105 22.078 6.098 1 98.88 185 GLN B O 1
ATOM 3116 N N . GLN B 1 186 ? 3.99 23 6.668 1 98.75 186 GLN B N 1
ATOM 3117 C CA . GLN B 1 186 ? 3.424 24.344 6.719 1 98.75 186 GLN B CA 1
ATOM 3118 C C . GLN B 1 186 ? 2.898 24.781 5.352 1 98.75 186 GLN B C 1
ATOM 3120 O O . GLN B 1 186 ? 1.8 25.328 5.246 1 98.75 186 GLN B O 1
ATOM 3125 N N . LYS B 1 187 ? 3.67 24.562 4.348 1 98.81 187 LYS B N 1
ATOM 3126 C CA . LYS B 1 187 ? 3.268 24.906 2.988 1 98.81 187 LYS B CA 1
ATOM 3127 C C . LYS B 1 187 ? 1.957 24.234 2.607 1 98.81 187 LYS B C 1
ATOM 3129 O O . LYS B 1 187 ? 1.032 24.875 2.117 1 98.81 187 LYS B O 1
ATOM 3134 N N . VAL B 1 188 ? 1.873 22.969 2.816 1 98.88 188 VAL B N 1
ATOM 3135 C CA . VAL B 1 188 ? 0.711 22.172 2.424 1 98.88 188 VAL B CA 1
ATOM 3136 C C . VAL B 1 188 ? -0.508 22.609 3.232 1 98.88 188 VAL B C 1
ATOM 3138 O O . VAL B 1 188 ? -1.588 22.828 2.676 1 98.88 188 VAL B O 1
ATOM 3141 N N . HIS B 1 189 ? -0.328 22.828 4.539 1 98.69 189 HIS B N 1
ATOM 3142 C CA . HIS B 1 189 ? -1.447 23.156 5.414 1 98.69 189 HIS B CA 1
ATOM 3143 C C . HIS B 1 189 ? -1.867 24.609 5.25 1 98.69 189 HIS B C 1
ATOM 3145 O O . HIS B 1 189 ? -2.914 25.016 5.754 1 98.69 189 HIS B O 1
ATOM 3151 N N . SER B 1 190 ? -1.108 25.375 4.492 1 98.44 190 SER B N 1
ATOM 3152 C CA . SER B 1 190 ? -1.448 26.766 4.246 1 98.44 190 SER B CA 1
ATOM 3153 C C . SER B 1 190 ? -2.213 26.922 2.938 1 98.44 190 SER B C 1
ATOM 3155 O O . SER B 1 190 ? -2.684 28.016 2.619 1 98.44 190 SER B O 1
ATOM 3157 N N . LEU B 1 191 ? -2.25 25.875 2.123 1 98.5 191 LEU B N 1
ATOM 3158 C CA . LEU B 1 191 ? -3.098 25.969 0.938 1 98.5 191 LEU B CA 1
ATOM 3159 C C . LEU B 1 191 ? -4.516 26.375 1.315 1 98.5 191 LEU B C 1
ATOM 3161 O O . LEU B 1 191 ? -5.09 25.844 2.268 1 98.5 191 LEU B O 1
ATOM 3165 N N . PRO B 1 192 ? -5.113 27.281 0.644 1 97.81 192 PRO B N 1
ATOM 3166 C CA . PRO B 1 192 ? -6.348 27.922 1.097 1 97.81 192 PRO B CA 1
ATOM 3167 C C . PRO B 1 192 ? -7.438 26.922 1.464 1 97.81 192 PRO B C 1
ATOM 3169 O O . PRO B 1 192 ? -7.984 26.969 2.568 1 97.81 192 PRO B O 1
ATOM 3172 N N . ASN B 1 193 ? -7.781 25.969 0.625 1 98.06 193 ASN B N 1
ATOM 3173 C CA . ASN B 1 193 ? -8.859 25.016 0.896 1 98.06 193 ASN B CA 1
ATOM 3174 C C . ASN B 1 193 ? -8.484 24.062 2.02 1 98.06 193 ASN B C 1
ATOM 3176 O O . ASN B 1 193 ? -9.359 23.578 2.75 1 98.06 193 ASN B O 1
ATOM 3180 N N . ILE B 1 194 ? -7.188 23.766 2.184 1 98.69 194 ILE B N 1
ATOM 3181 C CA . ILE B 1 194 ? -6.734 22.906 3.27 1 98.69 194 ILE B CA 1
ATOM 3182 C C . ILE B 1 194 ? -6.801 23.656 4.594 1 98.69 194 ILE B C 1
ATOM 3184 O O . ILE B 1 194 ? -7.289 23.141 5.594 1 98.69 194 ILE B O 1
ATOM 3188 N N . LYS B 1 195 ? -6.316 24.859 4.562 1 98.5 195 LYS B N 1
ATOM 3189 C CA . LYS B 1 195 ? -6.375 25.703 5.75 1 98.5 195 LYS B CA 1
ATOM 3190 C C . LYS B 1 195 ? -7.809 25.859 6.25 1 98.5 195 LYS B C 1
ATOM 3192 O O . LYS B 1 195 ? -8.07 25.719 7.449 1 98.5 195 LYS B O 1
ATOM 3197 N N . LYS B 1 196 ? -8.703 26.125 5.32 1 98.38 196 LYS B N 1
ATOM 3198 C CA . LYS B 1 196 ? -10.117 26.25 5.672 1 98.38 196 LYS B CA 1
ATOM 3199 C C . LYS B 1 196 ? -10.641 24.969 6.309 1 98.38 196 LYS B C 1
ATOM 3201 O O . LYS B 1 196 ? -11.367 25 7.301 1 98.38 196 LYS B O 1
ATOM 3206 N N . TRP B 1 197 ? -10.305 23.812 5.746 1 98.5 197 TRP B N 1
ATOM 3207 C CA . TRP B 1 197 ? -10.711 22.516 6.293 1 98.5 197 TRP B CA 1
ATOM 3208 C C . TRP B 1 197 ? -10.195 22.344 7.715 1 98.5 197 TRP B C 1
ATOM 3210 O O . TRP B 1 197 ? -10.953 21.969 8.617 1 98.5 197 TRP B O 1
ATOM 3220 N N . LEU B 1 198 ? -8.922 22.641 7.914 1 97.75 198 LEU B N 1
ATOM 3221 C CA . LEU B 1 198 ? -8.273 22.438 9.203 1 97.75 198 LEU B CA 1
ATOM 3222 C C . LEU B 1 198 ? -8.891 23.328 10.273 1 97.75 198 LEU B C 1
ATOM 3224 O O . LEU B 1 198 ? -8.984 22.938 11.438 1 97.75 198 LEU B O 1
ATOM 3228 N N . GLU B 1 199 ? -9.32 24.453 9.875 1 97.19 199 GLU B N 1
ATOM 3229 C CA . GLU B 1 199 ? -9.906 25.422 10.812 1 97.19 199 GLU B CA 1
ATOM 3230 C C . GLU B 1 199 ? -11.32 25.016 11.203 1 97.19 199 GLU B C 1
ATOM 3232 O O . GLU B 1 199 ? -11.781 25.328 12.305 1 97.19 199 GLU B O 1
ATOM 3237 N N . ASN B 1 200 ? -11.992 24.25 10.328 1 96.88 200 ASN B N 1
ATOM 3238 C CA . ASN B 1 200 ? -13.422 24.031 10.531 1 96.88 200 ASN B CA 1
ATOM 3239 C C . ASN B 1 200 ? -13.703 22.594 10.945 1 96.88 200 ASN B C 1
ATOM 3241 O O . ASN B 1 200 ? -14.789 22.281 11.453 1 96.88 200 ASN B O 1
ATOM 3245 N N . ARG B 1 201 ? -12.742 21.734 10.703 1 95.94 201 ARG B N 1
ATOM 3246 C CA . ARG B 1 201 ? -13.008 20.328 11.016 1 95.94 201 ARG B CA 1
ATOM 3247 C C . ARG B 1 201 ? -13.172 20.125 12.523 1 95.94 201 ARG B C 1
ATOM 3249 O O . ARG B 1 201 ? -12.672 20.922 13.32 1 95.94 201 ARG B O 1
ATOM 3256 N N . PRO B 1 202 ? -13.875 19.109 12.891 1 94.62 202 PRO B N 1
ATOM 3257 C CA . PRO B 1 202 ? -13.992 18.812 14.32 1 94.62 202 PRO B CA 1
ATOM 3258 C C . PRO B 1 202 ? -12.641 18.562 14.984 1 94.62 202 PRO B C 1
ATOM 3260 O O . PRO B 1 202 ? -11.75 17.969 14.367 1 94.62 202 PRO B O 1
ATOM 3263 N N . GLU B 1 203 ? -12.547 18.984 16.188 1 92.44 203 GLU B N 1
ATOM 3264 C CA . GLU B 1 203 ? -11.383 18.625 16.984 1 92.44 203 GLU B CA 1
ATOM 3265 C C . GLU B 1 203 ? -11.469 17.188 17.484 1 92.44 203 GLU B C 1
ATOM 3267 O O . GLU B 1 203 ? -12.422 16.828 18.172 1 92.44 203 GLU B O 1
ATOM 3272 N N . THR B 1 204 ? -10.594 16.406 17.016 1 90.88 204 THR B N 1
ATOM 3273 C CA . THR B 1 204 ? -10.562 15 17.391 1 90.88 204 THR B CA 1
ATOM 3274 C C . THR B 1 204 ? -9.156 14.57 17.797 1 90.88 204 THR B C 1
ATOM 3276 O O . THR B 1 204 ? -8.188 15.273 17.5 1 90.88 204 THR B O 1
ATOM 3279 N N . PRO B 1 205 ? -9.164 13.531 18.625 1 79.38 205 PRO B N 1
ATOM 3280 C CA . PRO B 1 205 ? -7.84 12.93 18.797 1 79.38 205 PRO B CA 1
ATOM 3281 C C . PRO B 1 205 ? -7.281 12.352 17.5 1 79.38 205 PRO B C 1
ATOM 3283 O O . PRO B 1 205 ? -8.039 11.859 16.656 1 79.38 205 PRO B O 1
ATOM 3286 N N . PHE B 1 206 ? -5.953 12.398 17.547 1 77.31 206 PHE B N 1
ATOM 3287 C CA . PHE B 1 206 ? -5.234 11.773 16.453 1 77.31 206 PHE B CA 1
ATOM 3288 C C . PHE B 1 206 ? -6.184 11.461 15.297 1 77.31 206 PHE B C 1
ATOM 3290 O O . PHE B 1 206 ? -5.766 11.414 14.133 1 77.31 206 PHE B O 1
#

pLDDT: mean 97.28, std 2.91, range [77.31, 98.94]

Sequence (412 aa):
MTHYKLTYFPIRGAAECARQIFALAGQEFEDNRVPREQWPTLKPTTPFGQMPYLEFDGKKLAQSHAINRYLARQFGLAGATAFDEALVDSLADQMKDHMSECRPYFVVFAGFGEGDVDKLRRETLAPAVLKNYGFFTKFLKENGSGFLVGSSATWVDLLIAQHTADLLKNAPEVLDAFPEMKAHQQKVHSLPNIKKWLENRPETPFMTHYKLTYFPIRGAAECARQIFALAGQEFEDNRVPREQWPTLKPTTPFGQMPYLEFDGKKLAQSHAINRYLARQFGLAGATAFDEALVDSLADQMKDHMSECRPYFVVFAGFGEGDVDKLRRETLAPAVLKNYGFFTKFLKENGSGFLVGSSATWVDLLIAQHTADLLKNAPEVLDAFPEMKAHQQKVHSLPNIKKWLENRPETPF

Radius of gyration: 20.96 Å; Cα contacts (8 Å, |Δi|>4): 599; chains: 2; bounding box: 51×55×55 Å

InterPro domains:
  IPR004045 Glutathione S-transferase, N-terminal [PF02798] (5-73)
  IPR004045 Glutathione S-transferase, N-terminal [PS50404] (2-79)
  IPR004046 Glutathione S-transferase, C-terminal [PF14497] (120-201)
  IPR010987 Glutathione S-transferase, C-terminal-like [PS50405] (81-206)
  IPR036249 Thioredoxin-like superfamily [SSF52833] (3-76)
  IPR036282 Glutathione S-transferase, C-terminal domain superfamily [SSF47616] (77-206)
  IPR040079 Glutathione transferase family [SFLDS00019] (1-205)
  IPR050213 Glutathione S-transferase superfamily [PTHR11571] (1-203)